Protein AF-0000000085113399 (afdb_homodimer)

Radius of gyration: 42.22 Å; Cα contacts (8 Å, |Δi|>4): 1046; chains: 2; bounding box: 59×139×78 Å

Sequence (676 aa):
MMSEYENPTITFYPHESEFDVNPEEQKPALSTNERLMNYNGRLKESLNNGIRFTEVFDTLINTTDLNELFQSIKTLASYQLDDDYLVYPIQYSRADFYLIFINRLLSLNDKETVILMSSEKDRALYHEFPGINACGRFKFKVDSADEQRAFYIDERTGLSLFYIDFSDKVLYFNSRDIVELLIANDAENDKEDLIRFEKYLVSIGECVEQAYGYEVDFNLLNARRNAVYPIVSETEPEVALDRLFIMGSEAGCMLKSGMNGEAIMNLSDSVVLTLFDENLAGGNSPKWVITVKDDEDKISFFDLLVRYDFFKDWYLENLQSVEIRRARCFWKEDDGEAMMSEYENPTITFYPHESEFDVNPEEQKPALSTNERLMNYNGRLKESLNNGIRFTEVFDTLINTTDLNELFQSIKTLASYQLDDDYLVYPIQYSRADFYLIFINRLLSLNDKETVILMSSEKDRALYHEFPGINACGRFKFKVDSADEQRAFYIDERTGLSLFYIDFSDKVLYFNSRDIVELLIANDAENDKEDLIRFEKYLVSIGECVEQAYGYEVDFNLLNARRNAVYPIVSETEPEVALDRLFIMGSEAGCMLKSGMNGEAIMNLSDSVVLTLFDENLAGGNSPKWVITVKDDEDKISFFDLLVRYDFFKDWYLENLQSVEIRRARCFWKEDDGEA

Nearest PDB structures (foldseek):
  2qlv-assembly2_D  TM=4.512E-01  e=3.089E-01  Saccharomyces cerevisiae
  2bsi-assembly1_B  TM=2.660E-01  e=8.656E-01  Yersinia enterocolitica
  5txq-assembly1_A  TM=3.649E-01  e=1.849E+00  Burkholderia pseudomallei 1710b
  2bho-assembly1_A-2  TM=3.402E-01  e=4.171E+00  Yersinia enterocolitica
  7v28-assembly1_F  TM=2.227E-01  e=3.358E+00  Comamonas testosteroni KF-1

Structure (mmCIF, N/CA/C/O backbone):
data_AF-0000000085113399-model_v1
#
loop_
_entity.id
_entity.type
_entity.pdbx_description
1 polymer 'Uncharacterized protein'
#
loop_
_atom_site.group_PDB
_atom_site.id
_atom_site.type_symbol
_atom_site.label_atom_id
_atom_site.label_alt_id
_atom_site.label_comp_id
_atom_site.label_asym_id
_atom_site.label_entity_id
_atom_site.label_seq_id
_atom_site.pdbx_PDB_ins_code
_atom_site.Cartn_x
_atom_site.Cartn_y
_atom_site.Cartn_z
_atom_site.occupancy
_atom_site.B_iso_or_equiv
_atom_site.auth_seq_id
_atom_site.auth_comp_id
_atom_site.auth_asym_id
_atom_site.auth_atom_id
_atom_site.pdbx_PDB_model_num
ATOM 1 N N . MET A 1 1 ? -36.625 -11.453 -7.473 1 19.17 1 MET A N 1
ATOM 2 C CA . MET A 1 1 ? -36.438 -10.766 -6.199 1 19.17 1 MET A CA 1
ATOM 3 C C . MET A 1 1 ? -34.969 -10.781 -5.797 1 19.17 1 MET A C 1
ATOM 5 O O . MET A 1 1 ? -34.438 -11.828 -5.418 1 19.17 1 MET A O 1
ATOM 9 N N . MET A 1 2 ? -34.094 -10.055 -6.52 1 23.05 2 MET A N 1
ATOM 10 C CA . MET A 1 2 ? -32.656 -10.273 -6.684 1 23.05 2 MET A CA 1
ATOM 11 C C . MET A 1 2 ? -31.891 -9.836 -5.441 1 23.05 2 MET A C 1
ATOM 13 O O . MET A 1 2 ? -31.984 -8.68 -5.035 1 23.05 2 MET A O 1
ATOM 17 N N . SER A 1 3 ? -31.719 -10.758 -4.488 1 21.53 3 SER A N 1
ATOM 18 C CA . SER A 1 3 ? -31.219 -10.539 -3.141 1 21.53 3 SER A CA 1
ATOM 19 C C . SER A 1 3 ? -29.812 -9.945 -3.174 1 21.53 3 SER A C 1
ATOM 21 O O . SER A 1 3 ? -28.906 -10.484 -3.828 1 21.53 3 SER A O 1
ATOM 23 N N . GLU A 1 4 ? -29.688 -8.633 -3.133 1 23.34 4 GLU A N 1
ATOM 24 C CA . GLU A 1 4 ? -28.578 -7.688 -3.209 1 23.34 4 GLU A CA 1
ATOM 25 C C . GLU A 1 4 ? -27.562 -7.949 -2.107 1 23.34 4 GLU A C 1
ATOM 27 O O . GLU A 1 4 ? -27.875 -7.879 -0.921 1 23.34 4 GLU A O 1
ATOM 32 N N . TYR A 1 5 ? -26.703 -8.984 -2.314 1 22.52 5 TYR A N 1
ATOM 33 C CA . TYR A 1 5 ? -25.75 -9.406 -1.303 1 22.52 5 TYR A CA 1
ATOM 34 C C . TYR A 1 5 ? -24.797 -8.273 -0.953 1 22.52 5 TYR A C 1
ATOM 36 O O . TYR A 1 5 ? -24.062 -7.781 -1.812 1 22.52 5 TYR A O 1
ATOM 44 N N . GLU A 1 6 ? -25.281 -7.289 -0.183 1 21.89 6 GLU A N 1
ATOM 45 C CA . GLU A 1 6 ? -24.547 -6.141 0.355 1 21.89 6 GLU A CA 1
ATOM 46 C C . GLU A 1 6 ? -23.344 -6.586 1.171 1 21.89 6 GLU A C 1
ATOM 48 O O . GLU A 1 6 ? -23.484 -7.324 2.148 1 21.89 6 GLU A O 1
ATOM 53 N N . ASN A 1 7 ? -22.281 -6.969 0.431 1 22.08 7 ASN A N 1
ATOM 54 C CA . ASN A 1 7 ? -21.109 -7.426 1.184 1 22.08 7 ASN A CA 1
ATOM 55 C C . ASN A 1 7 ? -20.656 -6.387 2.205 1 22.08 7 ASN A C 1
ATOM 57 O O . ASN A 1 7 ? -20.359 -5.25 1.846 1 22.08 7 ASN A O 1
ATOM 61 N N . PRO A 1 8 ? -21.016 -6.535 3.432 1 22.58 8 PRO A N 1
ATOM 62 C CA . PRO A 1 8 ? -20.719 -5.609 4.531 1 22.58 8 PRO A CA 1
ATOM 63 C C . PRO A 1 8 ? -19.234 -5.379 4.734 1 22.58 8 PRO A C 1
ATOM 65 O O . PRO A 1 8 ? -18.422 -6.297 4.539 1 22.58 8 PRO A O 1
ATOM 68 N N . THR A 1 9 ? -18.734 -4.277 4.188 1 23.41 9 THR A N 1
ATOM 69 C CA . THR A 1 9 ? -17.359 -3.832 4.391 1 23.41 9 THR A CA 1
ATOM 70 C C . THR A 1 9 ? -16.969 -3.934 5.863 1 23.41 9 THR A C 1
ATOM 72 O O . THR A 1 9 ? -17.578 -3.285 6.719 1 23.41 9 THR A O 1
ATOM 75 N N . ILE A 1 10 ? -16.609 -5.066 6.25 1 22.19 10 ILE A N 1
ATOM 76 C CA . ILE A 1 10 ? -16.297 -5.328 7.652 1 22.19 10 ILE A CA 1
ATOM 77 C C . ILE A 1 10 ? -15.102 -4.48 8.086 1 22.19 10 ILE A C 1
ATOM 79 O O . ILE A 1 10 ? -14.016 -4.598 7.52 1 22.19 10 ILE A O 1
ATOM 83 N N . THR A 1 11 ? -15.305 -3.305 8.445 1 24.16 11 THR A N 1
ATOM 84 C CA . THR A 1 11 ? -14.32 -2.445 9.102 1 24.16 11 THR A CA 1
ATOM 85 C C . THR A 1 11 ? -13.742 -3.129 10.336 1 24.16 11 THR A C 1
ATOM 87 O O . THR A 1 11 ? -14.477 -3.477 11.258 1 24.16 11 THR A O 1
ATOM 90 N N . PHE A 1 12 ? -12.719 -3.857 10.117 1 20.64 12 PHE A N 1
ATOM 91 C CA . PHE A 1 12 ? -12.109 -4.547 11.25 1 20.64 12 PHE A CA 1
ATOM 92 C C . PHE A 1 12 ? -11.602 -3.547 12.281 1 20.64 12 PHE A C 1
ATOM 94 O O . PHE A 1 12 ? -10.859 -2.621 11.945 1 20.64 12 PHE A O 1
ATOM 101 N N . TYR A 1 13 ? -12.375 -3.311 13.281 1 23.91 13 TYR A N 1
ATOM 102 C CA . TYR A 1 13 ? -11.992 -2.578 14.484 1 23.91 13 TYR A CA 1
ATOM 103 C C . TYR A 1 13 ? -10.938 -3.342 15.273 1 23.91 13 TYR A C 1
ATOM 105 O O . TYR A 1 13 ? -11.055 -4.555 15.461 1 23.91 13 TYR A O 1
ATOM 113 N N . PRO A 1 14 ? -9.727 -2.887 15.273 1 23.84 14 PRO A N 1
ATOM 114 C CA . PRO A 1 14 ? -8.805 -3.596 16.156 1 23.84 14 PRO A CA 1
ATOM 115 C C . PRO A 1 14 ? -9.414 -3.887 17.531 1 23.84 14 PRO A C 1
ATOM 117 O O . PRO A 1 14 ? -10.266 -3.137 18 1 23.84 14 PRO A O 1
ATOM 120 N N . HIS A 1 15 ? -9.531 -5.09 17.797 1 24.91 15 HIS A N 1
ATOM 121 C CA . HIS A 1 15 ? -9.984 -5.598 19.094 1 24.91 15 HIS A CA 1
ATOM 122 C C . HIS A 1 15 ? -9.305 -4.859 20.234 1 24.91 15 HIS A C 1
ATOM 124 O O . HIS A 1 15 ? -8.086 -4.652 20.219 1 24.91 15 HIS A O 1
ATOM 130 N N . GLU A 1 16 ? -10.031 -4.137 20.969 1 25.36 16 GLU A N 1
ATOM 131 C CA . GLU A 1 16 ? -9.719 -3.584 22.297 1 25.36 16 GLU A CA 1
ATOM 132 C C . GLU A 1 16 ? -9.273 -4.68 23.25 1 25.36 16 GLU A C 1
ATOM 134 O O . GLU A 1 16 ? -10.086 -5.48 23.719 1 25.36 16 GLU A O 1
ATOM 139 N N . SER A 1 17 ? -8.164 -5.434 22.969 1 26.31 17 SER A N 1
ATOM 140 C CA . SER A 1 17 ? -7.836 -6.258 24.141 1 26.31 17 SER A CA 1
ATOM 141 C C . SER A 1 17 ? -7.82 -5.426 25.422 1 26.31 17 SER A C 1
ATOM 143 O O . SER A 1 17 ? -7.324 -4.297 25.422 1 26.31 17 SER A O 1
ATOM 145 N N . GLU A 1 18 ? -8.68 -5.758 26.312 1 27.27 18 GLU A N 1
ATOM 146 C CA . GLU A 1 18 ? -8.867 -5.355 27.703 1 27.27 18 GLU A CA 1
ATOM 147 C C . GLU A 1 18 ? -7.578 -5.5 28.5 1 27.27 18 GLU A C 1
ATOM 149 O O . GLU A 1 18 ? -7.266 -6.582 29 1 27.27 18 GLU A O 1
ATOM 154 N N . PHE A 1 19 ? -6.344 -4.969 28.047 1 27.34 19 PHE A N 1
ATOM 155 C CA . PHE A 1 19 ? -5.27 -5.031 29.031 1 27.34 19 PHE A CA 1
ATOM 156 C C . PHE A 1 19 ? -5.688 -4.359 30.328 1 27.34 19 PHE A C 1
ATOM 158 O O . PHE A 1 19 ? -6.168 -3.227 30.328 1 27.34 19 PHE A O 1
ATOM 165 N N . ASP A 1 20 ? -6.062 -5.141 31.203 1 28.23 20 ASP A N 1
ATOM 166 C CA . ASP A 1 20 ? -6.148 -4.82 32.625 1 28.23 20 ASP A CA 1
ATOM 167 C C . ASP A 1 20 ? -4.898 -4.074 33.094 1 28.23 20 ASP A C 1
ATOM 169 O O . ASP A 1 20 ? -3.889 -4.695 33.438 1 28.23 20 ASP A O 1
ATOM 173 N N . VAL A 1 21 ? -4.477 -2.977 32.344 1 29.03 21 VAL A N 1
ATOM 174 C CA . VAL A 1 21 ? -3.346 -2.238 32.906 1 29.03 21 VAL A CA 1
ATOM 175 C C . VAL A 1 21 ? -3.65 -1.82 34.344 1 29.03 21 VAL A C 1
ATOM 177 O O . VAL A 1 21 ? -4.672 -1.185 34.594 1 29.03 21 VAL A O 1
ATOM 180 N N . ASN A 1 22 ? -3.141 -2.619 35.219 1 29.02 22 ASN A N 1
ATOM 181 C CA . ASN A 1 22 ? -3.008 -2.143 36.562 1 29.02 22 ASN A CA 1
ATOM 182 C C . ASN A 1 22 ? -2.637 -0.663 36.625 1 29.02 22 ASN A C 1
ATOM 184 O O . ASN A 1 22 ? -1.854 -0.188 35.812 1 29.02 22 ASN A O 1
ATOM 188 N N . PRO A 1 23 ? -3.334 0.285 37.344 1 34.22 23 PRO A N 1
ATOM 189 C CA . PRO A 1 23 ? -3.203 1.74 37.469 1 34.22 23 PRO A CA 1
ATOM 190 C C . PRO A 1 23 ? -1.751 2.191 37.594 1 34.22 23 PRO A C 1
ATOM 192 O O . PRO A 1 23 ? -1.483 3.391 37.719 1 34.22 23 PRO A O 1
ATOM 195 N N . GLU A 1 24 ? -0.864 1.364 38.25 1 34.41 24 GLU A N 1
ATOM 196 C CA . GLU A 1 24 ? 0.453 1.751 38.719 1 34.41 24 GLU A CA 1
ATOM 197 C C . GLU A 1 24 ? 1.377 2.158 37.594 1 34.41 24 GLU A C 1
ATOM 199 O O . GLU A 1 24 ? 2.055 3.186 37.656 1 34.41 24 GLU A O 1
ATOM 204 N N . GLU A 1 25 ? 2.197 1.099 37.031 1 33.72 25 GLU A N 1
ATOM 205 C CA . GLU A 1 25 ? 3.311 1.51 36.188 1 33.72 25 GLU A CA 1
ATOM 206 C C . GLU A 1 25 ? 2.814 2.043 34.844 1 33.72 25 GLU A C 1
ATOM 208 O O . GLU A 1 25 ? 2.371 1.272 33.969 1 33.72 25 GLU A O 1
ATOM 213 N N . GLN A 1 26 ? 2.027 3.047 34.75 1 35.38 26 GLN A N 1
ATOM 214 C CA . GLN A 1 26 ? 1.523 3.74 33.562 1 35.38 26 GLN A CA 1
ATOM 215 C C . GLN A 1 26 ? 2.559 3.734 32.469 1 35.38 26 GLN A C 1
ATOM 217 O O . GLN A 1 26 ? 3.617 4.352 32.562 1 35.38 26 GLN A O 1
ATOM 222 N N . LYS A 1 27 ? 2.697 2.725 31.797 1 41.56 27 LYS A N 1
ATOM 223 C CA . LYS A 1 27 ? 3.609 2.721 30.656 1 41.56 27 LYS A CA 1
ATOM 224 C C . LYS A 1 27 ? 3.664 4.094 29.984 1 41.56 27 LYS A C 1
ATOM 226 O O . LYS A 1 27 ? 2.637 4.621 29.562 1 41.56 27 LYS A O 1
ATOM 231 N N . PRO A 1 28 ? 4.699 4.902 30.281 1 42.5 28 PRO A N 1
ATOM 232 C CA . PRO A 1 28 ? 4.68 6.277 29.781 1 42.5 28 PRO A CA 1
ATOM 233 C C . PRO A 1 28 ? 4.184 6.371 28.344 1 42.5 28 PRO A C 1
ATOM 235 O O . PRO A 1 28 ? 4.594 5.574 27.484 1 42.5 28 PRO A O 1
ATOM 238 N N . ALA A 1 29 ? 2.926 6.812 28.156 1 51 29 ALA A N 1
ATOM 239 C CA . ALA A 1 29 ? 2.322 7.117 26.875 1 51 29 ALA A CA 1
ATOM 240 C C . ALA A 1 29 ? 3.352 7.707 25.906 1 51 29 ALA A C 1
ATOM 242 O O . ALA A 1 29 ? 4.059 8.656 26.25 1 51 29 ALA A O 1
ATOM 243 N N . LEU A 1 30 ? 3.818 6.836 24.938 1 67.69 30 LEU A N 1
ATOM 244 C CA . LEU A 1 30 ? 4.754 7.305 23.922 1 67.69 30 LEU A CA 1
ATOM 245 C C . LEU A 1 30 ? 4.488 8.766 23.578 1 67.69 30 LEU A C 1
ATOM 247 O O . LEU A 1 30 ? 3.338 9.164 23.391 1 67.69 30 LEU A O 1
ATOM 251 N N . SER A 1 31 ? 5.562 9.453 23.75 1 83.44 31 SER A N 1
ATOM 252 C CA . SER A 1 31 ? 5.457 10.828 23.281 1 83.44 31 SER A CA 1
ATOM 253 C C . SER A 1 31 ? 5.035 10.891 21.828 1 83.44 31 SER A C 1
ATOM 255 O O . SER A 1 31 ? 5.129 9.891 21.094 1 83.44 31 SER A O 1
ATOM 257 N N . THR A 1 32 ? 4.367 11.805 21.406 1 86.69 32 THR A N 1
ATOM 258 C CA . THR A 1 32 ? 3.932 11.961 20.016 1 86.69 32 THR A CA 1
ATOM 259 C C . THR A 1 32 ? 5.109 11.797 19.062 1 86.69 32 THR A C 1
ATOM 261 O O . THR A 1 32 ? 4.973 11.188 18 1 86.69 32 THR A O 1
ATOM 264 N N . ASN A 1 33 ? 6.25 12.266 19.469 1 87.94 33 ASN A N 1
ATOM 265 C CA . ASN A 1 33 ? 7.445 12.086 18.656 1 87.94 33 ASN A CA 1
ATOM 266 C C . ASN A 1 33 ? 7.793 10.609 18.5 1 87.94 33 ASN A C 1
ATOM 268 O O . ASN A 1 33 ? 8.164 10.164 17.406 1 87.94 33 ASN A O 1
ATOM 272 N N . GLU A 1 34 ? 7.711 9.914 19.562 1 90.69 34 GLU A N 1
ATOM 273 C CA . GLU A 1 34 ? 7.973 8.477 19.5 1 90.69 34 GLU A CA 1
ATOM 274 C C . GLU A 1 34 ? 6.957 7.762 18.625 1 90.69 34 GLU A C 1
ATOM 276 O O . GLU A 1 34 ? 7.305 6.816 17.906 1 90.69 34 GLU A O 1
ATOM 281 N N . ARG A 1 35 ? 5.75 8.25 18.703 1 91.19 35 ARG A N 1
ATOM 282 C CA . ARG A 1 35 ? 4.703 7.68 17.859 1 91.19 35 ARG A CA 1
ATOM 283 C C . ARG A 1 35 ? 5 7.91 16.375 1 91.19 35 ARG A C 1
ATOM 285 O O . ARG A 1 35 ? 4.812 7.016 15.555 1 91.19 35 ARG A O 1
ATOM 292 N N . LEU A 1 36 ? 5.438 9.078 16.062 1 94.44 36 LEU A N 1
ATOM 293 C CA . LEU A 1 36 ? 5.777 9.414 14.688 1 94.44 36 LEU A CA 1
ATOM 294 C C . LEU A 1 36 ? 6.953 8.57 14.195 1 94.44 36 LEU A C 1
ATOM 296 O O . LEU A 1 36 ? 6.938 8.07 13.07 1 94.44 36 LEU A O 1
ATOM 300 N N . MET A 1 37 ? 7.914 8.375 15.055 1 94.81 37 MET A N 1
ATOM 301 C CA . MET A 1 37 ? 9.086 7.57 14.711 1 94.81 37 MET A CA 1
ATOM 302 C C . MET A 1 37 ? 8.703 6.102 14.539 1 94.81 37 MET A C 1
ATOM 304 O O . MET A 1 37 ? 9.203 5.434 13.633 1 94.81 37 MET A O 1
ATOM 308 N N . ASN A 1 38 ? 7.863 5.695 15.445 1 93.5 38 ASN A N 1
ATOM 309 C CA . ASN A 1 38 ? 7.391 4.316 15.344 1 93.5 38 ASN A CA 1
ATOM 310 C C . ASN A 1 38 ? 6.609 4.09 14.055 1 93.5 38 ASN A C 1
ATOM 312 O O . ASN A 1 38 ? 6.766 3.055 13.406 1 93.5 38 ASN A O 1
ATOM 316 N N . TYR A 1 39 ? 5.781 5.004 13.789 1 93.88 39 TYR A N 1
ATOM 317 C CA . TYR A 1 39 ? 5.039 4.93 12.531 1 93.88 39 TYR A CA 1
ATOM 318 C C . TYR A 1 39 ? 5.988 4.816 11.344 1 93.88 39 TYR A C 1
ATOM 320 O O . TYR A 1 39 ? 5.836 3.924 10.508 1 93.88 39 TYR A O 1
ATOM 328 N N . ASN A 1 40 ? 6.91 5.695 11.312 1 95.94 40 ASN A N 1
ATOM 329 C CA . ASN A 1 40 ? 7.84 5.715 10.188 1 95.94 40 ASN A CA 1
ATOM 330 C C . ASN A 1 40 ? 8.664 4.43 10.117 1 95.94 40 ASN A C 1
ATOM 332 O O . ASN A 1 40 ? 8.953 3.93 9.031 1 95.94 40 ASN A O 1
ATOM 336 N N . GLY A 1 41 ? 9.078 3.941 11.258 1 96.81 41 GLY A N 1
ATOM 337 C CA . GLY A 1 41 ? 9.82 2.691 11.32 1 96.81 41 GLY A CA 1
ATOM 338 C C . GLY A 1 41 ? 9.039 1.507 10.781 1 96.81 41 GLY A C 1
ATOM 339 O O . GLY A 1 41 ? 9.57 0.703 10.016 1 96.81 41 GLY A O 1
ATOM 340 N N . ARG A 1 42 ? 7.816 1.473 11.18 1 96.25 42 ARG A N 1
ATOM 341 C CA . ARG A 1 42 ? 6.953 0.388 10.719 1 96.25 42 ARG A CA 1
ATOM 342 C C . ARG A 1 42 ? 6.715 0.48 9.211 1 96.25 42 ARG A C 1
ATOM 344 O O . ARG A 1 42 ? 6.684 -0.539 8.523 1 96.25 42 ARG A O 1
ATOM 351 N N . LEU A 1 43 ? 6.48 1.678 8.766 1 97.19 43 LEU A N 1
ATOM 352 C CA . LEU A 1 43 ? 6.312 1.887 7.336 1 97.19 43 LEU A CA 1
ATOM 353 C C . LEU A 1 43 ? 7.551 1.432 6.57 1 97.19 43 LEU A C 1
ATOM 355 O O . LEU A 1 43 ? 7.438 0.765 5.539 1 97.19 43 LEU A O 1
ATOM 359 N N . LYS A 1 44 ? 8.75 1.763 7.066 1 97.5 44 LYS A N 1
ATOM 360 C CA . LYS A 1 44 ? 10 1.345 6.445 1 97.5 44 LYS A CA 1
ATOM 361 C C . LYS A 1 44 ? 10.102 -0.177 6.387 1 97.5 44 LYS A C 1
ATOM 363 O O . LYS A 1 44 ? 10.562 -0.736 5.387 1 97.5 44 LYS A O 1
ATOM 368 N N . GLU A 1 45 ? 9.711 -0.777 7.406 1 97.38 45 GLU A N 1
ATOM 369 C CA . GLU A 1 45 ? 9.742 -2.236 7.453 1 97.38 45 GLU A CA 1
ATOM 370 C C . GLU A 1 45 ? 8.836 -2.838 6.383 1 97.38 45 GLU A C 1
ATOM 372 O O . GLU A 1 45 ? 9.219 -3.783 5.691 1 97.38 45 GLU A O 1
ATOM 377 N N . SER A 1 46 ? 7.672 -2.307 6.32 1 97.56 46 SER A N 1
ATOM 378 C CA . SER A 1 46 ? 6.715 -2.783 5.328 1 97.56 46 SER A CA 1
ATOM 379 C C . SER A 1 46 ? 7.23 -2.553 3.912 1 97.56 46 SER A C 1
ATOM 381 O O . SER A 1 46 ? 7.086 -3.42 3.047 1 97.56 46 SER A O 1
ATOM 383 N N . LEU A 1 47 ? 7.77 -1.389 3.697 1 98.25 47 LEU A N 1
ATOM 384 C CA . LEU A 1 47 ? 8.32 -1.068 2.385 1 98.25 47 LEU A CA 1
ATOM 385 C C . LEU A 1 47 ? 9.484 -1.995 2.045 1 98.25 47 LEU A C 1
ATOM 387 O O . LEU A 1 47 ? 9.609 -2.453 0.906 1 98.25 47 LEU A O 1
ATOM 391 N N . ASN A 1 48 ? 10.336 -2.285 2.996 1 98.12 48 ASN A N 1
ATOM 392 C CA . ASN A 1 48 ? 11.453 -3.191 2.775 1 98.12 48 ASN A CA 1
ATOM 393 C C . ASN A 1 48 ? 10.977 -4.609 2.477 1 98.12 48 ASN A C 1
ATOM 395 O O . ASN A 1 48 ? 11.617 -5.332 1.707 1 98.12 48 ASN A O 1
ATOM 399 N N . ASN A 1 49 ? 9.906 -5.008 3.125 1 98.12 49 ASN A N 1
ATOM 400 C CA . ASN A 1 49 ? 9.289 -6.289 2.789 1 98.12 49 ASN A CA 1
ATOM 401 C C . ASN A 1 49 ? 8.883 -6.344 1.319 1 98.12 49 ASN A C 1
ATOM 403 O O . ASN A 1 49 ? 9.078 -7.363 0.655 1 98.12 49 ASN A O 1
ATOM 407 N N . GLY A 1 50 ? 8.305 -5.238 0.863 1 98.25 50 GLY A N 1
ATOM 408 C CA . GLY A 1 50 ? 7.953 -5.152 -0.545 1 98.25 50 GLY A CA 1
ATOM 409 C C . GLY A 1 50 ? 9.156 -5.215 -1.466 1 98.25 50 GLY A C 1
ATOM 410 O O . GLY A 1 50 ? 9.117 -5.867 -2.51 1 98.25 50 GLY A O 1
ATOM 411 N N . ILE A 1 51 ? 10.219 -4.551 -1.068 1 98.19 51 ILE A N 1
ATOM 412 C CA . ILE A 1 51 ? 11.438 -4.547 -1.87 1 98.19 51 ILE A CA 1
ATOM 413 C C . ILE A 1 51 ? 12 -5.965 -1.959 1 98.19 51 ILE A C 1
ATOM 415 O O . ILE A 1 51 ? 12.406 -6.41 -3.033 1 98.19 51 ILE A O 1
ATOM 419 N N . ARG A 1 52 ? 12 -6.664 -0.881 1 98.12 52 ARG A N 1
ATOM 420 C CA . ARG A 1 52 ? 12.469 -8.047 -0.876 1 98.12 52 ARG A CA 1
ATOM 421 C C . ARG A 1 52 ? 11.633 -8.914 -1.809 1 98.12 52 ARG A C 1
ATOM 423 O O . ARG A 1 52 ? 12.164 -9.758 -2.531 1 98.12 52 ARG A O 1
ATOM 430 N N . PHE A 1 53 ? 10.352 -8.727 -1.744 1 98.19 53 PHE A N 1
ATOM 431 C CA . PHE A 1 53 ? 9.469 -9.445 -2.654 1 98.19 53 PHE A CA 1
ATOM 432 C C . PHE A 1 53 ? 9.898 -9.242 -4.102 1 98.19 53 PHE A C 1
ATOM 434 O O . PHE A 1 53 ? 9.992 -10.203 -4.871 1 98.19 53 PHE A O 1
ATOM 441 N N . THR A 1 54 ? 10.109 -7.977 -4.484 1 98.31 54 THR A N 1
ATOM 442 C CA . THR A 1 54 ? 10.453 -7.676 -5.871 1 98.31 54 THR A CA 1
ATOM 443 C C . THR A 1 54 ? 11.766 -8.344 -6.262 1 98.31 54 THR A C 1
ATOM 445 O O . THR A 1 54 ? 11.945 -8.758 -7.414 1 98.31 54 THR A O 1
ATOM 448 N N . GLU A 1 55 ? 12.68 -8.422 -5.336 1 98.31 55 GLU A N 1
ATOM 449 C CA . GLU A 1 55 ? 13.953 -9.078 -5.605 1 98.31 55 GLU A CA 1
ATOM 450 C C . GLU A 1 55 ? 13.766 -10.57 -5.859 1 98.31 55 GLU A C 1
ATOM 452 O O . GLU A 1 55 ? 14.359 -11.125 -6.789 1 98.31 55 GLU A O 1
ATOM 457 N N . VAL A 1 56 ? 12.961 -11.219 -5.027 1 98.56 56 VAL A N 1
ATOM 458 C CA . VAL A 1 56 ? 12.695 -12.641 -5.184 1 98.56 56 VAL A CA 1
ATOM 459 C C . VAL A 1 56 ? 11.922 -12.891 -6.477 1 98.56 56 VAL A C 1
ATOM 461 O O . VAL A 1 56 ? 12.195 -13.852 -7.199 1 98.56 56 VAL A O 1
ATOM 464 N N . PHE A 1 57 ? 11 -12.031 -6.742 1 98.44 57 PHE A N 1
ATOM 465 C CA . PHE A 1 57 ? 10.203 -12.141 -7.961 1 98.44 57 PHE A CA 1
ATOM 466 C C . PHE A 1 57 ? 11.078 -11.984 -9.195 1 98.44 57 PHE A C 1
ATOM 468 O O . PHE A 1 57 ? 10.914 -12.711 -10.18 1 98.44 57 PHE A O 1
ATOM 475 N N . ASP A 1 58 ? 12.039 -11.062 -9.164 1 98.12 58 ASP A N 1
ATOM 476 C CA . ASP A 1 58 ? 13.016 -10.906 -10.242 1 98.12 58 ASP A CA 1
ATOM 477 C C . ASP A 1 58 ? 13.797 -12.203 -10.461 1 98.12 58 ASP A C 1
ATOM 479 O O . ASP A 1 58 ? 14.055 -12.586 -11.609 1 98.12 58 ASP A O 1
ATOM 483 N N . THR A 1 59 ? 14.164 -12.758 -9.398 1 98.38 59 THR A N 1
ATOM 484 C CA . THR A 1 59 ? 14.922 -14.008 -9.484 1 98.38 59 THR A CA 1
ATOM 485 C C . THR A 1 59 ? 14.086 -15.102 -10.141 1 98.38 59 THR A C 1
ATOM 487 O O . THR A 1 59 ? 14.586 -15.828 -11.008 1 98.38 59 THR A O 1
ATOM 490 N N . LEU A 1 60 ? 12.812 -15.195 -9.797 1 98.19 60 LEU A N 1
ATOM 491 C CA . LEU A 1 60 ? 11.93 -16.203 -10.375 1 98.19 60 LEU A CA 1
ATOM 492 C C . LEU A 1 60 ? 11.812 -16.016 -11.883 1 98.19 60 LEU A C 1
ATOM 494 O O . LEU A 1 60 ? 11.812 -17 -12.633 1 98.19 60 LEU A O 1
ATOM 498 N N . ILE A 1 61 ? 11.742 -14.797 -12.328 1 96.62 61 ILE A N 1
ATOM 499 C CA . ILE A 1 61 ? 11.453 -14.484 -13.719 1 96.62 61 ILE A CA 1
ATOM 500 C C . ILE A 1 61 ? 12.727 -14.586 -14.547 1 96.62 61 ILE A C 1
ATOM 502 O O . ILE A 1 61 ? 12.688 -14.984 -15.711 1 96.62 61 ILE A O 1
ATOM 506 N N . ASN A 1 62 ? 13.953 -14.406 -13.906 1 96.31 62 ASN A N 1
ATOM 507 C CA . ASN A 1 62 ? 15.094 -14.133 -14.773 1 96.31 62 ASN A CA 1
ATOM 508 C C . ASN A 1 62 ? 16.25 -15.094 -14.508 1 96.31 62 ASN A C 1
ATOM 510 O O . ASN A 1 62 ? 17.141 -15.227 -15.336 1 96.31 62 ASN A O 1
ATOM 514 N N . THR A 1 63 ? 16.297 -15.703 -13.359 1 98 63 THR A N 1
ATOM 515 C CA . THR A 1 63 ? 17.5 -16.453 -12.984 1 98 63 THR A CA 1
ATOM 516 C C . THR A 1 63 ? 17.766 -17.578 -13.992 1 98 63 THR A C 1
ATOM 518 O O . THR A 1 63 ? 16.828 -18.094 -14.609 1 98 63 THR A O 1
ATOM 521 N N . THR A 1 64 ? 18.984 -17.938 -14.164 1 97.69 64 THR A N 1
ATOM 522 C CA . THR A 1 64 ? 19.375 -19.078 -14.992 1 97.69 64 THR A CA 1
ATOM 523 C C . THR A 1 64 ? 19.875 -20.234 -14.125 1 97.69 64 THR A C 1
ATOM 525 O O . THR A 1 64 ? 20.281 -21.281 -14.641 1 97.69 64 THR A O 1
ATOM 528 N N . ASP A 1 65 ? 19.844 -20 -12.844 1 98.06 65 ASP A N 1
ATOM 529 C CA . ASP A 1 65 ? 20.281 -21.016 -11.883 1 98.06 65 ASP A CA 1
ATOM 530 C C . ASP A 1 65 ? 19.078 -21.781 -11.32 1 98.06 65 ASP A C 1
ATOM 532 O O . ASP A 1 65 ? 18.172 -21.203 -10.734 1 98.06 65 ASP A O 1
ATOM 536 N N . LEU A 1 66 ? 19.125 -23.172 -11.445 1 97.62 66 LEU A N 1
ATOM 537 C CA . LEU A 1 66 ? 18.016 -24.031 -11.055 1 97.62 66 LEU A CA 1
ATOM 538 C C . LEU A 1 66 ? 17.781 -23.969 -9.547 1 97.62 66 LEU A C 1
ATOM 540 O O . LEU A 1 66 ? 16.641 -24.031 -9.086 1 97.62 66 LEU A O 1
ATOM 544 N N . ASN A 1 67 ? 18.812 -23.844 -8.805 1 97.75 67 ASN A N 1
ATOM 545 C CA . ASN A 1 67 ? 18.656 -23.781 -7.355 1 97.75 67 ASN A CA 1
ATOM 546 C C . ASN A 1 67 ? 18.016 -22.469 -6.914 1 97.75 67 ASN A C 1
ATOM 548 O O . ASN A 1 67 ? 17.156 -22.453 -6.035 1 97.75 67 ASN A O 1
ATOM 552 N N . GLU A 1 68 ? 18.484 -21.391 -7.508 1 98.31 68 GLU A N 1
ATOM 553 C CA . GLU A 1 68 ? 17.875 -20.094 -7.207 1 98.31 68 GLU A CA 1
ATOM 554 C C . GLU A 1 68 ? 16.406 -20.047 -7.602 1 98.31 68 GLU A C 1
ATOM 556 O O . GLU A 1 68 ? 15.586 -19.438 -6.914 1 98.31 68 GLU A O 1
ATOM 561 N N . LEU A 1 69 ? 16.141 -20.688 -8.742 1 98.31 69 LEU A N 1
ATOM 562 C CA . LEU A 1 69 ? 14.758 -20.766 -9.203 1 98.31 69 LEU A CA 1
ATOM 563 C C . LEU A 1 69 ? 13.883 -21.469 -8.164 1 98.31 69 LEU A C 1
ATOM 565 O O . LEU A 1 69 ? 12.812 -20.953 -7.812 1 98.31 69 LEU A O 1
ATOM 569 N N . PHE A 1 70 ? 14.375 -22.547 -7.641 1 97.69 70 PHE A N 1
ATOM 570 C CA . PHE A 1 70 ? 13.609 -23.312 -6.668 1 97.69 70 PHE A CA 1
ATOM 571 C C . PHE A 1 70 ? 13.453 -22.547 -5.363 1 97.69 70 PHE A C 1
ATOM 573 O O . PHE A 1 70 ? 12.367 -22.516 -4.773 1 97.69 70 PHE A O 1
ATOM 580 N N . GLN A 1 71 ? 14.516 -21.906 -4.941 1 97.12 71 GLN A N 1
ATOM 581 C CA . GLN A 1 71 ? 14.461 -21.125 -3.709 1 97.12 71 GLN A CA 1
ATOM 582 C C . GLN A 1 71 ? 13.477 -19.953 -3.84 1 97.12 71 GLN A C 1
ATOM 584 O O . GLN A 1 71 ? 12.781 -19.625 -2.883 1 97.12 71 GLN A O 1
ATOM 589 N N . SER A 1 72 ? 13.438 -19.344 -4.984 1 97.88 72 SER A N 1
ATOM 590 C CA . SER A 1 72 ? 12.547 -18.219 -5.211 1 97.88 72 SER A CA 1
ATOM 591 C C . SER A 1 72 ? 11.086 -18.625 -5.105 1 97.88 72 SER A C 1
ATOM 593 O O . SER A 1 72 ? 10.281 -17.938 -4.477 1 97.88 72 SER A O 1
ATOM 595 N N . ILE A 1 73 ? 10.727 -19.781 -5.703 1 96.88 73 ILE A N 1
ATOM 596 C CA . ILE A 1 73 ? 9.336 -20.219 -5.672 1 96.88 73 ILE A CA 1
ATOM 597 C C . ILE A 1 73 ? 8.961 -20.641 -4.254 1 96.88 73 ILE A C 1
ATOM 599 O O . ILE A 1 73 ? 7.828 -20.406 -3.812 1 96.88 73 ILE A O 1
ATOM 603 N N . LYS A 1 74 ? 9.859 -21.219 -3.547 1 94.25 74 LYS A N 1
ATOM 604 C CA . LYS A 1 74 ? 9.602 -21.578 -2.158 1 94.25 74 LYS A CA 1
ATOM 605 C C . LYS A 1 74 ? 9.32 -20.344 -1.308 1 94.25 74 LYS A C 1
ATOM 607 O O . LYS A 1 74 ? 8.398 -20.344 -0.483 1 94.25 74 LYS A O 1
ATOM 612 N N . THR A 1 75 ? 10.055 -19.375 -1.544 1 95.81 75 THR A N 1
ATOM 613 C CA . THR A 1 75 ? 9.898 -18.125 -0.795 1 95.81 75 THR A CA 1
ATOM 614 C C . THR A 1 75 ? 8.586 -17.438 -1.155 1 95.81 75 THR A C 1
ATOM 616 O O . THR A 1 75 ? 7.836 -17.031 -0.271 1 95.81 75 THR A O 1
ATOM 619 N N . LEU A 1 76 ? 8.273 -17.359 -2.457 1 96.38 76 LEU A N 1
ATOM 620 C CA . LEU A 1 76 ? 7.086 -16.641 -2.928 1 96.38 76 LEU A CA 1
ATOM 621 C C . LEU A 1 76 ? 5.812 -17.375 -2.529 1 96.38 76 LEU A C 1
ATOM 623 O O . LEU A 1 76 ? 4.773 -16.75 -2.301 1 96.38 76 LEU A O 1
ATOM 627 N N . ALA A 1 77 ? 5.934 -18.672 -2.422 1 91.38 77 ALA A N 1
ATOM 628 C CA . ALA A 1 77 ? 4.77 -19.484 -2.082 1 91.38 77 ALA A CA 1
ATOM 629 C C . ALA A 1 77 ? 4.234 -19.125 -0.697 1 91.38 77 ALA A C 1
ATOM 631 O O . ALA A 1 77 ? 3.039 -19.266 -0.432 1 91.38 77 ALA A O 1
ATOM 632 N N . SER A 1 78 ? 5.039 -18.594 0.181 1 91.19 78 SER A N 1
ATOM 633 C CA . SER A 1 78 ? 4.621 -18.266 1.541 1 91.19 78 SER A CA 1
ATOM 634 C C . SER A 1 78 ? 4.746 -16.781 1.816 1 91.19 78 SER A C 1
ATOM 636 O O . SER A 1 78 ? 4.656 -16.344 2.967 1 91.19 78 SER A O 1
ATOM 638 N N . TYR A 1 79 ? 4.91 -16.016 0.833 1 94.38 79 TYR A N 1
ATOM 639 C CA . TYR A 1 79 ? 5.199 -14.602 1.023 1 94.38 79 TYR A CA 1
ATOM 640 C C . TYR A 1 79 ? 3.934 -13.828 1.368 1 94.38 79 TYR A C 1
ATOM 642 O O . TYR A 1 79 ? 2.879 -14.062 0.774 1 94.38 79 TYR A O 1
ATOM 650 N N . GLN A 1 80 ? 4.023 -12.969 2.316 1 94.56 80 GLN A N 1
ATOM 651 C CA . GLN A 1 80 ? 2.922 -12.078 2.668 1 94.56 80 GLN A CA 1
ATOM 652 C C . GLN A 1 80 ? 3.291 -10.625 2.406 1 94.56 80 GLN A C 1
ATOM 654 O O . GLN A 1 80 ? 4.152 -10.062 3.088 1 94.56 80 GLN A O 1
ATOM 659 N N . LEU A 1 81 ? 2.543 -10.016 1.484 1 94.75 81 LEU A N 1
ATOM 660 C CA . LEU A 1 81 ? 2.861 -8.648 1.088 1 94.75 81 LEU A CA 1
ATOM 661 C C . LEU A 1 81 ? 2.059 -7.645 1.909 1 94.75 81 LEU A C 1
ATOM 663 O O . LEU A 1 81 ? 2.633 -6.754 2.541 1 94.75 81 LEU A O 1
ATOM 667 N N . ASP A 1 82 ? 0.787 -7.82 1.96 1 95.88 82 ASP A N 1
ATOM 668 C CA . ASP A 1 82 ? -0.101 -6.852 2.596 1 95.88 82 ASP A CA 1
ATOM 669 C C . ASP A 1 82 ? 0.074 -6.859 4.113 1 95.88 82 ASP A C 1
ATOM 671 O O . ASP A 1 82 ? 0.254 -7.918 4.719 1 95.88 82 ASP A O 1
ATOM 675 N N . ASP A 1 83 ? 0.082 -5.719 4.656 1 95 83 ASP A N 1
ATOM 676 C CA . ASP A 1 83 ? 0.004 -5.562 6.105 1 95 83 ASP A CA 1
ATOM 677 C C . ASP A 1 83 ? -0.784 -4.309 6.484 1 95 83 ASP A C 1
ATOM 679 O O . ASP A 1 83 ? -1.521 -3.764 5.66 1 95 83 ASP A O 1
ATOM 683 N N . ASP A 1 84 ? -0.703 -3.895 7.758 1 93.75 84 ASP A N 1
ATOM 684 C CA . ASP A 1 84 ? -1.516 -2.789 8.258 1 93.75 84 ASP A CA 1
ATOM 685 C C . ASP A 1 84 ? -1.067 -1.461 7.648 1 93.75 84 ASP A C 1
ATOM 687 O O . ASP A 1 84 ? -1.84 -0.501 7.605 1 93.75 84 ASP A O 1
ATOM 691 N N . TYR A 1 85 ? 0.158 -1.401 7.109 1 94.62 85 TYR A N 1
ATOM 692 C CA . TYR A 1 85 ? 0.731 -0.129 6.684 1 94.62 85 TYR A CA 1
ATOM 693 C C . TYR A 1 85 ? 0.786 -0.035 5.164 1 94.62 85 TYR A C 1
ATOM 695 O O . TYR A 1 85 ? 0.872 1.062 4.605 1 94.62 85 TYR A O 1
ATOM 703 N N . LEU A 1 86 ? 0.803 -1.214 4.523 1 96.25 86 LEU A N 1
ATOM 704 C CA . LEU A 1 86 ? 0.943 -1.251 3.07 1 96.25 86 LEU A CA 1
ATOM 705 C C . LEU A 1 86 ? 0.034 -2.314 2.463 1 96.25 86 LEU A C 1
ATOM 707 O O . LEU A 1 86 ? 0.009 -3.455 2.93 1 96.25 86 LEU A O 1
ATOM 711 N N . VAL A 1 87 ? -0.674 -1.911 1.425 1 96.94 87 VAL A N 1
ATOM 712 C CA . VAL A 1 87 ? -1.547 -2.826 0.696 1 96.94 87 VAL A CA 1
ATOM 713 C C . VAL A 1 87 ? -1.197 -2.799 -0.791 1 96.94 87 VAL A C 1
ATOM 715 O O . VAL A 1 87 ? -0.931 -1.733 -1.353 1 96.94 87 VAL A O 1
ATOM 718 N N . TYR A 1 88 ? -1.239 -3.918 -1.365 1 96.31 88 TYR A N 1
ATOM 719 C CA . TYR A 1 88 ? -0.916 -4.082 -2.777 1 96.31 88 TYR A CA 1
ATOM 720 C C . TYR A 1 88 ? -2.156 -4.453 -3.582 1 96.31 88 TYR A C 1
ATOM 722 O O . TYR A 1 88 ? -2.533 -5.625 -3.645 1 96.31 88 TYR A O 1
ATOM 730 N N . PRO A 1 89 ? -2.686 -3.498 -4.301 1 93.94 89 PRO A N 1
ATOM 731 C CA . PRO A 1 89 ? -3.936 -3.758 -5.02 1 93.94 89 PRO A CA 1
ATOM 732 C C . PRO A 1 89 ? -3.758 -4.738 -6.18 1 93.94 89 PRO A C 1
ATOM 734 O O . PRO A 1 89 ? -4.684 -5.48 -6.512 1 93.94 89 PRO A O 1
ATOM 737 N N . ILE A 1 90 ? -2.664 -4.684 -6.82 1 92.38 90 ILE A N 1
ATOM 738 C CA . ILE A 1 90 ? -2.355 -5.578 -7.93 1 92.38 90 ILE A CA 1
ATOM 739 C C . ILE A 1 90 ? -1.293 -6.59 -7.5 1 92.38 90 ILE A C 1
ATOM 741 O O . ILE A 1 90 ? -0.157 -6.211 -7.203 1 92.38 90 ILE A O 1
ATOM 745 N N . GLN A 1 91 ? -1.673 -7.828 -7.41 1 92.31 91 GLN A N 1
ATOM 746 C CA . GLN A 1 91 ? -0.749 -8.883 -6.996 1 92.31 91 GLN A CA 1
ATOM 747 C C . GLN A 1 91 ? -0.983 -10.164 -7.789 1 92.31 91 GLN A C 1
ATOM 749 O O . GLN A 1 91 ? -2.121 -10.484 -8.133 1 92.31 91 GLN A O 1
ATOM 754 N N . TYR A 1 92 ? 0.035 -10.805 -8.062 1 94 92 TYR A N 1
ATOM 755 C CA . TYR A 1 92 ? -0.072 -12.164 -8.578 1 94 92 TYR A CA 1
ATOM 756 C C . TYR A 1 92 ? -0.293 -13.156 -7.449 1 94 92 TYR A C 1
ATOM 758 O O . TYR A 1 92 ? 0.197 -12.961 -6.336 1 94 92 TYR A O 1
ATOM 766 N N . SER A 1 93 ? -1.063 -14.227 -7.801 1 93.94 93 SER A N 1
ATOM 767 C CA . SER A 1 93 ? -1.372 -15.242 -6.805 1 93.94 93 SER A CA 1
ATOM 768 C C . SER A 1 93 ? -0.258 -16.281 -6.711 1 93.94 93 SER A C 1
ATOM 770 O O . SER A 1 93 ? 0.646 -16.312 -7.547 1 93.94 93 SER A O 1
ATOM 772 N N . ARG A 1 94 ? -0.364 -17.109 -5.711 1 94.81 94 ARG A N 1
ATOM 773 C CA . ARG A 1 94 ? 0.56 -18.234 -5.566 1 94.81 94 ARG A CA 1
ATOM 774 C C . ARG A 1 94 ? 0.482 -19.172 -6.773 1 94.81 94 ARG A C 1
ATOM 776 O O . ARG A 1 94 ? 1.505 -19.672 -7.242 1 94.81 94 ARG A O 1
ATOM 783 N N . ALA A 1 95 ? -0.748 -19.359 -7.223 1 95.94 95 ALA A N 1
ATOM 784 C CA . ALA A 1 95 ? -0.956 -20.172 -8.422 1 95.94 95 ALA A CA 1
ATOM 785 C C . ALA A 1 95 ? -0.165 -19.625 -9.602 1 95.94 95 ALA A C 1
ATOM 787 O O . ALA A 1 95 ? 0.397 -20.391 -10.391 1 95.94 95 ALA A O 1
ATOM 788 N N . ASP A 1 96 ? -0.141 -18.328 -9.703 1 96.94 96 ASP A N 1
ATOM 789 C CA . ASP A 1 96 ? 0.606 -17.672 -10.773 1 96.94 96 ASP A CA 1
ATOM 790 C C . ASP A 1 96 ? 2.105 -17.938 -10.633 1 96.94 96 ASP A C 1
ATOM 792 O O . ASP A 1 96 ? 2.797 -18.172 -11.625 1 96.94 96 ASP A O 1
ATOM 796 N N . PHE A 1 97 ? 2.568 -17.922 -9.43 1 97.12 97 PHE A N 1
ATOM 797 C CA . PHE A 1 97 ? 3.986 -18.172 -9.203 1 97.12 97 PHE A CA 1
ATOM 798 C C . PHE A 1 97 ? 4.359 -19.578 -9.656 1 97.12 97 PHE A C 1
ATOM 800 O O . PHE A 1 97 ? 5.422 -19.781 -10.242 1 97.12 97 PHE A O 1
ATOM 807 N N . TYR A 1 98 ? 3.51 -20.453 -9.352 1 97.25 98 TYR A N 1
ATOM 808 C CA . TYR A 1 98 ? 3.773 -21.844 -9.742 1 97.25 98 TYR A CA 1
ATOM 809 C C . TYR A 1 98 ? 3.799 -21.984 -11.258 1 97.25 98 TYR A C 1
ATOM 811 O O . TYR A 1 98 ? 4.602 -22.75 -11.797 1 97.25 98 TYR A O 1
ATOM 819 N N . LEU A 1 99 ? 2.941 -21.297 -11.938 1 97.31 99 LEU A N 1
ATOM 820 C CA . LEU A 1 99 ? 2.936 -21.328 -13.398 1 97.31 99 LEU A CA 1
ATOM 821 C C . LEU A 1 99 ? 4.25 -20.797 -13.953 1 97.31 99 LEU A C 1
ATOM 823 O O . LEU A 1 99 ? 4.828 -21.375 -14.875 1 97.31 99 LEU A O 1
ATOM 827 N N . ILE A 1 100 ? 4.684 -19.656 -13.398 1 97.19 100 ILE A N 1
ATOM 828 C CA . ILE A 1 100 ? 5.941 -19.062 -13.836 1 97.19 100 ILE A CA 1
ATOM 829 C C . ILE A 1 100 ? 7.09 -20.031 -13.586 1 97.19 100 ILE A C 1
ATOM 831 O O . ILE A 1 100 ? 7.949 -20.219 -14.445 1 97.19 100 ILE A O 1
ATOM 835 N N . PHE A 1 101 ? 7.094 -20.703 -12.484 1 97.69 101 PHE A N 1
ATOM 836 C CA . PHE A 1 101 ? 8.141 -21.641 -12.102 1 97.69 101 PHE A CA 1
ATOM 837 C C . PHE A 1 101 ? 8.25 -22.766 -13.109 1 97.69 101 PHE A C 1
ATOM 839 O O . PHE A 1 101 ? 9.344 -23.078 -13.594 1 97.69 101 PHE A O 1
ATOM 846 N N . ILE A 1 102 ? 7.113 -23.359 -13.414 1 97.19 102 ILE A N 1
ATOM 847 C CA . ILE A 1 102 ? 7.113 -24.484 -14.352 1 97.19 102 ILE A CA 1
ATOM 848 C C . ILE A 1 102 ? 7.609 -24.016 -15.719 1 97.19 102 ILE A C 1
ATOM 850 O O . ILE A 1 102 ? 8.406 -24.703 -16.359 1 97.19 102 ILE A O 1
ATOM 854 N N . ASN A 1 103 ? 7.141 -22.906 -16.109 1 96.31 103 ASN A N 1
ATOM 855 C CA . ASN A 1 103 ? 7.57 -22.359 -17.391 1 96.31 103 ASN A CA 1
ATOM 856 C C . ASN A 1 103 ? 9.078 -22.125 -17.422 1 96.31 103 ASN A C 1
ATOM 858 O O . ASN A 1 103 ? 9.75 -22.469 -18.406 1 96.31 103 ASN A O 1
ATOM 862 N N . ARG A 1 104 ? 9.602 -21.516 -16.359 1 96.81 104 ARG A N 1
ATOM 863 C CA . ARG A 1 104 ? 11.031 -21.234 -16.234 1 96.81 104 ARG A CA 1
ATOM 864 C C . ARG A 1 104 ? 11.844 -22.531 -16.156 1 96.81 104 ARG A C 1
ATOM 866 O O . ARG A 1 104 ? 12.906 -22.641 -16.766 1 96.81 104 ARG A O 1
ATOM 873 N N . LEU A 1 105 ? 11.375 -23.453 -15.398 1 97.44 105 LEU A N 1
ATOM 874 C CA . LEU A 1 105 ? 12.047 -24.75 -15.258 1 97.44 105 LEU A CA 1
ATOM 875 C C . LEU A 1 105 ? 12.203 -25.438 -16.609 1 97.44 105 LEU A C 1
ATOM 877 O O . LEU A 1 105 ? 13.289 -25.906 -16.953 1 97.44 105 LEU A O 1
ATOM 881 N N . LEU A 1 106 ? 11.109 -25.453 -17.359 1 97.06 106 LEU A N 1
ATOM 882 C CA . LEU A 1 106 ? 11.141 -26.094 -18.672 1 97.06 106 LEU A CA 1
ATOM 883 C C . LEU A 1 106 ? 12.031 -25.312 -19.641 1 97.06 106 LEU A C 1
ATOM 885 O O . LEU A 1 106 ? 12.773 -25.906 -20.422 1 97.06 106 LEU A O 1
ATOM 889 N N . SER A 1 107 ? 11.945 -23.984 -19.547 1 95 107 SER A N 1
ATOM 890 C CA . SER A 1 107 ? 12.773 -23.141 -20.406 1 95 107 SER A CA 1
ATOM 891 C C . SER A 1 107 ? 14.258 -23.375 -20.141 1 95 107 SER A C 1
ATOM 893 O O . SER A 1 107 ? 15.047 -23.469 -21.078 1 95 107 SER A O 1
ATOM 895 N N . LEU A 1 108 ? 14.602 -23.5 -18.922 1 96.31 108 LEU A N 1
ATOM 896 C CA . LEU A 1 108 ? 16 -23.688 -18.531 1 96.31 108 LEU A CA 1
ATOM 897 C C . LEU A 1 108 ? 16.516 -25.062 -18.969 1 96.31 108 LEU A C 1
ATOM 899 O O . LEU A 1 108 ? 17.719 -25.297 -19 1 96.31 108 LEU A O 1
ATOM 903 N N . ASN A 1 109 ? 15.648 -25.953 -19.312 1 95.5 109 ASN A N 1
ATOM 904 C CA . ASN A 1 109 ? 16.016 -27.281 -19.766 1 95.5 109 ASN A CA 1
ATOM 905 C C . ASN A 1 109 ? 15.727 -27.469 -21.25 1 95.5 109 ASN A C 1
ATOM 907 O O . ASN A 1 109 ? 15.719 -28.594 -21.766 1 95.5 109 ASN A O 1
ATOM 911 N N . ASP A 1 110 ? 15.406 -26.391 -21.969 1 93.75 110 ASP A N 1
ATOM 912 C CA . ASP A 1 110 ? 15.148 -26.375 -23.406 1 93.75 110 ASP A CA 1
ATOM 913 C C . ASP A 1 110 ? 13.945 -27.25 -23.75 1 93.75 110 ASP A C 1
ATOM 915 O O . ASP A 1 110 ? 13.984 -28 -24.719 1 93.75 110 ASP A O 1
ATOM 919 N N . LYS A 1 111 ? 12.953 -27.219 -22.922 1 92.69 111 LYS A N 1
ATOM 920 C CA . LYS A 1 111 ? 11.75 -28.016 -23.125 1 92.69 111 LYS A CA 1
ATOM 921 C C . LYS A 1 111 ? 10.5 -27.141 -23.094 1 92.69 111 LYS A C 1
ATOM 923 O O . LYS A 1 111 ? 9.445 -27.578 -22.641 1 92.69 111 LYS A O 1
ATOM 928 N N . GLU A 1 112 ? 10.703 -25.906 -23.406 1 85.62 112 GLU A N 1
ATOM 929 C CA . GLU A 1 112 ? 9.57 -25 -23.359 1 85.62 112 GLU A CA 1
ATOM 930 C C . GLU A 1 112 ? 8.539 -25.344 -24.422 1 85.62 112 GLU A C 1
ATOM 932 O O . GLU A 1 112 ? 8.852 -25.375 -25.609 1 85.62 112 GLU A O 1
ATOM 937 N N . THR A 1 113 ? 7.316 -25.641 -23.984 1 82.19 113 THR A N 1
ATOM 938 C CA . THR A 1 113 ? 6.27 -26.094 -24.891 1 82.19 113 THR A CA 1
ATOM 939 C C . THR A 1 113 ? 5.027 -25.203 -24.766 1 82.19 113 THR A C 1
ATOM 941 O O . THR A 1 113 ? 4.305 -25 -25.734 1 82.19 113 THR A O 1
ATOM 944 N N . VAL A 1 114 ? 4.832 -24.75 -23.594 1 86.25 114 VAL A N 1
ATOM 945 C CA . VAL A 1 114 ? 3.625 -23.953 -23.344 1 86.25 114 VAL A CA 1
ATOM 946 C C . VAL A 1 114 ? 3.967 -22.469 -23.328 1 86.25 114 VAL A C 1
ATOM 948 O O . VAL A 1 114 ? 5.117 -22.094 -23.094 1 86.25 114 VAL A O 1
ATOM 951 N N . ILE A 1 115 ? 2.893 -21.781 -23.609 1 87.38 115 ILE A N 1
ATOM 952 C CA . ILE A 1 115 ? 3.029 -20.328 -23.578 1 87.38 115 ILE A CA 1
ATOM 953 C C . ILE A 1 115 ? 2.381 -19.781 -22.312 1 87.38 115 ILE A C 1
ATOM 955 O O . ILE A 1 115 ? 1.238 -20.109 -22 1 87.38 115 ILE A O 1
ATOM 959 N N . LEU A 1 116 ? 3.205 -19.078 -21.625 1 93.38 116 LEU A N 1
ATOM 960 C CA . LEU A 1 116 ? 2.641 -18.375 -20.469 1 93.38 116 LEU A CA 1
ATOM 961 C C . LEU A 1 116 ? 1.856 -17.156 -20.906 1 93.38 116 LEU A C 1
ATOM 963 O O . LEU A 1 116 ? 2.404 -16.266 -21.562 1 93.38 116 LEU A O 1
ATOM 967 N N . MET A 1 117 ? 0.542 -17.125 -20.5 1 91.56 117 MET A N 1
ATOM 968 C CA . MET A 1 117 ? -0.344 -16.031 -20.922 1 91.56 117 MET A CA 1
ATOM 969 C C . MET A 1 117 ? -0.915 -15.305 -19.719 1 91.56 117 MET A C 1
ATOM 971 O O . MET A 1 117 ? -0.948 -15.852 -18.609 1 91.56 117 MET A O 1
ATOM 975 N N . SER A 1 118 ? -1.238 -14.078 -20.016 1 90.38 118 SER A N 1
ATOM 976 C CA . SER A 1 118 ? -1.89 -13.266 -18.984 1 90.38 118 SER A CA 1
ATOM 977 C C . SER A 1 118 ? -3.309 -12.898 -19.391 1 90.38 118 SER A C 1
ATOM 979 O O . SER A 1 118 ? -3.545 -12.492 -20.531 1 90.38 118 SER A O 1
ATOM 981 N N . SER A 1 119 ? -4.203 -13.07 -18.484 1 86.44 119 SER A N 1
ATOM 982 C CA . SER A 1 119 ? -5.586 -12.648 -18.703 1 86.44 119 SER A CA 1
ATOM 983 C C . SER A 1 119 ? -5.855 -11.297 -18.047 1 86.44 119 SER A C 1
ATOM 985 O O . SER A 1 119 ? -5.77 -11.172 -16.812 1 86.44 119 SER A O 1
ATOM 987 N N . GLU A 1 120 ? -6.25 -10.422 -18.781 1 79.19 120 GLU A N 1
ATOM 988 C CA . GLU A 1 120 ? -6.559 -9.102 -18.234 1 79.19 120 GLU A CA 1
ATOM 989 C C . GLU A 1 120 ? -7.879 -9.125 -17.469 1 79.19 120 GLU A C 1
ATOM 991 O O . GLU A 1 120 ? -8.016 -8.453 -16.438 1 79.19 120 GLU A O 1
ATOM 996 N N . LYS A 1 121 ? -8.727 -9.82 -18 1 79.38 121 LYS A N 1
ATOM 997 C CA . LYS A 1 121 ? -10.055 -9.898 -17.391 1 79.38 121 LYS A CA 1
ATOM 998 C C . LYS A 1 121 ? -9.992 -10.523 -16 1 79.38 121 LYS A C 1
ATOM 1000 O O . LYS A 1 121 ? -10.578 -10 -15.055 1 79.38 121 LYS A O 1
ATOM 1005 N N . ASP A 1 122 ? -9.227 -11.562 -15.914 1 79.25 122 ASP A N 1
ATOM 1006 C CA . ASP A 1 122 ? -9.18 -12.312 -14.664 1 79.25 122 ASP A CA 1
ATOM 1007 C C . ASP A 1 122 ? -7.977 -11.898 -13.82 1 79.25 122 ASP A C 1
ATOM 1009 O O . ASP A 1 122 ? -7.859 -12.297 -12.656 1 79.25 122 ASP A O 1
ATOM 1013 N N . ARG A 1 123 ? -7.148 -11.117 -14.344 1 82.44 123 ARG A N 1
ATOM 1014 C CA . ARG A 1 123 ? -5.918 -10.688 -13.688 1 82.44 123 ARG A CA 1
ATOM 1015 C C . ARG A 1 123 ? -5.133 -11.891 -13.164 1 82.44 123 ARG A C 1
ATOM 1017 O O . ARG A 1 123 ? -4.73 -11.914 -12 1 82.44 123 ARG A O 1
ATOM 1024 N N . ALA A 1 124 ? -5.066 -12.867 -14.039 1 91.38 124 ALA A N 1
ATOM 1025 C CA . ALA A 1 124 ? -4.406 -14.117 -13.672 1 91.38 124 ALA A CA 1
ATOM 1026 C C . ALA A 1 124 ? -3.605 -14.688 -14.836 1 91.38 124 ALA A C 1
ATOM 1028 O O . ALA A 1 124 ? -3.812 -14.297 -15.984 1 91.38 124 ALA A O 1
ATOM 1029 N N . LEU A 1 125 ? -2.68 -15.523 -14.477 1 95.5 125 LEU A N 1
ATOM 1030 C CA . LEU A 1 125 ? -1.876 -16.188 -15.492 1 95.5 125 LEU A CA 1
ATOM 1031 C C . LEU A 1 125 ? -2.438 -17.562 -15.812 1 95.5 125 LEU A C 1
ATOM 1033 O O . LEU A 1 125 ? -3.172 -18.141 -15.008 1 95.5 125 LEU A O 1
ATOM 1037 N N . TYR A 1 126 ? -2.162 -18.016 -17.016 1 94.88 126 TYR A N 1
ATOM 1038 C CA . TYR A 1 126 ? -2.479 -19.391 -17.406 1 94.88 126 TYR A CA 1
ATOM 1039 C C . TYR A 1 126 ? -1.5 -19.891 -18.469 1 94.88 126 TYR A C 1
ATOM 1041 O O . TYR A 1 126 ? -0.829 -19.094 -19.125 1 94.88 126 TYR A O 1
ATOM 1049 N N . HIS A 1 127 ? -1.359 -21.203 -18.516 1 95 127 HIS A N 1
ATOM 1050 C CA . HIS A 1 127 ? -0.633 -21.844 -19.609 1 95 127 HIS A CA 1
ATOM 1051 C C . HIS A 1 127 ? -1.561 -22.156 -20.781 1 95 127 HIS A C 1
ATOM 1053 O O . HIS A 1 127 ? -2.693 -22.594 -20.578 1 95 127 HIS A O 1
ATOM 1059 N N . GLU A 1 128 ? -1.044 -21.844 -21.906 1 92.75 128 GLU A N 1
ATOM 1060 C CA . GLU A 1 128 ? -1.807 -22.188 -23.094 1 92.75 128 GLU A CA 1
ATOM 1061 C C . GLU A 1 128 ? -1.086 -23.25 -23.922 1 92.75 128 GLU A C 1
ATOM 1063 O O . GLU A 1 128 ? 0.104 -23.109 -24.219 1 92.75 128 GLU A O 1
ATOM 1068 N N . PHE A 1 129 ? -1.782 -24.281 -24.172 1 91.56 129 PHE A N 1
ATOM 1069 C CA . PHE A 1 129 ? -1.324 -25.312 -25.094 1 91.56 129 PHE A CA 1
ATOM 1070 C C . PHE A 1 129 ? -2.258 -25.406 -26.297 1 91.56 129 PHE A C 1
ATOM 1072 O O . PHE A 1 129 ? -3.279 -26.094 -26.25 1 91.56 129 PHE A O 1
ATOM 1079 N N . PRO A 1 130 ? -1.764 -24.797 -27.359 1 82.75 130 PRO A N 1
ATOM 1080 C CA . PRO A 1 130 ? -2.648 -24.812 -28.531 1 82.75 130 PRO A CA 1
ATOM 1081 C C . PRO A 1 130 ? -2.953 -26.219 -29.031 1 82.75 130 PRO A C 1
ATOM 1083 O O . PRO A 1 130 ? -2.049 -27.047 -29.125 1 82.75 130 PRO A O 1
ATOM 1086 N N . GLY A 1 131 ? -4.285 -26.469 -29.297 1 80.75 131 GLY A N 1
ATOM 1087 C CA . GLY A 1 131 ? -4.68 -27.734 -29.906 1 80.75 131 GLY A CA 1
ATOM 1088 C C . GLY A 1 131 ? -5.402 -28.656 -28.938 1 80.75 131 GLY A C 1
ATOM 1089 O O . GLY A 1 131 ? -6.066 -29.609 -29.344 1 80.75 131 GLY A O 1
ATOM 1090 N N . ILE A 1 132 ? -5.184 -28.359 -27.641 1 83.69 132 ILE A N 1
ATOM 1091 C CA . ILE A 1 132 ? -5.867 -29.219 -26.672 1 83.69 132 ILE A CA 1
ATOM 1092 C C . ILE A 1 132 ? -7.188 -28.562 -26.266 1 83.69 132 ILE A C 1
ATOM 1094 O O . ILE A 1 132 ? -7.215 -27.406 -25.859 1 83.69 132 ILE A O 1
ATOM 1098 N N . ASN A 1 133 ? -8.32 -29.297 -26.234 1 67.5 133 ASN A N 1
ATOM 1099 C CA . ASN A 1 133 ? -9.68 -29 -25.797 1 67.5 133 ASN A CA 1
ATOM 1100 C C . ASN A 1 133 ? -10.125 -27.625 -26.281 1 67.5 133 ASN A C 1
ATOM 1102 O O . ASN A 1 133 ? -10.797 -26.891 -25.547 1 67.5 133 ASN A O 1
ATOM 1106 N N . ALA A 1 134 ? -9.953 -27.172 -27.344 1 63.41 134 ALA A N 1
ATOM 1107 C CA . ALA A 1 134 ? -10.383 -25.938 -27.984 1 63.41 134 ALA A CA 1
ATOM 1108 C C . ALA A 1 134 ? -9.672 -24.719 -27.391 1 63.41 134 ALA A C 1
ATOM 1110 O O . ALA A 1 134 ? -9.234 -23.828 -28.109 1 63.41 134 ALA A O 1
ATOM 1111 N N . CYS A 1 135 ? -9.57 -24.812 -25.938 1 66.94 135 CYS A N 1
ATOM 1112 C CA . CYS A 1 135 ? -9 -23.609 -25.359 1 66.94 135 CYS A CA 1
ATOM 1113 C C . CYS A 1 135 ? -7.602 -23.875 -24.812 1 66.94 135 CYS A C 1
ATOM 1115 O O . CYS A 1 135 ? -6.719 -23.016 -24.891 1 66.94 135 CYS A O 1
ATOM 1117 N N . GLY A 1 136 ? -7.316 -25.094 -24.453 1 86 136 GLY A N 1
ATOM 1118 C CA . GLY A 1 136 ? -6.02 -25.531 -23.953 1 86 136 GLY A CA 1
ATOM 1119 C C . GLY A 1 136 ? -5.438 -24.609 -22.906 1 86 136 GLY A C 1
ATOM 1120 O O . GLY A 1 136 ? -4.273 -24.219 -23 1 86 136 GLY A O 1
ATOM 1121 N N . ARG A 1 137 ? -6.289 -24.141 -21.922 1 92.44 137 ARG A N 1
ATOM 1122 C CA . ARG A 1 137 ? -5.828 -23.266 -20.859 1 92.44 137 ARG A CA 1
ATOM 1123 C C . ARG A 1 137 ? -5.676 -24.047 -19.547 1 92.44 137 ARG A C 1
ATOM 1125 O O . ARG A 1 137 ? -6.598 -24.734 -19.125 1 92.44 137 ARG A O 1
ATOM 1132 N N . PHE A 1 138 ? -4.52 -23.906 -19 1 95.94 138 PHE A N 1
ATOM 1133 C CA . PHE A 1 138 ? -4.215 -24.625 -17.766 1 95.94 138 PHE A CA 1
ATOM 1134 C C . PHE A 1 138 ? -3.709 -23.688 -16.688 1 95.94 138 PHE A C 1
ATOM 1136 O O . PHE A 1 138 ? -3.008 -22.719 -16.984 1 95.94 138 PHE A O 1
ATOM 1143 N N . LYS A 1 139 ? -4.047 -23.984 -15.477 1 96.25 139 LYS A N 1
ATOM 1144 C CA . LYS A 1 139 ? -3.588 -23.188 -14.336 1 96.25 139 LYS A CA 1
ATOM 1145 C C . LYS A 1 139 ? -3.443 -24.047 -13.086 1 96.25 139 LYS A C 1
ATOM 1147 O O . LYS A 1 139 ? -3.812 -25.219 -13.094 1 96.25 139 LYS A O 1
ATOM 1152 N N . PHE A 1 140 ? -2.896 -23.453 -12.086 1 97.19 140 PHE A N 1
ATOM 1153 C CA . PHE A 1 140 ? -2.807 -24.141 -10.805 1 97.19 140 PHE A CA 1
ATOM 1154 C C . PHE A 1 140 ? -3.955 -23.734 -9.891 1 97.19 140 PHE A C 1
ATOM 1156 O O . PHE A 1 140 ? -4.387 -22.578 -9.906 1 97.19 140 PHE A O 1
ATOM 1163 N N . LYS A 1 141 ? -4.449 -24.656 -9.211 1 95.94 141 LYS A N 1
ATOM 1164 C CA . LYS A 1 141 ? -5.309 -24.438 -8.047 1 95.94 141 LYS A CA 1
ATOM 1165 C C . LYS A 1 141 ? -4.594 -24.812 -6.754 1 95.94 141 LYS A C 1
ATOM 1167 O O . LYS A 1 141 ? -4.238 -25.969 -6.555 1 95.94 141 LYS A O 1
ATOM 1172 N N . VAL A 1 142 ? -4.434 -23.844 -5.941 1 93.94 142 VAL A N 1
ATOM 1173 C CA . VAL A 1 142 ? -3.705 -24.078 -4.699 1 93.94 142 VAL A CA 1
ATOM 1174 C C . VAL A 1 142 ? -4.621 -24.75 -3.678 1 93.94 142 VAL A C 1
ATOM 1176 O O . VAL A 1 142 ? -5.805 -24.406 -3.582 1 93.94 142 VAL A O 1
ATOM 1179 N N . ASP A 1 143 ? -4.035 -25.594 -2.984 1 89.12 143 ASP A N 1
ATOM 1180 C CA . ASP A 1 143 ? -4.797 -26.297 -1.958 1 89.12 143 ASP A CA 1
ATOM 1181 C C . ASP A 1 143 ? -5.145 -25.359 -0.797 1 89.12 143 ASP A C 1
ATOM 1183 O O . ASP A 1 143 ? -4.297 -24.594 -0.332 1 89.12 143 ASP A O 1
ATOM 1187 N N . SER A 1 144 ? -6.363 -25.422 -0.327 1 84.31 144 SER A N 1
ATOM 1188 C CA . SER A 1 144 ? -6.832 -24.547 0.746 1 84.31 144 SER A CA 1
ATOM 1189 C C . SER A 1 144 ? -6.203 -24.922 2.08 1 84.31 144 SER A C 1
ATOM 1191 O O . SER A 1 144 ? -6.051 -24.078 2.965 1 84.31 144 SER A O 1
ATOM 1193 N N . ALA A 1 145 ? -5.859 -26.172 2.197 1 80.88 145 ALA A N 1
ATOM 1194 C CA . ALA A 1 145 ? -5.316 -26.656 3.463 1 80.88 145 ALA A CA 1
ATOM 1195 C C . ALA A 1 145 ? -3.82 -26.375 3.564 1 80.88 145 ALA A C 1
ATOM 1197 O O . ALA A 1 145 ? -3.283 -26.234 4.664 1 80.88 145 ALA A O 1
ATOM 1198 N N . ASP A 1 146 ? -3.18 -26.406 2.52 1 85.31 146 ASP A N 1
ATOM 1199 C CA . ASP A 1 146 ? -1.738 -26.188 2.473 1 85.31 146 ASP A CA 1
ATOM 1200 C C . ASP A 1 146 ? -1.338 -25.438 1.202 1 85.31 146 ASP A C 1
ATOM 1202 O O . ASP A 1 146 ? -1.423 -25.984 0.101 1 85.31 146 ASP A O 1
ATOM 1206 N N . GLU A 1 147 ? -0.728 -24.328 1.388 1 86.19 147 GLU A N 1
ATOM 1207 C CA . GLU A 1 147 ? -0.427 -23.438 0.274 1 86.19 147 GLU A CA 1
ATOM 1208 C C . GLU A 1 147 ? 0.769 -23.938 -0.531 1 86.19 147 GLU A C 1
ATOM 1210 O O . GLU A 1 147 ? 1.025 -23.469 -1.637 1 86.19 147 GLU A O 1
ATOM 1215 N N . GLN A 1 148 ? 1.464 -24.938 -0.055 1 89.19 148 GLN A N 1
ATOM 1216 C CA . GLN A 1 148 ? 2.605 -25.484 -0.78 1 89.19 148 GLN A CA 1
ATOM 1217 C C . GLN A 1 148 ? 2.182 -26.641 -1.687 1 89.19 148 GLN A C 1
ATOM 1219 O O . GLN A 1 148 ? 3.006 -27.203 -2.402 1 89.19 148 GLN A O 1
ATOM 1224 N N . ARG A 1 149 ? 0.889 -26.922 -1.715 1 91.19 149 ARG A N 1
ATOM 1225 C CA . ARG A 1 149 ? 0.299 -27.953 -2.555 1 91.19 149 ARG A CA 1
ATOM 1226 C C . ARG A 1 149 ? -0.611 -27.359 -3.617 1 91.19 149 ARG A C 1
ATOM 1228 O O . ARG A 1 149 ? -1.349 -26.406 -3.342 1 91.19 149 ARG A O 1
ATOM 1235 N N . ALA A 1 150 ? -0.44 -27.953 -4.785 1 95.19 150 ALA A N 1
ATOM 1236 C CA . ALA A 1 150 ? -1.239 -27.375 -5.859 1 95.19 150 ALA A CA 1
ATOM 1237 C C . ALA A 1 150 ? -1.629 -28.438 -6.883 1 95.19 150 ALA A C 1
ATOM 1239 O O . ALA A 1 150 ? -1.003 -29.484 -6.957 1 95.19 150 ALA A O 1
ATOM 1240 N N . PHE A 1 151 ? -2.721 -28.141 -7.566 1 96.19 151 PHE A N 1
ATOM 1241 C CA . PHE A 1 151 ? -3.221 -28.984 -8.648 1 96.19 151 PHE A CA 1
ATOM 1242 C C . PHE A 1 151 ? -3.148 -28.25 -9.984 1 96.19 151 PHE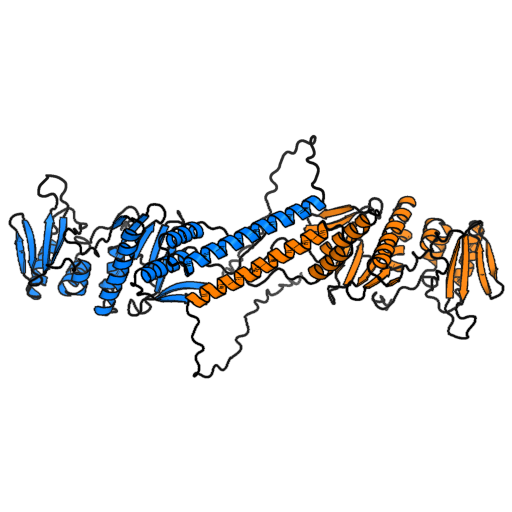 A C 1
ATOM 1244 O O . PHE A 1 151 ? -3.58 -27.094 -10.086 1 96.19 151 PHE A O 1
ATOM 1251 N N . TYR A 1 152 ? -2.523 -28.922 -10.883 1 97.12 152 TYR A N 1
ATOM 1252 C CA . TYR A 1 152 ? -2.545 -28.391 -12.242 1 97.12 152 TYR A CA 1
ATOM 1253 C C . TYR A 1 152 ? -3.828 -28.781 -12.961 1 97.12 152 TYR A C 1
ATOM 1255 O O . TYR A 1 152 ? -4.078 -29.969 -13.203 1 97.12 152 TYR A O 1
ATOM 1263 N N . ILE A 1 153 ? -4.641 -27.766 -13.344 1 96.31 153 ILE A N 1
ATOM 1264 C CA . ILE A 1 153 ? -5.996 -28.078 -13.781 1 96.31 153 ILE A CA 1
ATOM 1265 C C . ILE A 1 153 ? -6.258 -27.469 -15.148 1 96.31 153 ILE A C 1
ATOM 1267 O O . ILE A 1 153 ? -5.645 -26.453 -15.516 1 96.31 153 ILE A O 1
ATOM 1271 N N . ASP A 1 154 ? -7.129 -28.094 -15.852 1 94.56 154 ASP A N 1
ATOM 1272 C CA . ASP A 1 154 ? -7.746 -27.484 -17.016 1 94.56 154 ASP A CA 1
ATOM 1273 C C . ASP A 1 154 ? -8.797 -26.453 -16.609 1 94.56 154 ASP A C 1
ATOM 1275 O O . ASP A 1 154 ? -9.727 -26.766 -15.867 1 94.56 154 ASP A O 1
ATOM 1279 N N . GLU A 1 155 ? -8.648 -25.328 -17.109 1 91.12 155 GLU A N 1
ATOM 1280 C CA . GLU A 1 155 ? -9.477 -24.219 -16.641 1 91.12 155 GLU A CA 1
ATOM 1281 C C . GLU A 1 155 ? -10.945 -24.453 -17 1 91.12 155 GLU A C 1
ATOM 1283 O O . GLU A 1 155 ? -11.836 -24.109 -16.219 1 91.12 155 GLU A O 1
ATOM 1288 N N . ARG A 1 156 ? -11.219 -24.922 -18.062 1 88.75 156 ARG A N 1
ATOM 1289 C CA . ARG A 1 156 ? -12.578 -25.062 -18.562 1 88.75 156 ARG A CA 1
ATOM 1290 C C . ARG A 1 156 ? -13.328 -26.156 -17.797 1 88.75 156 ARG A C 1
ATOM 1292 O O . ARG A 1 156 ? -14.469 -25.969 -17.391 1 88.75 156 ARG A O 1
ATOM 1299 N N . THR A 1 157 ? -12.695 -27.25 -17.594 1 89.81 157 THR A N 1
ATOM 1300 C CA . THR A 1 157 ? -13.391 -28.422 -17.062 1 89.81 157 THR A CA 1
ATOM 1301 C C . THR A 1 157 ? -13.156 -28.547 -15.562 1 89.81 157 THR A C 1
ATOM 1303 O O . THR A 1 157 ? -13.922 -29.219 -14.867 1 89.81 157 THR A O 1
ATOM 1306 N N . GLY A 1 158 ? -12.031 -28.109 -15.133 1 92.31 158 GLY A N 1
ATOM 1307 C CA . GLY A 1 158 ? -11.68 -28.266 -13.727 1 92.31 158 GLY A CA 1
ATOM 1308 C C . GLY A 1 158 ? -10.977 -29.562 -13.43 1 92.31 158 GLY A C 1
ATOM 1309 O O . GLY A 1 158 ? -10.586 -29.828 -12.289 1 92.31 158 GLY A O 1
ATOM 1310 N N . LEU A 1 159 ? -10.664 -30.328 -14.445 1 92.81 159 LEU A N 1
ATOM 1311 C CA . LEU A 1 159 ? -9.961 -31.594 -14.25 1 92.81 159 LEU A CA 1
ATOM 1312 C C . LEU A 1 159 ? -8.5 -31.359 -13.875 1 92.81 159 LEU A C 1
ATOM 1314 O O . LEU A 1 159 ? -7.852 -30.469 -14.43 1 92.81 159 LEU A O 1
ATOM 1318 N N . SER A 1 160 ? -8.039 -32.156 -12.906 1 94.88 160 SER A N 1
ATOM 1319 C CA . SER A 1 160 ? -6.691 -32 -12.375 1 94.88 160 SER A CA 1
ATOM 1320 C C . SER A 1 160 ? -5.727 -33 -13.008 1 94.88 160 SER A C 1
ATOM 1322 O O . SER A 1 160 ? -5.832 -34.219 -12.766 1 94.88 160 SER A O 1
ATOM 1324 N N . LEU A 1 161 ? -4.77 -32.5 -13.625 1 95.75 161 LEU A N 1
ATOM 1325 C CA . LEU A 1 161 ? -3.859 -33.375 -14.359 1 95.75 161 LEU A CA 1
ATOM 1326 C C . LEU A 1 161 ? -2.781 -33.938 -13.43 1 95.75 161 LEU A C 1
ATOM 1328 O O . LEU A 1 161 ? -2.373 -35.094 -13.578 1 95.75 161 LEU A O 1
ATOM 1332 N N . PHE A 1 162 ? -2.348 -33.125 -12.555 1 96.31 162 PHE A N 1
ATOM 1333 C CA . PHE A 1 162 ? -1.396 -33.656 -11.578 1 96.31 162 PHE A CA 1
ATOM 1334 C C . PHE A 1 162 ? -1.413 -32.812 -10.305 1 96.31 162 PHE A C 1
ATOM 1336 O O . PHE A 1 162 ? -1.93 -31.688 -10.312 1 96.31 162 PHE A O 1
ATOM 1343 N N . TYR A 1 163 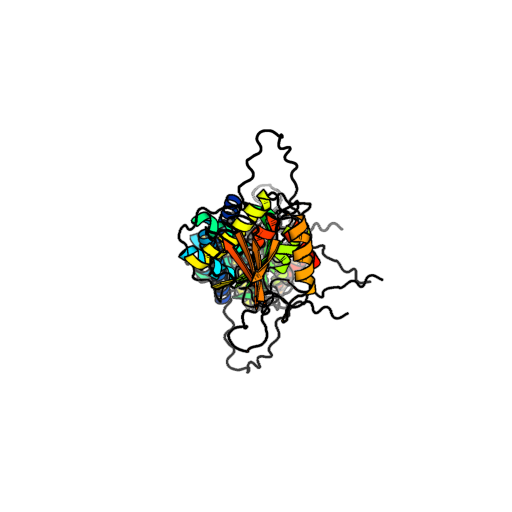? -0.934 -33.438 -9.305 1 94.62 163 TYR A N 1
ATOM 1344 C CA . TYR A 1 163 ? -0.706 -32.812 -7.996 1 94.62 163 TYR A CA 1
ATOM 1345 C C . TYR A 1 163 ? 0.783 -32.625 -7.742 1 94.62 163 TYR A C 1
ATOM 1347 O O . TYR A 1 163 ? 1.603 -33.469 -8.094 1 94.62 163 TYR A O 1
ATOM 1355 N N . ILE A 1 164 ? 1.115 -31.484 -7.145 1 94.88 164 ILE A N 1
ATOM 1356 C CA . ILE A 1 164 ? 2.512 -31.234 -6.805 1 94.88 164 ILE A CA 1
ATOM 1357 C C . ILE A 1 164 ? 2.605 -30.672 -5.391 1 94.88 164 ILE A C 1
ATOM 1359 O O . ILE A 1 164 ? 1.789 -29.828 -4.996 1 94.88 164 ILE A O 1
ATOM 1363 N N . ASP A 1 165 ? 3.469 -31.188 -4.645 1 92.81 165 ASP A N 1
ATOM 1364 C CA . ASP A 1 165 ? 3.803 -30.688 -3.312 1 92.81 165 ASP A CA 1
ATOM 1365 C C . ASP A 1 165 ? 5.211 -30.094 -3.283 1 92.81 165 ASP A C 1
ATOM 1367 O O . ASP A 1 165 ? 6.199 -30.828 -3.385 1 92.81 165 ASP A O 1
ATOM 1371 N N . PHE A 1 166 ? 5.309 -28.906 -3.025 1 90.81 166 PHE A N 1
ATOM 1372 C CA . PHE A 1 166 ? 6.59 -28.203 -3.088 1 90.81 166 PHE A CA 1
ATOM 1373 C C . PHE A 1 166 ? 7.371 -28.406 -1.793 1 90.81 166 PHE A C 1
ATOM 1375 O O . PHE A 1 166 ? 8.578 -28.141 -1.745 1 90.81 166 PHE A O 1
ATOM 1382 N N . SER A 1 167 ? 6.773 -28.875 -0.758 1 89.44 167 SER A N 1
ATOM 1383 C CA . SER A 1 167 ? 7.43 -29.125 0.519 1 89.44 167 SER A CA 1
ATOM 1384 C C . SER A 1 167 ? 8.039 -30.531 0.559 1 89.44 167 SER A C 1
ATOM 1386 O O . SER A 1 167 ? 9.242 -30.688 0.755 1 89.44 167 SER A O 1
ATOM 1388 N N . ASP A 1 168 ? 7.219 -31.469 0.243 1 91 168 ASP A N 1
ATOM 1389 C CA . ASP A 1 168 ? 7.648 -32.875 0.327 1 91 168 ASP A CA 1
ATOM 1390 C C . ASP A 1 168 ? 8.273 -33.312 -0.985 1 91 168 ASP A C 1
ATOM 1392 O O . ASP A 1 168 ? 8.836 -34.406 -1.06 1 91 168 ASP A O 1
ATOM 1396 N N . LYS A 1 169 ? 8.219 -32.562 -1.989 1 93.94 169 LYS A N 1
ATOM 1397 C CA . LYS A 1 169 ? 8.828 -32.844 -3.293 1 93.94 169 LYS A CA 1
ATOM 1398 C C . LYS A 1 169 ? 8.234 -34.094 -3.932 1 93.94 169 LYS A C 1
ATOM 1400 O O . LYS A 1 169 ? 8.969 -35 -4.328 1 93.94 169 LYS A O 1
ATOM 1405 N N . VAL A 1 170 ? 6.941 -34.062 -4.043 1 94.69 170 VAL A N 1
ATOM 1406 C CA . VAL A 1 170 ? 6.242 -35.156 -4.699 1 94.69 170 VAL A CA 1
ATOM 1407 C C . VAL A 1 170 ? 5.367 -34.594 -5.828 1 94.69 170 VAL A C 1
ATOM 1409 O O . VAL A 1 170 ? 4.836 -33.5 -5.73 1 94.69 170 VAL A O 1
ATOM 1412 N N . LEU A 1 171 ? 5.281 -35.375 -6.887 1 96 171 LEU A N 1
ATOM 1413 C CA . LEU A 1 171 ? 4.41 -35.062 -8.016 1 96 171 LEU A CA 1
ATOM 1414 C C . LEU A 1 171 ? 3.672 -36.312 -8.477 1 96 171 LEU A C 1
ATOM 1416 O O . LEU A 1 171 ? 4.297 -37.344 -8.797 1 96 171 LEU A O 1
ATOM 1420 N N . TYR A 1 172 ? 2.336 -36.25 -8.453 1 95.06 172 TYR A N 1
ATOM 1421 C CA . TYR A 1 172 ? 1.512 -37.375 -8.836 1 95.06 172 TYR A CA 1
ATOM 1422 C C . TYR A 1 172 ? 0.611 -37.031 -10.016 1 95.06 172 TYR A C 1
ATOM 1424 O O . TYR A 1 172 ? -0.215 -36.125 -9.922 1 95.06 172 TYR A O 1
ATOM 1432 N N . PHE A 1 173 ? 0.735 -37.781 -11.062 1 95.88 173 PHE A N 1
ATOM 1433 C CA . PHE A 1 173 ? -0.164 -37.594 -12.195 1 95.88 173 PHE A CA 1
ATOM 1434 C C . PHE A 1 173 ? -1.493 -38.312 -11.953 1 95.88 173 PHE A C 1
ATOM 1436 O O . PHE A 1 173 ? -1.532 -39.375 -11.352 1 95.88 173 PHE A O 1
ATOM 1443 N N . ASN A 1 174 ? -2.551 -37.688 -12.422 1 93.69 174 ASN A N 1
ATOM 1444 C CA . ASN A 1 174 ? -3.912 -38.188 -12.25 1 93.69 174 ASN A CA 1
ATOM 1445 C C . ASN A 1 174 ? -4.402 -38.906 -13.508 1 93.69 174 ASN A C 1
ATOM 1447 O O . ASN A 1 174 ? -4.988 -38.281 -14.398 1 93.69 174 ASN A O 1
ATOM 1451 N N . SER A 1 175 ? -4.305 -40.188 -13.477 1 93.31 175 SER A N 1
ATOM 1452 C CA . SER A 1 175 ? -4.629 -40.969 -14.656 1 93.31 175 SER A CA 1
ATOM 1453 C C . SER A 1 175 ? -6.082 -40.75 -15.07 1 93.31 175 SER A C 1
ATOM 1455 O O . SER A 1 175 ? -6.375 -40.594 -16.266 1 93.31 175 SER A O 1
ATOM 1457 N N . ARG A 1 176 ? -6.91 -40.719 -14.133 1 92 176 ARG A N 1
ATOM 1458 C CA . ARG A 1 176 ? -8.336 -40.625 -14.438 1 92 176 ARG A CA 1
ATOM 1459 C C . ARG A 1 176 ? -8.656 -39.312 -15.172 1 92 176 ARG A C 1
ATOM 1461 O O . ARG A 1 176 ? -9.273 -39.344 -16.234 1 92 176 ARG A O 1
ATOM 1468 N N . ASP A 1 177 ? -8.25 -38.219 -14.625 1 92.69 177 ASP A N 1
ATOM 1469 C CA . ASP A 1 177 ? -8.57 -36.938 -15.211 1 92.69 177 ASP A CA 1
ATOM 1470 C C . ASP A 1 177 ? -7.828 -36.719 -16.531 1 92.69 177 ASP A C 1
ATOM 1472 O O . ASP A 1 177 ? -8.344 -36.062 -17.438 1 92.69 177 ASP A O 1
ATOM 1476 N N . ILE A 1 178 ? -6.645 -37.281 -16.594 1 94 178 ILE A N 1
ATOM 1477 C CA . ILE A 1 178 ? -5.895 -37.188 -17.844 1 94 178 ILE A CA 1
ATOM 1478 C C . ILE A 1 178 ? -6.648 -37.906 -18.953 1 94 178 ILE A C 1
ATOM 1480 O O . ILE A 1 178 ? -6.816 -37.375 -20.062 1 94 178 ILE A O 1
ATOM 1484 N N . VAL A 1 179 ? -7.133 -39.031 -18.672 1 93.81 179 VAL A N 1
ATOM 1485 C CA . VAL A 1 179 ? -7.871 -39.812 -19.672 1 93.81 179 VAL A CA 1
ATOM 1486 C C . VAL A 1 179 ? -9.18 -39.094 -20.016 1 93.81 179 VAL A C 1
ATOM 1488 O O . VAL A 1 179 ? -9.555 -39 -21.188 1 93.81 179 VAL A O 1
ATOM 1491 N N . GLU A 1 180 ? -9.828 -38.625 -19 1 91.81 180 GLU A N 1
ATOM 1492 C CA . GLU A 1 180 ? -11.094 -37.938 -19.234 1 91.81 180 GLU A CA 1
ATOM 1493 C C . GLU A 1 180 ? -10.898 -36.688 -20.109 1 91.81 180 GLU A C 1
ATOM 1495 O O . GLU A 1 180 ? -11.695 -36.469 -21.031 1 91.81 180 GLU A O 1
ATOM 1500 N N . LEU A 1 181 ? -9.867 -36.031 -19.891 1 91.69 181 LEU A N 1
ATOM 1501 C CA . LEU A 1 181 ? -9.648 -34.781 -20.609 1 91.69 181 LEU A CA 1
ATOM 1502 C C . LEU A 1 181 ? -9.141 -35.031 -22.031 1 91.69 181 LEU A C 1
ATOM 1504 O O . LEU A 1 181 ? -9.594 -34.406 -22.984 1 91.69 181 LEU A O 1
ATOM 1508 N N . LEU A 1 182 ? -8.211 -35.969 -22.141 1 91.75 182 LEU A N 1
ATOM 1509 C CA . LEU A 1 182 ? -7.43 -36.031 -23.375 1 91.75 182 LEU A CA 1
ATOM 1510 C C . LEU A 1 182 ? -7.945 -37.188 -24.266 1 91.75 182 LEU A C 1
ATOM 1512 O O . LEU A 1 182 ? -7.816 -37.125 -25.484 1 91.75 182 LEU A O 1
ATOM 1516 N N . ILE A 1 183 ? -8.516 -38.188 -23.672 1 91.69 183 ILE A N 1
ATOM 1517 C CA . ILE A 1 183 ? -8.836 -39.406 -24.422 1 91.69 183 ILE A CA 1
ATOM 1518 C C . ILE A 1 183 ? -10.344 -39.5 -24.609 1 91.69 183 ILE A C 1
ATOM 1520 O O . ILE A 1 183 ? -10.82 -39.75 -25.719 1 91.69 183 ILE A O 1
ATOM 1524 N N . ALA A 1 184 ? -11.07 -39.312 -23.547 1 86.38 184 ALA A N 1
ATOM 1525 C CA . ALA A 1 184 ? -12.516 -39.531 -23.609 1 86.38 184 ALA A CA 1
ATOM 1526 C C . ALA A 1 184 ? -13.18 -38.469 -24.5 1 86.38 184 ALA A C 1
ATOM 1528 O O . ALA A 1 184 ? -14.18 -38.781 -25.172 1 86.38 184 ALA A O 1
ATOM 1529 N N . ASN A 1 185 ? -12.711 -37.312 -24.469 1 70.69 185 ASN A N 1
ATOM 1530 C CA . ASN A 1 185 ? -13.289 -36.25 -25.281 1 70.69 185 ASN A CA 1
ATOM 1531 C C . ASN A 1 185 ? -12.555 -36.094 -26.609 1 70.69 185 ASN A C 1
ATOM 1533 O O . ASN A 1 185 ? -12.383 -35 -27.109 1 70.69 185 ASN A O 1
ATOM 1537 N N . ASP A 1 186 ? -12.023 -37.156 -27.156 1 60.44 186 ASP A N 1
ATOM 1538 C CA . ASP A 1 186 ? -11.039 -37.312 -28.234 1 60.44 186 ASP A CA 1
ATOM 1539 C C . ASP A 1 186 ? -11.508 -36.625 -29.516 1 60.44 186 ASP A C 1
ATOM 1541 O O . ASP A 1 186 ? -10.695 -36.125 -30.281 1 60.44 186 ASP A O 1
ATOM 1545 N N . ALA A 1 187 ? -12.75 -36.656 -29.672 1 56.72 187 ALA A N 1
ATOM 1546 C CA . ALA A 1 187 ? -13.211 -36.094 -30.938 1 56.72 187 ALA A CA 1
ATOM 1547 C C . ALA A 1 187 ? -12.68 -34.688 -31.141 1 56.72 187 ALA A C 1
ATOM 1549 O O . ALA A 1 187 ? -12.609 -34.188 -32.281 1 56.72 187 ALA A O 1
ATOM 1550 N N . GLU A 1 188 ? -12 -34.25 -30.172 1 64.69 188 GLU A N 1
ATOM 1551 C CA . GLU A 1 188 ? -11.672 -32.844 -30.266 1 64.69 188 GLU A CA 1
ATOM 1552 C C . GLU A 1 188 ? -10.156 -32.625 -30.359 1 64.69 188 GLU A C 1
ATOM 1554 O O . GLU A 1 188 ? -9.703 -31.547 -30.703 1 64.69 188 GLU A O 1
ATOM 1559 N N . ASN A 1 189 ? -9.375 -33.781 -30.266 1 80 189 ASN A N 1
ATOM 1560 C CA . ASN A 1 189 ? -7.934 -33.562 -30.219 1 80 189 ASN A CA 1
ATOM 1561 C C . ASN A 1 189 ? -7.195 -34.344 -31.297 1 80 189 ASN A C 1
ATOM 1563 O O . ASN A 1 189 ? -7.48 -35.5 -31.516 1 80 189 ASN A O 1
ATOM 1567 N N . ASP A 1 190 ? -6.355 -33.625 -31.922 1 85.5 190 ASP A N 1
ATOM 1568 C CA . ASP A 1 190 ? -5.477 -34.281 -32.875 1 85.5 190 ASP A CA 1
ATOM 1569 C C . ASP A 1 190 ? -4.43 -35.125 -32.188 1 85.5 190 ASP A C 1
ATOM 1571 O O . ASP A 1 190 ? -3.9 -34.75 -31.141 1 85.5 190 ASP A O 1
ATOM 1575 N N . LYS A 1 191 ? -4.148 -36.312 -32.781 1 88.19 191 LYS A N 1
ATOM 1576 C CA . LYS A 1 191 ? -3.201 -37.25 -32.188 1 88.19 191 LYS A CA 1
ATOM 1577 C C . LYS A 1 191 ? -1.843 -36.594 -31.953 1 88.19 191 LYS A C 1
ATOM 1579 O O . LYS A 1 191 ? -1.195 -36.844 -30.922 1 88.19 191 LYS A O 1
ATOM 1584 N N . GLU A 1 192 ? -1.479 -35.812 -32.906 1 88.75 192 GLU A N 1
ATOM 1585 C CA . GLU A 1 192 ? -0.185 -35.156 -32.781 1 88.75 192 GLU A CA 1
ATOM 1586 C C . GLU A 1 192 ? -0.155 -34.219 -31.562 1 88.75 192 GLU A C 1
ATOM 1588 O O . GLU A 1 192 ? 0.845 -34.156 -30.844 1 88.75 192 GLU A O 1
ATOM 1593 N N . ASP A 1 193 ? -1.229 -33.5 -31.391 1 90.12 193 ASP A N 1
ATOM 1594 C CA . ASP A 1 193 ? -1.327 -32.594 -30.266 1 90.12 193 ASP A CA 1
ATOM 1595 C C . ASP A 1 193 ? -1.337 -33.344 -28.938 1 90.12 193 ASP A C 1
ATOM 1597 O O . ASP A 1 193 ? -0.758 -32.906 -27.953 1 90.12 193 ASP A O 1
ATOM 1601 N N . LEU A 1 194 ? -1.955 -34.469 -28.984 1 92.19 194 LEU A N 1
ATOM 1602 C CA . LEU A 1 194 ? -2.01 -35.312 -27.781 1 92.19 194 LEU A CA 1
ATOM 1603 C C . LEU A 1 194 ? -0.619 -35.781 -27.391 1 92.19 194 LEU A C 1
ATOM 1605 O O . LEU A 1 194 ? -0.252 -35.75 -26.203 1 92.19 194 LEU A O 1
ATOM 1609 N N . ILE A 1 195 ? 0.106 -36.156 -28.359 1 91.5 195 ILE A N 1
ATOM 1610 C CA . ILE A 1 195 ? 1.454 -36.656 -28.109 1 91.5 195 ILE A CA 1
ATOM 1611 C C . ILE A 1 195 ? 2.34 -35.531 -27.594 1 91.5 195 ILE A C 1
ATOM 1613 O O . ILE A 1 195 ? 3.107 -35.719 -26.641 1 91.5 195 ILE A O 1
ATOM 1617 N N . ARG A 1 196 ? 2.219 -34.406 -28.188 1 92.06 196 ARG A N 1
ATOM 1618 C CA . ARG A 1 196 ? 2.996 -33.25 -27.75 1 92.06 196 ARG A CA 1
ATOM 1619 C C . ARG A 1 196 ? 2.65 -32.844 -26.312 1 92.06 196 ARG A C 1
ATOM 1621 O O . ARG A 1 196 ? 3.529 -32.469 -25.547 1 92.06 196 ARG A O 1
ATOM 1628 N N . PHE A 1 197 ? 1.396 -32.906 -26.062 1 93.81 197 PHE A N 1
ATOM 1629 C CA . PHE A 1 197 ? 0.957 -32.562 -24.719 1 93.81 197 PHE A CA 1
ATOM 1630 C C . PHE A 1 197 ? 1.448 -33.562 -23.688 1 93.81 197 PHE A C 1
ATOM 1632 O O . PHE A 1 197 ? 1.848 -33.188 -22.594 1 93.81 197 PHE A O 1
ATOM 1639 N N . GLU A 1 198 ? 1.351 -34.812 -24.016 1 94.19 198 GLU A N 1
ATOM 1640 C CA . GLU A 1 198 ? 1.904 -35.844 -23.141 1 94.19 198 GLU A CA 1
ATOM 1641 C C . GLU A 1 198 ? 3.379 -35.562 -22.859 1 94.19 198 GLU A C 1
ATOM 1643 O O . GLU A 1 198 ? 3.816 -35.688 -21.703 1 94.19 198 GLU A O 1
ATOM 1648 N N . LYS A 1 199 ? 4.105 -35.281 -23.891 1 94.19 199 LYS A N 1
ATOM 1649 C CA . LYS A 1 199 ? 5.527 -34.969 -23.734 1 94.19 199 LYS A CA 1
ATOM 1650 C C . LYS A 1 199 ? 5.746 -33.812 -22.797 1 94.19 199 LYS A C 1
ATOM 1652 O O . LYS A 1 199 ? 6.703 -33.781 -22.016 1 94.19 199 LYS A O 1
ATOM 1657 N N . TYR A 1 200 ? 4.918 -32.875 -22.922 1 95.5 200 TYR A N 1
ATOM 1658 C CA . TY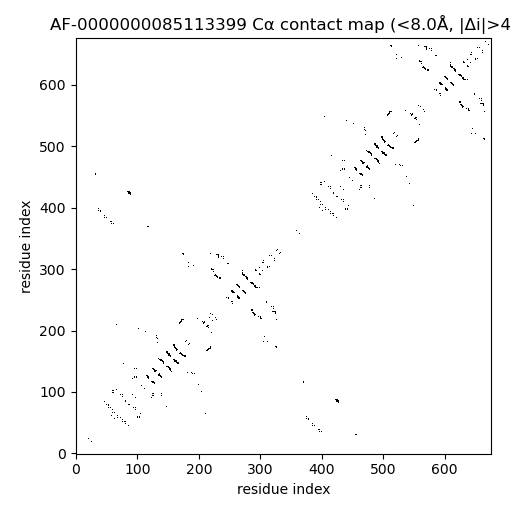R A 1 200 ? 4.965 -31.719 -22.047 1 95.5 200 TYR A CA 1
ATOM 1659 C C . TYR A 1 200 ? 4.793 -32.125 -20.594 1 95.5 200 TYR A C 1
ATOM 1661 O O . TYR A 1 200 ? 5.598 -31.766 -19.734 1 95.5 200 TYR A O 1
ATOM 1669 N N . LEU A 1 201 ? 3.793 -32.938 -20.297 1 96.94 201 LEU A N 1
ATOM 1670 C CA . LEU A 1 201 ? 3.525 -33.375 -18.938 1 96.94 201 LEU A CA 1
ATOM 1671 C C . LEU A 1 201 ? 4.691 -34.188 -18.391 1 96.94 201 LEU A C 1
ATOM 1673 O O . LEU A 1 201 ? 5.148 -33.969 -17.266 1 96.94 201 LEU A O 1
ATOM 1677 N N . VAL A 1 202 ? 5.172 -35.062 -19.203 1 96.75 202 VAL A N 1
ATOM 1678 C CA . VAL A 1 202 ? 6.277 -35.938 -18.797 1 96.75 202 VAL A CA 1
ATOM 1679 C C . VAL A 1 202 ? 7.52 -35.094 -18.531 1 96.75 202 VAL A C 1
ATOM 1681 O O . VAL A 1 202 ? 8.25 -35.344 -17.562 1 96.75 202 VAL A O 1
ATOM 1684 N N . SER A 1 203 ? 7.738 -34.094 -19.344 1 97.12 203 SER A N 1
ATOM 1685 C CA . SER A 1 203 ? 8.898 -33.219 -19.172 1 97.12 203 SER A CA 1
ATOM 1686 C C . SER A 1 203 ? 8.844 -32.5 -17.844 1 97.12 203 SER A C 1
ATOM 1688 O O . SER A 1 203 ? 9.883 -32.281 -17.203 1 97.12 203 SER A O 1
ATOM 1690 N N . ILE A 1 204 ? 7.68 -32.094 -17.469 1 97.69 204 ILE A N 1
ATOM 1691 C CA . ILE A 1 204 ? 7.535 -31.422 -16.172 1 97.69 204 ILE A CA 1
ATOM 1692 C C . ILE A 1 204 ? 8.016 -32.344 -15.062 1 97.69 204 ILE A C 1
ATOM 1694 O O . ILE A 1 204 ? 8.836 -31.969 -14.227 1 97.69 204 ILE A O 1
ATOM 1698 N N . GLY A 1 205 ? 7.496 -33.594 -15.102 1 97.62 205 GLY A N 1
ATOM 1699 C CA . GLY A 1 205 ? 7.887 -34.562 -14.094 1 97.62 205 GLY A CA 1
ATOM 1700 C C . GLY A 1 205 ? 9.375 -34.844 -14.102 1 97.62 205 GLY A C 1
ATOM 1701 O O . GLY A 1 205 ? 10.008 -34.906 -13.047 1 97.62 205 GLY A O 1
ATOM 1702 N N . GLU A 1 206 ? 9.945 -35.031 -15.273 1 97.12 206 GLU A N 1
ATOM 1703 C CA . GLU A 1 206 ? 11.367 -35.344 -15.398 1 97.12 206 GLU A CA 1
ATOM 1704 C C . GLU A 1 206 ? 12.234 -34.219 -14.883 1 97.12 206 GLU A C 1
ATOM 1706 O O . GLU A 1 206 ? 13.25 -34.438 -14.219 1 97.12 206 GLU A O 1
ATOM 1711 N N . CYS A 1 207 ? 11.844 -33 -15.18 1 97.69 207 CYS A N 1
ATOM 1712 C CA . CYS A 1 207 ? 12.633 -31.828 -14.805 1 97.69 207 CYS A CA 1
ATOM 1713 C C . CYS A 1 207 ? 12.672 -31.656 -13.289 1 97.69 207 CYS A C 1
ATOM 1715 O O . CYS A 1 207 ? 13.727 -31.406 -12.711 1 97.69 207 CYS A O 1
ATOM 1717 N N . VAL A 1 208 ? 11.516 -31.844 -12.641 1 97.88 208 VAL A N 1
ATOM 1718 C CA . VAL A 1 208 ? 11.508 -31.656 -11.195 1 97.88 208 VAL A CA 1
ATOM 1719 C C . VAL A 1 208 ? 12.234 -32.812 -10.516 1 97.88 208 VAL A C 1
ATOM 1721 O O . VAL A 1 208 ? 12.875 -32.625 -9.477 1 97.88 208 VAL A O 1
ATOM 1724 N N . GLU A 1 209 ? 12.133 -34 -11.086 1 97.5 209 GLU A N 1
ATOM 1725 C CA . GLU A 1 209 ? 12.844 -35.156 -10.562 1 97.5 209 GLU A CA 1
ATOM 1726 C C . GLU A 1 209 ? 14.359 -34.969 -10.656 1 97.5 209 GLU A C 1
ATOM 1728 O O . GLU A 1 209 ? 15.078 -35.156 -9.672 1 97.5 209 GLU A O 1
ATOM 1733 N N . GLN A 1 210 ? 14.828 -34.531 -11.742 1 97.25 210 GLN A N 1
ATOM 1734 C CA . GLN A 1 210 ? 16.266 -34.438 -12 1 97.25 210 GLN A CA 1
ATOM 1735 C C . GLN A 1 210 ? 16.859 -33.219 -11.281 1 97.25 210 GLN A C 1
ATOM 1737 O O . GLN A 1 210 ? 17.938 -33.312 -10.688 1 97.25 210 GLN A O 1
ATOM 1742 N N . ALA A 1 211 ? 16.141 -32.156 -11.32 1 96.94 211 ALA A N 1
ATOM 1743 C CA . ALA A 1 211 ? 16.688 -30.891 -10.812 1 96.94 211 ALA A CA 1
ATOM 1744 C C . ALA A 1 211 ? 16.578 -30.812 -9.297 1 96.94 211 ALA A C 1
ATOM 1746 O O . ALA A 1 211 ? 17.453 -30.25 -8.633 1 96.94 211 ALA A O 1
ATOM 1747 N N . TYR A 1 212 ? 15.555 -31.375 -8.781 1 97.38 212 TYR A N 1
ATOM 1748 C CA . TYR A 1 212 ? 15.281 -31.062 -7.383 1 97.38 212 TYR A CA 1
ATOM 1749 C C . TYR A 1 212 ? 15.047 -32.344 -6.586 1 97.38 212 TYR A C 1
ATOM 1751 O O . TYR A 1 212 ? 14.781 -32.281 -5.383 1 97.38 212 TYR A O 1
ATOM 1759 N N . GLY A 1 213 ? 15.047 -33.5 -7.223 1 96.94 213 GLY A N 1
ATOM 1760 C CA . GLY A 1 213 ? 14.93 -34.75 -6.523 1 96.94 213 GLY A CA 1
ATOM 1761 C C . GLY A 1 213 ? 13.5 -35.094 -6.137 1 96.94 213 GLY A C 1
ATOM 1762 O O . GLY A 1 213 ? 13.273 -35.75 -5.117 1 96.94 213 GLY A O 1
ATOM 1763 N N . TYR A 1 214 ? 12.508 -34.688 -6.879 1 97.19 214 TYR A N 1
ATOM 1764 C CA . TYR A 1 214 ? 11.117 -35.031 -6.629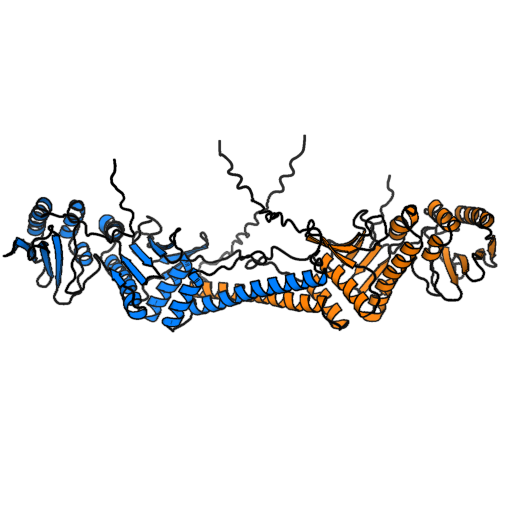 1 97.19 214 TYR A CA 1
ATOM 1765 C C . TYR A 1 214 ? 10.875 -36.5 -6.824 1 97.19 214 TYR A C 1
ATOM 1767 O O . TYR A 1 214 ? 11.461 -37.125 -7.723 1 97.19 214 TYR A O 1
ATOM 1775 N N . GLU A 1 215 ? 10.086 -37.031 -5.941 1 96.12 215 GLU A N 1
ATOM 1776 C CA . GLU A 1 215 ? 9.477 -38.312 -6.242 1 96.12 215 GLU A CA 1
ATOM 1777 C C . GLU A 1 215 ? 8.289 -38.156 -7.188 1 96.12 215 GLU A C 1
ATOM 1779 O O . GLU A 1 215 ? 7.273 -37.562 -6.828 1 96.12 215 GLU A O 1
ATOM 1784 N N . VAL A 1 216 ? 8.422 -38.75 -8.375 1 95.75 216 VAL A N 1
ATOM 1785 C CA . VAL A 1 216 ? 7.383 -38.531 -9.383 1 95.75 216 VAL A CA 1
ATOM 1786 C C . VAL A 1 216 ? 6.707 -39.875 -9.711 1 95.75 216 VAL A C 1
ATOM 1788 O O . VAL A 1 216 ? 7.383 -40.844 -10.023 1 95.75 216 VAL A O 1
ATOM 1791 N N . ASP A 1 217 ? 5.41 -39.875 -9.578 1 94.69 217 ASP A N 1
ATOM 1792 C CA . ASP A 1 217 ? 4.605 -40.969 -10.109 1 94.69 217 ASP A CA 1
ATOM 1793 C C . ASP A 1 217 ? 3.998 -40.594 -11.453 1 94.69 217 ASP A C 1
ATOM 1795 O O . ASP A 1 217 ? 2.934 -39.969 -11.516 1 94.69 217 ASP A O 1
ATOM 1799 N N . PHE A 1 218 ? 4.578 -41.125 -12.492 1 95.5 218 PHE A N 1
ATOM 1800 C CA . PHE A 1 218 ? 4.145 -40.812 -13.844 1 95.5 218 PHE A CA 1
ATOM 1801 C C . PHE A 1 218 ? 2.857 -41.531 -14.195 1 95.5 218 PHE A C 1
ATOM 1803 O O . PHE A 1 218 ? 2.186 -41.188 -15.172 1 95.5 218 PHE A O 1
ATOM 1810 N N . ASN A 1 219 ? 2.555 -42.5 -13.422 1 93.75 219 ASN A N 1
ATOM 1811 C CA . ASN A 1 219 ? 1.324 -43.25 -13.625 1 93.75 219 ASN A CA 1
ATOM 1812 C C . ASN A 1 219 ? 1.194 -43.75 -15.07 1 93.75 219 ASN A C 1
ATOM 1814 O O . ASN A 1 219 ? 2.121 -44.344 -15.609 1 93.75 219 ASN A O 1
ATOM 1818 N N . LEU A 1 220 ? 0.133 -43.438 -15.781 1 95.5 220 LEU A N 1
ATOM 1819 C CA . LEU A 1 220 ? -0.116 -44 -17.109 1 95.5 220 LEU A CA 1
ATOM 1820 C C . LEU A 1 220 ? 0.834 -43.375 -18.141 1 95.5 220 LEU A C 1
ATOM 1822 O O . LEU A 1 220 ? 0.94 -43.875 -19.266 1 95.5 220 LEU A O 1
ATOM 1826 N N . LEU A 1 221 ? 1.593 -42.375 -17.766 1 96.5 221 LEU A N 1
ATOM 1827 C CA . LEU A 1 221 ? 2.512 -41.688 -18.672 1 96.5 221 LEU A CA 1
ATOM 1828 C C . LEU A 1 221 ? 3.898 -42.312 -18.609 1 96.5 221 LEU A C 1
ATOM 1830 O O . LEU A 1 221 ? 4.777 -42 -19.406 1 96.5 221 LEU A O 1
ATOM 1834 N N . ASN A 1 222 ? 4.102 -43.25 -17.734 1 95 222 ASN A N 1
ATOM 1835 C CA . ASN A 1 222 ? 5.406 -43.875 -17.516 1 95 222 ASN A CA 1
ATOM 1836 C C . ASN A 1 222 ? 5.785 -44.812 -18.656 1 95 222 ASN A C 1
ATOM 1838 O O . ASN A 1 222 ? 5.125 -45.812 -18.875 1 95 222 ASN A O 1
ATOM 1842 N N . ALA A 1 223 ? 6.824 -44.5 -19.344 1 94.31 223 ALA A N 1
ATOM 1843 C CA . ALA A 1 223 ? 7.25 -45.312 -20.469 1 94.31 223 ALA A CA 1
ATOM 1844 C C . ALA A 1 223 ? 8.523 -46.094 -20.141 1 94.31 223 ALA A C 1
ATOM 1846 O O . ALA A 1 223 ? 9.109 -46.75 -21 1 94.31 223 ALA A O 1
ATOM 1847 N N . ARG A 1 224 ? 8.859 -46.062 -18.953 1 91.5 224 ARG A N 1
ATOM 1848 C CA . ARG A 1 224 ? 10.094 -46.75 -18.547 1 91.5 224 ARG A CA 1
ATOM 1849 C C . ARG A 1 224 ? 9.945 -48.25 -18.688 1 91.5 224 ARG A C 1
ATOM 1851 O O . ARG A 1 224 ? 8.836 -48.781 -18.625 1 91.5 224 ARG A O 1
ATOM 1858 N N . ARG A 1 225 ? 11.055 -48.969 -18.812 1 87.44 225 ARG A N 1
ATOM 1859 C CA . ARG A 1 225 ? 11.109 -50.406 -19.109 1 87.44 225 ARG A CA 1
ATOM 1860 C C . ARG A 1 225 ? 10.367 -51.219 -18.047 1 87.44 225 ARG A C 1
ATOM 1862 O O . ARG A 1 225 ? 9.703 -52.188 -18.359 1 87.44 225 ARG A O 1
ATOM 1869 N N . ASN A 1 226 ? 10.406 -50.844 -16.891 1 85.25 226 ASN A N 1
ATOM 1870 C CA . ASN A 1 226 ? 9.812 -51.625 -15.805 1 85.25 226 ASN A CA 1
ATOM 1871 C C . ASN A 1 226 ? 8.516 -51 -15.305 1 85.25 226 ASN A C 1
ATOM 1873 O O . ASN A 1 226 ? 8.07 -51.281 -14.195 1 85.25 226 ASN A O 1
ATOM 1877 N N . ALA A 1 227 ? 7.922 -50.25 -16.25 1 91.38 227 ALA A N 1
ATOM 1878 C CA . ALA A 1 227 ? 6.684 -49.625 -15.828 1 91.38 227 ALA A CA 1
ATOM 1879 C C . ALA A 1 227 ? 5.562 -50.656 -15.664 1 91.38 227 ALA A C 1
ATOM 1881 O O . ALA A 1 227 ? 5.398 -51.531 -16.5 1 91.38 227 ALA A O 1
ATOM 1882 N N . VAL A 1 228 ? 4.914 -50.5 -14.547 1 91.44 228 VAL A N 1
ATOM 1883 C CA . VAL A 1 228 ? 3.752 -51.312 -14.234 1 91.44 228 VAL A CA 1
ATOM 1884 C C . VAL A 1 228 ? 2.539 -50.438 -13.977 1 91.44 228 VAL A C 1
ATOM 1886 O O . VAL A 1 228 ? 2.645 -49.406 -13.281 1 91.44 228 VAL A O 1
ATOM 1889 N N . TYR A 1 229 ? 1.411 -50.844 -14.594 1 94.75 229 TYR A N 1
ATOM 1890 C CA . TYR A 1 229 ? 0.18 -50.062 -14.422 1 94.75 229 TYR A CA 1
ATOM 1891 C C . TYR A 1 229 ? -0.862 -50.875 -13.656 1 94.75 229 TYR A C 1
ATOM 1893 O O . TYR A 1 229 ? -1.595 -51.688 -14.25 1 94.75 229 TYR A O 1
ATOM 1901 N N . PRO A 1 230 ? -0.943 -50.656 -12.336 1 91.81 230 PRO A N 1
ATOM 1902 C CA . PRO A 1 230 ? -1.942 -51.406 -11.562 1 91.81 230 PRO A CA 1
ATOM 1903 C C . PRO A 1 230 ? -3.375 -51.031 -11.93 1 91.81 230 PRO A C 1
ATOM 1905 O O . PRO A 1 230 ? -3.674 -49.844 -12.117 1 91.81 230 PRO A O 1
ATOM 1908 N N . ILE A 1 231 ? -4.207 -52 -12.031 1 92.94 231 ILE A N 1
ATOM 1909 C CA . ILE A 1 231 ? -5.598 -51.719 -12.383 1 92.94 231 ILE A CA 1
ATOM 1910 C C . ILE A 1 231 ? -6.477 -51.844 -11.133 1 92.94 231 ILE A C 1
ATOM 1912 O O . ILE A 1 231 ? -6.027 -52.312 -10.094 1 92.94 231 ILE A O 1
ATOM 1916 N N . VAL A 1 232 ? -7.691 -51.406 -11.219 1 89.25 232 VAL A N 1
ATOM 1917 C CA . VAL A 1 232 ? -8.594 -51.312 -10.07 1 89.25 232 VAL A CA 1
ATOM 1918 C C . VAL A 1 232 ? -9.078 -52.719 -9.672 1 89.25 232 VAL A C 1
ATOM 1920 O O . VAL A 1 232 ? -9.312 -52.969 -8.492 1 89.25 232 VAL A O 1
ATOM 1923 N N . SER A 1 233 ? -9.133 -53.562 -10.625 1 87.75 233 SER A N 1
ATOM 1924 C CA . SER A 1 233 ? -9.648 -54.906 -10.328 1 87.75 233 SER A CA 1
ATOM 1925 C C . SER A 1 233 ? -8.672 -55.688 -9.469 1 87.75 233 SER A C 1
ATOM 1927 O O . SER A 1 233 ? -7.484 -55.781 -9.789 1 87.75 233 SER A O 1
ATOM 1929 N N . GLU A 1 234 ? -9.211 -56.281 -8.461 1 83 234 GLU A N 1
ATOM 1930 C CA . GLU A 1 234 ? -8.383 -57.094 -7.586 1 83 234 GLU A CA 1
ATOM 1931 C C . GLU A 1 234 ? -8.297 -58.531 -8.094 1 83 234 GLU A C 1
ATOM 1933 O O . GLU A 1 234 ? -7.402 -59.281 -7.695 1 83 234 GLU A O 1
ATOM 1938 N N . THR A 1 235 ? -9.25 -58.844 -8.914 1 85 235 THR A N 1
ATOM 1939 C CA . THR A 1 235 ? -9.281 -60.156 -9.508 1 85 235 THR A CA 1
ATOM 1940 C C . THR A 1 235 ? -9.141 -60.094 -11.023 1 85 235 THR A C 1
ATOM 1942 O O . THR A 1 235 ? -9.117 -59 -11.594 1 85 235 THR A O 1
ATOM 1945 N N . GLU A 1 236 ? -9.039 -61.219 -11.578 1 88.12 236 GLU A N 1
ATOM 1946 C CA . GLU A 1 236 ? -8.93 -61.281 -13.031 1 88.12 236 GLU A CA 1
ATOM 1947 C C . GLU A 1 236 ? -10.125 -60.594 -13.688 1 88.12 236 GLU A C 1
ATOM 1949 O O . GLU A 1 236 ? -11.273 -60.969 -13.438 1 88.12 236 GLU A O 1
ATOM 1954 N N . PRO A 1 237 ? -9.812 -59.625 -14.492 1 92.81 237 PRO A N 1
ATOM 1955 C CA . PRO A 1 237 ? -10.922 -58.969 -15.195 1 92.81 237 PRO A CA 1
ATOM 1956 C C . PRO A 1 237 ? -11.398 -59.75 -16.422 1 92.81 237 PRO A C 1
ATOM 1958 O O . PRO A 1 237 ? -11.227 -59.281 -17.547 1 92.81 237 PRO A O 1
ATOM 1961 N N . GLU A 1 238 ? -12.141 -60.719 -16.203 1 92.44 238 GLU A N 1
ATOM 1962 C CA . GLU A 1 238 ? -12.5 -61.688 -17.234 1 92.44 238 GLU A CA 1
ATOM 1963 C C . GLU A 1 238 ? -13.297 -61.031 -18.359 1 92.44 238 GLU A C 1
ATOM 1965 O O . GLU A 1 238 ? -13 -61.25 -19.531 1 92.44 238 GLU A O 1
ATOM 1970 N N . VAL A 1 239 ? -14.234 -60.344 -17.938 1 94.69 239 VAL A N 1
ATOM 1971 C CA . VAL A 1 239 ? -15.109 -59.688 -18.922 1 94.69 239 VAL A CA 1
ATOM 1972 C C . VAL A 1 239 ? -14.305 -58.75 -19.781 1 94.69 239 VAL A C 1
ATOM 1974 O O . VAL A 1 239 ? -14.469 -58.719 -21.016 1 94.69 239 VAL A O 1
ATOM 1977 N N . ALA A 1 240 ? -13.438 -58 -19.203 1 96.25 240 ALA A N 1
ATOM 1978 C CA . ALA A 1 240 ? -12.609 -57.062 -19.938 1 96.25 240 ALA A CA 1
ATOM 1979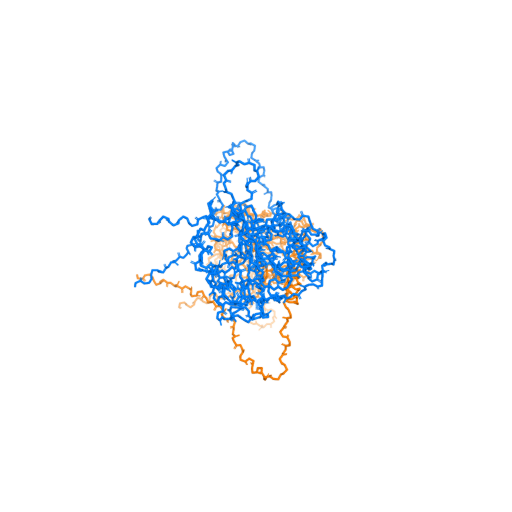 C C . ALA A 1 240 ? -11.633 -57.781 -20.859 1 96.25 240 ALA A C 1
ATOM 1981 O O . ALA A 1 240 ? -11.375 -57.312 -21.984 1 96.25 240 ALA A O 1
ATOM 1982 N N . LEU A 1 241 ? -11.102 -58.844 -20.422 1 95.31 241 LEU A N 1
ATOM 1983 C CA . LEU A 1 241 ? -10.164 -59.594 -21.234 1 95.31 241 LEU A CA 1
ATOM 1984 C C . LEU A 1 241 ? -10.859 -60.219 -22.453 1 95.31 241 LEU A C 1
ATOM 1986 O O . LEU A 1 241 ? -10.297 -60.219 -23.547 1 95.31 241 LEU A O 1
ATOM 1990 N N . ASP A 1 242 ? -12.016 -60.656 -22.188 1 95.31 242 ASP A N 1
ATOM 1991 C CA . ASP A 1 242 ? -12.805 -61.219 -23.297 1 95.31 242 ASP A CA 1
ATOM 1992 C C . ASP A 1 242 ? -13.055 -60.125 -24.359 1 95.31 242 ASP A C 1
ATOM 1994 O O . ASP A 1 242 ? -12.914 -60.406 -25.562 1 95.31 242 ASP A O 1
ATOM 1998 N N . ARG A 1 243 ? -13.422 -59.062 -23.906 1 96.5 243 ARG A N 1
ATOM 1999 C CA . ARG A 1 243 ? -13.68 -57.969 -24.828 1 96.5 243 ARG A CA 1
ATOM 2000 C C . ARG A 1 243 ? -12.406 -57.562 -25.547 1 96.5 243 ARG A C 1
ATOM 2002 O O . ARG A 1 243 ? -12.445 -57.188 -26.734 1 96.5 243 ARG A O 1
ATOM 2009 N N . LEU A 1 244 ? -11.297 -57.562 -24.812 1 96.75 244 LEU A N 1
ATOM 2010 C CA . LEU A 1 244 ? -10.023 -57.219 -25.438 1 96.75 244 LEU A CA 1
ATOM 2011 C C . LEU A 1 244 ? -9.68 -58.219 -26.547 1 96.75 244 LEU A C 1
ATOM 2013 O O . LEU A 1 244 ? -9.164 -57.844 -27.594 1 96.75 244 LEU A O 1
ATOM 2017 N N . PHE A 1 245 ? -9.984 -59.438 -26.234 1 94.69 245 PHE A N 1
ATOM 2018 C CA . PHE A 1 245 ? -9.75 -60.5 -27.203 1 94.69 245 PHE A CA 1
ATOM 2019 C C . PHE A 1 245 ? -10.547 -60.25 -28.484 1 94.69 245 PHE A C 1
ATOM 2021 O O . PHE A 1 245 ? -10 -60.312 -29.578 1 94.69 245 PHE A O 1
ATOM 2028 N N . ILE A 1 246 ? -11.766 -59.969 -28.266 1 95.81 246 ILE A N 1
ATOM 2029 C CA . ILE A 1 246 ? -12.664 -59.75 -29.406 1 95.81 246 ILE A CA 1
ATOM 2030 C C . ILE A 1 246 ? -12.234 -58.531 -30.172 1 95.81 246 ILE A C 1
ATOM 2032 O O . ILE A 1 246 ? -12.008 -58.594 -31.391 1 95.81 246 ILE A O 1
ATOM 2036 N N . MET A 1 247 ? -12.047 -57.375 -29.594 1 95.69 247 MET A N 1
ATOM 2037 C CA . MET A 1 247 ? -11.719 -56.125 -30.219 1 95.69 247 MET A CA 1
ATOM 2038 C C . MET A 1 247 ? -10.336 -56.156 -30.859 1 95.69 247 MET A C 1
ATOM 2040 O O . MET A 1 247 ? -10.117 -55.625 -31.938 1 95.69 247 MET A O 1
ATOM 2044 N N . GLY A 1 248 ? -9.43 -56.812 -30.094 1 95.06 248 GLY A N 1
ATOM 2045 C CA . GLY A 1 248 ? -8.094 -57 -30.641 1 95.06 248 GLY A CA 1
ATOM 2046 C C . GLY A 1 248 ? -8.094 -57.812 -31.922 1 95.06 248 GLY A C 1
ATOM 2047 O O . GLY A 1 248 ? -7.43 -57.438 -32.906 1 95.06 248 GLY A O 1
ATOM 2048 N N . SER A 1 249 ? -8.867 -58.844 -31.938 1 93.69 249 SER A N 1
ATOM 2049 C CA . SER A 1 249 ? -8.953 -59.688 -33.125 1 93.69 249 SER A CA 1
ATOM 2050 C C . SER A 1 249 ? -9.492 -58.938 -34.312 1 93.69 249 SER A C 1
ATOM 2052 O O . SER A 1 249 ? -8.992 -59.094 -35.438 1 93.69 249 SER A O 1
ATOM 2054 N N . GLU A 1 250 ? -10.398 -58.156 -34.094 1 94.81 250 GLU A N 1
ATOM 2055 C CA . GLU A 1 250 ? -10.977 -57.344 -35.156 1 94.81 250 GLU A CA 1
ATOM 2056 C C . GLU A 1 250 ? -9.969 -56.344 -35.688 1 94.81 250 GLU A C 1
ATOM 2058 O O . GLU A 1 250 ? -10.008 -56 -36.875 1 94.81 250 GLU A O 1
ATOM 2063 N N . ALA A 1 251 ? -9.086 -55.938 -34.844 1 93.38 251 ALA A N 1
ATOM 2064 C CA . ALA A 1 251 ? -8.086 -54.938 -35.25 1 93.38 251 ALA A CA 1
ATOM 2065 C C . ALA A 1 251 ? -6.812 -55.625 -35.75 1 93.38 251 ALA A C 1
ATOM 2067 O O . ALA A 1 251 ? -5.832 -54.969 -36.062 1 93.38 251 ALA A O 1
ATOM 2068 N N . GLY A 1 252 ? -6.816 -56.938 -35.719 1 92.38 252 GLY A N 1
ATOM 2069 C CA . GLY A 1 252 ? -5.672 -57.688 -36.25 1 92.38 252 GLY A CA 1
ATOM 2070 C C . GLY A 1 252 ? -4.637 -58 -35.156 1 92.38 252 GLY A C 1
ATOM 2071 O O . GLY A 1 252 ? -3.498 -58.344 -35.469 1 92.38 252 GLY A O 1
ATOM 2072 N N . CYS A 1 253 ? -5.023 -57.812 -33.938 1 93.5 253 CYS A N 1
ATOM 2073 C CA . CYS A 1 253 ? -4.152 -58.094 -32.812 1 93.5 253 CYS A CA 1
ATOM 2074 C C . CYS A 1 253 ? -4.68 -59.281 -32 1 93.5 253 CYS A C 1
ATOM 2076 O O . CYS A 1 253 ? -5.816 -59.25 -31.516 1 93.5 253 CYS A O 1
ATOM 2078 N N . MET A 1 254 ? -3.852 -60.219 -31.797 1 90.81 254 MET A N 1
ATOM 2079 C CA . MET A 1 254 ? -4.312 -61.406 -31.109 1 90.81 254 MET A CA 1
ATOM 2080 C C . MET A 1 254 ? -3.875 -61.406 -29.656 1 90.81 254 MET A C 1
ATOM 2082 O O . MET A 1 254 ? -2.732 -61.031 -29.344 1 90.81 254 MET A O 1
ATOM 2086 N N . LEU A 1 255 ? -4.82 -61.719 -28.859 1 93.31 255 LEU A N 1
ATOM 2087 C CA . LEU A 1 255 ? -4.555 -61.906 -27.438 1 93.31 255 LEU A CA 1
ATOM 2088 C C . LEU A 1 255 ? -4.328 -63.375 -27.125 1 93.31 255 LEU A C 1
ATOM 2090 O O . LEU A 1 255 ? -5.145 -64.25 -27.484 1 93.31 255 LEU A O 1
ATOM 2094 N N . LYS A 1 256 ? -3.207 -63.625 -26.469 1 93.62 256 LYS A N 1
ATOM 2095 C CA . LYS A 1 256 ? -2.863 -65 -26.141 1 93.62 256 LYS A CA 1
ATOM 2096 C C . LYS A 1 256 ? -2.637 -65.188 -24.641 1 93.62 256 LYS A C 1
ATOM 2098 O O . LYS A 1 256 ? -2.285 -64.188 -23.953 1 93.62 256 LYS A O 1
ATOM 2103 N N . SER A 1 257 ? -2.879 -66.375 -24.156 1 91 257 SER A N 1
ATOM 2104 C CA . SER A 1 257 ? -2.6 -66.688 -22.766 1 91 257 SER A CA 1
ATOM 2105 C C . SER A 1 257 ? -1.155 -67.125 -22.578 1 91 257 SER A C 1
ATOM 2107 O O . SER A 1 257 ? -0.659 -68 -23.344 1 91 257 SER A O 1
ATOM 2109 N N . GLY A 1 258 ? -0.546 -66.562 -21.656 1 88.75 258 GLY A N 1
ATOM 2110 C CA . GLY A 1 258 ? 0.808 -66.938 -21.328 1 88.75 258 GLY A CA 1
ATOM 2111 C C . GLY A 1 258 ? 0.856 -68.188 -20.453 1 88.75 258 GLY A C 1
ATOM 2112 O O . GLY A 1 258 ? -0.185 -68.688 -20.031 1 88.75 258 GLY A O 1
ATOM 2113 N N . MET A 1 259 ? 2.059 -68.562 -20.156 1 84.94 259 MET A N 1
ATOM 2114 C CA . MET A 1 259 ? 2.309 -69.75 -19.422 1 84.94 259 MET A CA 1
ATOM 2115 C C . MET A 1 259 ? 1.825 -69.625 -17.969 1 84.94 259 MET A C 1
ATOM 2117 O O . MET A 1 259 ? 1.411 -70.625 -17.359 1 84.94 259 MET A O 1
ATOM 2121 N N . ASN A 1 260 ? 1.889 -68.562 -17.484 1 83.5 260 ASN A N 1
ATOM 2122 C CA . ASN A 1 260 ? 1.53 -68.312 -16.094 1 83.5 260 ASN A CA 1
ATOM 2123 C C . ASN A 1 260 ? 0.163 -67.688 -15.961 1 83.5 260 ASN A C 1
ATOM 2125 O O . ASN A 1 260 ? -0.13 -67.062 -14.945 1 83.5 260 ASN A O 1
ATOM 2129 N N . GLY A 1 261 ? -0.6 -67.688 -16.984 1 83.44 261 GLY A N 1
ATOM 2130 C CA . GLY A 1 261 ? -1.941 -67.125 -16.938 1 83.44 261 GLY A CA 1
ATOM 2131 C C . GLY A 1 261 ? -1.997 -65.688 -17.344 1 83.44 261 GLY A C 1
ATOM 2132 O O . GLY A 1 261 ? -3.031 -65.062 -17.203 1 83.44 261 GLY A O 1
ATOM 2133 N N . GLU A 1 262 ? -0.909 -65.25 -17.859 1 90.75 262 GLU A N 1
ATOM 2134 C CA . GLU A 1 262 ? -0.877 -63.844 -18.344 1 90.75 262 GLU A CA 1
ATOM 2135 C C . GLU A 1 262 ? -1.6 -63.719 -19.688 1 90.75 262 GLU A C 1
ATOM 2137 O O . GLU A 1 262 ? -1.711 -64.688 -20.438 1 90.75 262 GLU A O 1
ATOM 2142 N N . ALA A 1 263 ? -2.203 -62.625 -19.875 1 93.88 263 ALA A N 1
ATOM 2143 C CA . ALA A 1 263 ? -2.742 -62.281 -21.188 1 93.88 263 ALA A CA 1
ATOM 2144 C C . ALA A 1 263 ? -1.752 -61.406 -21.969 1 93.88 263 ALA A C 1
ATOM 2146 O O . ALA A 1 263 ? -1.35 -60.344 -21.516 1 93.88 263 ALA A O 1
ATOM 2147 N N . ILE A 1 264 ? -1.319 -61.906 -23.125 1 95.75 264 ILE A N 1
ATOM 2148 C CA . ILE A 1 264 ? -0.274 -61.25 -23.891 1 95.75 264 ILE A CA 1
ATOM 2149 C C . ILE A 1 264 ? -0.822 -60.844 -25.266 1 95.75 264 ILE A C 1
ATOM 2151 O O . ILE A 1 264 ? -1.412 -61.688 -25.969 1 95.75 264 ILE A O 1
ATOM 2155 N N . MET A 1 265 ? -0.649 -59.562 -25.594 1 96 265 MET A N 1
ATOM 2156 C CA . MET A 1 265 ? -1.077 -59.062 -26.891 1 96 265 MET A CA 1
ATOM 2157 C C . MET A 1 265 ? 0.073 -58.375 -27.609 1 96 265 MET A C 1
ATOM 2159 O O . MET A 1 265 ? 0.669 -57.438 -27.062 1 96 265 MET A O 1
ATOM 2163 N N . ASN A 1 266 ? 0.367 -58.844 -28.812 1 93.94 266 ASN A N 1
ATOM 2164 C CA . ASN A 1 266 ? 1.312 -58.125 -29.656 1 93.94 266 ASN A CA 1
ATOM 2165 C C . ASN A 1 266 ? 0.616 -57.062 -30.5 1 93.94 266 ASN A C 1
ATOM 2167 O O . ASN A 1 266 ? -0.076 -57.375 -31.469 1 93.94 266 ASN A O 1
ATOM 2171 N N . LEU A 1 267 ? 0.833 -55.844 -30.109 1 94.06 267 LEU A N 1
ATOM 2172 C CA . LEU A 1 267 ? 0.203 -54.719 -30.828 1 94.06 267 LEU A CA 1
ATOM 2173 C C . LEU A 1 267 ? 0.966 -54.406 -32.094 1 94.06 267 LEU A C 1
ATOM 2175 O O . LEU A 1 267 ? 0.38 -53.906 -33.062 1 94.06 267 LEU A O 1
ATOM 2179 N N . SER A 1 268 ? 2.182 -54.5 -32.094 1 89.81 268 SER A N 1
ATOM 2180 C CA . SER A 1 268 ? 3.09 -54.406 -33.25 1 89.81 268 SER A CA 1
ATOM 2181 C C . SER A 1 268 ? 4.301 -55.312 -33.062 1 89.81 268 SER A C 1
ATOM 2183 O O . SER A 1 268 ? 4.359 -56.094 -32.125 1 89.81 268 SER A O 1
ATOM 2185 N N . ASP A 1 269 ? 5.242 -55.156 -34.031 1 85.94 269 ASP A N 1
ATOM 2186 C CA . ASP A 1 269 ? 6.445 -55.969 -33.938 1 85.94 269 ASP A CA 1
ATOM 2187 C C . ASP A 1 269 ? 7.297 -55.594 -32.75 1 85.94 269 ASP A C 1
ATOM 2189 O O . ASP A 1 269 ? 8.062 -56.406 -32.219 1 85.94 269 ASP A O 1
ATOM 2193 N N . SER A 1 270 ? 7.051 -54.469 -32.281 1 89.94 270 SER A N 1
ATOM 2194 C CA . SER A 1 270 ? 7.969 -53.969 -31.234 1 89.94 270 SER A CA 1
ATOM 2195 C C . SER A 1 270 ? 7.223 -53.625 -29.953 1 89.94 270 SER A C 1
ATOM 2197 O O . SER A 1 270 ? 7.84 -53.25 -28.953 1 89.94 270 SER A O 1
ATOM 2199 N N . VAL A 1 271 ? 5.887 -53.812 -29.922 1 93.75 271 VAL A N 1
ATOM 2200 C CA . VAL A 1 271 ? 5.121 -53.406 -28.75 1 93.75 271 VAL A CA 1
ATOM 2201 C C . VAL A 1 271 ? 4.277 -54.562 -28.25 1 93.75 271 VAL A C 1
ATOM 2203 O O . VAL A 1 271 ? 3.469 -55.125 -29 1 93.75 271 VAL A O 1
ATOM 2206 N N . VAL A 1 272 ? 4.488 -54.938 -27 1 94.81 272 VAL A N 1
ATOM 2207 C CA . VAL A 1 272 ? 3.762 -56.062 -26.406 1 94.81 272 VAL A CA 1
ATOM 2208 C C . VAL A 1 272 ? 3.014 -55.594 -25.172 1 94.81 272 VAL A C 1
ATOM 2210 O O . VAL A 1 272 ? 3.605 -54.969 -24.266 1 94.81 272 VAL A O 1
ATOM 2213 N N . LEU A 1 273 ? 1.739 -55.844 -25.156 1 96.12 273 LEU A N 1
ATOM 2214 C CA . LEU A 1 273 ? 0.883 -55.594 -24 1 96.12 273 LEU A CA 1
ATOM 2215 C C . LEU A 1 273 ? 0.654 -56.875 -23.188 1 96.12 273 LEU A C 1
ATOM 2217 O O . LEU A 1 273 ? 0.314 -57.906 -23.75 1 96.12 273 LEU A O 1
ATOM 2221 N N . THR A 1 274 ? 0.939 -56.781 -21.875 1 94.94 274 THR A N 1
ATOM 2222 C CA . THR A 1 274 ? 0.735 -57.969 -21.016 1 94.94 274 THR A CA 1
ATOM 2223 C C . THR A 1 274 ? -0.11 -57.594 -19.797 1 94.94 274 THR A C 1
ATOM 2225 O O . THR A 1 274 ? 0.13 -56.562 -19.156 1 94.94 274 THR A O 1
ATOM 2228 N N . LEU A 1 275 ? -1.145 -58.344 -19.531 1 94.38 275 LEU A N 1
ATOM 2229 C CA . LEU A 1 275 ? -1.933 -58.281 -18.297 1 94.38 275 LEU A CA 1
ATOM 2230 C C . LEU A 1 275 ? -1.734 -59.531 -17.438 1 94.38 275 LEU A C 1
ATOM 2232 O O . LEU A 1 275 ? -1.812 -60.656 -17.953 1 94.38 275 LEU A O 1
ATOM 2236 N N . PHE A 1 276 ? -1.36 -59.281 -16.234 1 91.44 276 PHE A N 1
ATOM 2237 C CA . PHE A 1 276 ? -1.108 -60.438 -15.391 1 91.44 276 PHE A CA 1
ATOM 2238 C C . PHE A 1 276 ? -1.303 -60.094 -13.914 1 91.44 276 PHE A C 1
ATOM 2240 O O . PHE A 1 276 ? -1.452 -58.938 -13.555 1 91.44 276 PHE A O 1
ATOM 2247 N N . ASP A 1 277 ? -1.418 -61.094 -13.109 1 89 277 ASP A N 1
ATOM 2248 C CA . ASP A 1 277 ? -1.445 -60.969 -11.656 1 89 277 ASP A CA 1
ATOM 2249 C C . ASP A 1 277 ? -0.033 -60.812 -11.094 1 89 277 ASP A C 1
ATOM 2251 O O . ASP A 1 277 ? 0.781 -61.75 -11.203 1 89 277 ASP A O 1
ATOM 2255 N N . GLU A 1 278 ? 0.219 -59.688 -10.539 1 82.56 278 GLU A N 1
ATOM 2256 C CA . GLU A 1 278 ? 1.562 -59.406 -10.055 1 82.56 278 GLU A CA 1
ATOM 2257 C C . GLU A 1 278 ? 1.943 -60.312 -8.898 1 82.56 278 GLU A C 1
ATOM 2259 O O . GLU A 1 278 ? 3.129 -60.562 -8.648 1 82.56 278 GLU A O 1
ATOM 2264 N N . ASN A 1 279 ? 0.959 -60.625 -8.062 1 70.12 279 ASN A N 1
ATOM 2265 C CA . ASN A 1 279 ? 1.215 -61.438 -6.887 1 70.12 279 ASN A CA 1
ATOM 2266 C C . ASN A 1 279 ? 1.335 -62.938 -7.254 1 70.12 279 ASN A C 1
ATOM 2268 O O . ASN A 1 279 ? 1.471 -63.781 -6.375 1 70.12 279 ASN A O 1
ATOM 2272 N N . LEU A 1 280 ? 0.97 -63.281 -8.422 1 58.78 280 LEU A N 1
ATOM 2273 C CA . LEU A 1 280 ? 1.046 -64.688 -8.695 1 58.78 280 LEU A CA 1
ATOM 2274 C C . LEU A 1 280 ? 2.279 -65.312 -8.039 1 58.78 280 LEU A C 1
ATOM 2276 O O . LEU A 1 280 ? 2.25 -66.5 -7.609 1 58.78 280 LEU A O 1
ATOM 2280 N N . ALA A 1 281 ? 3.396 -64.75 -7.977 1 47.44 281 ALA A N 1
ATOM 2281 C CA . ALA A 1 281 ? 4.461 -65.562 -7.375 1 47.44 281 ALA A CA 1
ATOM 2282 C C . ALA A 1 281 ? 4.305 -65.625 -5.859 1 47.44 281 ALA A C 1
ATOM 2284 O O . ALA A 1 281 ? 4.875 -66.5 -5.207 1 47.44 281 ALA A O 1
ATOM 2285 N N . GLY A 1 282 ? 3.65 -64.75 -5.055 1 47.19 282 GLY A N 1
ATOM 2286 C CA . GLY A 1 282 ? 3.912 -64.75 -3.623 1 47.19 282 GLY A CA 1
ATOM 2287 C C . GLY A 1 282 ? 2.65 -64.875 -2.787 1 47.19 282 GLY A C 1
ATOM 2288 O O . GLY A 1 282 ? 2.697 -64.688 -1.564 1 47.19 282 GLY A O 1
ATOM 2289 N N . GLY A 1 283 ? 1.461 -65.375 -3.174 1 48.88 283 GLY A N 1
ATOM 2290 C CA . GLY A 1 283 ? 0.359 -65.75 -2.299 1 48.88 283 GLY A CA 1
ATOM 2291 C C . GLY A 1 283 ? -0.498 -64.562 -1.887 1 48.88 283 GLY A C 1
ATOM 2292 O O . GLY A 1 283 ? -1.428 -64.688 -1.091 1 48.88 283 GLY A O 1
ATOM 2293 N N . ASN A 1 284 ? -0.119 -63.344 -2.053 1 54.34 284 ASN A N 1
ATOM 2294 C CA . ASN A 1 284 ? -0.888 -62.219 -1.536 1 54.34 284 ASN A CA 1
ATOM 2295 C C . ASN A 1 284 ? -2.049 -61.844 -2.461 1 54.34 284 ASN A C 1
ATOM 2297 O O . ASN A 1 284 ? -2.166 -62.406 -3.557 1 54.34 284 ASN A O 1
ATOM 2301 N N . SER A 1 285 ? -3.021 -61.031 -1.973 1 59.22 285 SER A N 1
ATOM 2302 C CA . SER A 1 285 ? -4.223 -60.625 -2.691 1 59.22 285 SER A CA 1
ATOM 2303 C C . SER A 1 285 ? -3.898 -60.25 -4.129 1 59.22 285 SER A C 1
ATOM 2305 O O . SER A 1 285 ? -2.893 -59.594 -4.387 1 59.22 285 SER A O 1
ATOM 2307 N N . PRO A 1 286 ? -4.598 -60.875 -5.07 1 61.28 286 PRO A N 1
ATOM 2308 C CA . PRO A 1 286 ? -4.352 -60.594 -6.484 1 61.28 286 PRO A CA 1
ATOM 2309 C C . PRO A 1 286 ? -4.324 -59.094 -6.785 1 61.28 286 PRO A C 1
ATOM 2311 O O . PRO A 1 286 ? -5.133 -58.344 -6.242 1 61.28 286 PRO A O 1
ATOM 2314 N N . LYS A 1 287 ? -3.244 -58.75 -7.363 1 82.38 287 LYS A N 1
ATOM 2315 C CA . LYS A 1 287 ? -3.086 -57.406 -7.852 1 82.38 287 LYS A CA 1
ATOM 2316 C C . LYS A 1 287 ? -2.74 -57.375 -9.336 1 82.38 287 LYS A C 1
ATOM 2318 O O . LYS A 1 287 ? -1.569 -57.469 -9.711 1 82.38 287 LYS A O 1
ATOM 2323 N N . TRP A 1 288 ? -3.879 -57.25 -10.211 1 89.44 288 TRP A N 1
ATOM 2324 C CA . TRP A 1 288 ? -3.676 -57.281 -11.656 1 89.44 288 TRP A CA 1
ATOM 2325 C C . TRP A 1 288 ? -3.043 -56 -12.156 1 89.44 288 TRP A C 1
ATOM 2327 O O . TRP A 1 288 ? -3.377 -54.906 -11.672 1 89.44 288 TRP A O 1
ATOM 2337 N N . VAL A 1 289 ? -2.098 -56.25 -13.023 1 92.75 289 VAL A N 1
ATOM 2338 C CA . VAL A 1 289 ? -1.369 -55.125 -13.57 1 92.75 289 VAL A CA 1
ATOM 2339 C C . VAL A 1 289 ? -1.265 -55.25 -15.094 1 92.75 289 VAL A C 1
ATOM 2341 O O . VAL A 1 289 ? -1.498 -56.312 -15.641 1 92.75 289 VAL A O 1
ATOM 2344 N N . ILE A 1 290 ? -1.053 -54.125 -15.719 1 94.56 290 ILE A N 1
ATOM 2345 C CA . ILE A 1 290 ? -0.757 -54.062 -17.141 1 94.56 290 ILE A CA 1
ATOM 2346 C C . ILE A 1 290 ? 0.686 -53.594 -17.359 1 94.56 290 ILE A C 1
ATOM 2348 O O . ILE A 1 290 ? 1.18 -52.719 -16.625 1 94.56 290 ILE A O 1
ATOM 2352 N N . THR A 1 291 ? 1.389 -54.219 -18.25 1 94.94 291 THR A N 1
ATOM 2353 C CA . THR A 1 291 ? 2.713 -53.75 -18.641 1 94.94 291 THR A CA 1
ATOM 2354 C C . THR A 1 291 ? 2.801 -53.594 -20.156 1 94.94 291 THR A C 1
ATOM 2356 O O . THR A 1 291 ? 2.084 -54.25 -20.891 1 94.94 291 THR A O 1
ATOM 2359 N N . VAL A 1 292 ? 3.564 -52.625 -20.484 1 95.06 292 VAL A N 1
ATOM 2360 C CA . VAL A 1 292 ? 3.852 -52.344 -21.891 1 95.06 292 VAL A CA 1
ATOM 2361 C C . VAL A 1 292 ? 5.352 -52.469 -22.156 1 95.06 292 VAL A C 1
ATOM 2363 O O . VAL A 1 292 ? 6.156 -51.812 -21.5 1 95.06 292 VAL A O 1
ATOM 2366 N N . LYS A 1 293 ? 5.68 -53.344 -23.047 1 92.62 293 LYS A N 1
ATOM 2367 C CA . LYS A 1 293 ? 7.086 -53.531 -23.391 1 92.62 293 LYS A CA 1
ATOM 2368 C C . LYS A 1 293 ? 7.336 -53.125 -24.844 1 92.62 293 LYS A C 1
ATOM 2370 O O . LYS A 1 293 ? 6.613 -53.562 -25.75 1 92.62 293 LYS A O 1
ATOM 2375 N N . ASP A 1 294 ? 8.266 -52.219 -25 1 92.19 294 ASP A N 1
ATOM 2376 C CA . ASP A 1 294 ? 8.727 -51.812 -26.344 1 92.19 294 ASP A CA 1
ATOM 2377 C C . ASP A 1 294 ? 10.25 -51.781 -26.406 1 92.19 294 ASP A C 1
ATOM 2379 O O . ASP A 1 294 ? 10.922 -51.781 -25.375 1 92.19 294 ASP A O 1
ATOM 2383 N N . ASP A 1 295 ? 10.789 -51.781 -27.578 1 89 295 ASP A N 1
ATOM 2384 C CA . ASP A 1 295 ? 12.227 -51.906 -27.781 1 89 295 ASP A CA 1
ATOM 2385 C C . ASP A 1 295 ? 12.969 -50.688 -27.266 1 89 295 ASP A C 1
ATOM 2387 O O . ASP A 1 295 ? 14.086 -50.781 -26.766 1 89 295 ASP A O 1
ATOM 2391 N N . GLU A 1 296 ? 12.398 -49.531 -27.312 1 90.88 296 GLU A N 1
ATOM 2392 C CA . GLU A 1 296 ? 13.094 -48.281 -27.031 1 90.88 296 GLU A CA 1
ATOM 2393 C C . GLU A 1 296 ? 12.625 -47.688 -25.719 1 90.88 296 GLU A C 1
ATOM 2395 O O . GLU A 1 296 ? 13.102 -46.594 -25.328 1 90.88 296 GLU A O 1
ATOM 2400 N N . ASP A 1 297 ? 11.742 -48.281 -25.031 1 90.31 297 ASP A N 1
ATOM 2401 C CA . ASP A 1 297 ? 11.195 -47.781 -23.781 1 90.31 297 ASP A CA 1
ATOM 2402 C C . ASP A 1 297 ? 10.633 -46.375 -23.969 1 90.31 297 ASP A C 1
ATOM 2404 O O . ASP A 1 297 ? 10.992 -45.438 -23.219 1 90.31 297 ASP A O 1
ATOM 2408 N N . LYS A 1 298 ? 9.828 -46.25 -24.969 1 91.38 298 LYS A N 1
ATOM 2409 C CA . LYS A 1 298 ? 9.297 -44.906 -25.297 1 91.38 298 LYS A CA 1
ATOM 2410 C C . LYS A 1 298 ? 7.773 -44.938 -25.328 1 91.38 298 LYS A C 1
ATOM 2412 O O . LYS A 1 298 ? 7.141 -43.875 -25.359 1 91.38 298 LYS A O 1
ATOM 2417 N N . ILE A 1 299 ? 7.238 -46.062 -25.25 1 93.88 299 ILE A N 1
ATOM 2418 C CA . ILE A 1 299 ? 5.793 -46.188 -25.391 1 93.88 299 ILE A CA 1
ATOM 2419 C C . ILE A 1 299 ? 5.152 -46.406 -24.031 1 93.88 299 ILE A C 1
ATOM 2421 O O . ILE A 1 299 ? 5.43 -47.406 -23.359 1 93.88 299 ILE A O 1
ATOM 2425 N N . SER A 1 300 ? 4.34 -45.5 -23.625 1 95.75 300 SER A N 1
ATOM 2426 C CA . SER A 1 300 ? 3.6 -45.625 -22.375 1 95.75 300 SER A CA 1
ATOM 2427 C C . SER A 1 300 ? 2.191 -46.156 -22.625 1 95.75 300 SER A C 1
ATOM 2429 O O . SER A 1 300 ? 1.779 -46.312 -23.766 1 95.75 300 SER A O 1
ATOM 2431 N N . PHE A 1 301 ? 1.528 -46.438 -21.5 1 96.38 301 PHE A N 1
ATOM 2432 C CA . PHE A 1 301 ? 0.13 -46.844 -21.594 1 96.38 301 PHE A CA 1
ATOM 2433 C C . PHE A 1 301 ? -0.687 -45.781 -22.312 1 96.38 301 PHE A C 1
ATOM 2435 O O . PHE A 1 301 ? -1.543 -46.094 -23.141 1 96.38 301 PHE A O 1
ATOM 2442 N N . PHE A 1 302 ? -0.428 -44.531 -22.016 1 96.56 302 PHE A N 1
ATOM 2443 C CA . PHE A 1 302 ? -1.112 -43.438 -22.672 1 96.56 302 PHE A CA 1
ATOM 2444 C C . PHE A 1 302 ? -0.88 -43.438 -24.172 1 96.56 302 PHE A C 1
ATOM 2446 O O . PHE A 1 302 ? -1.802 -43.219 -24.953 1 96.56 302 PHE A O 1
ATOM 2453 N N . ASP A 1 303 ? 0.294 -43.75 -24.562 1 95.5 303 ASP A N 1
ATOM 2454 C CA . ASP A 1 303 ? 0.614 -43.812 -25.984 1 95.5 303 ASP A CA 1
ATOM 2455 C C . ASP A 1 303 ? -0.253 -44.875 -26.688 1 95.5 303 ASP A C 1
ATOM 2457 O O . ASP A 1 303 ? -0.673 -44.656 -27.828 1 95.5 303 ASP A O 1
ATOM 2461 N N . LEU A 1 304 ? -0.44 -45.906 -26.016 1 95.69 304 LEU A N 1
ATOM 2462 C CA . LEU A 1 304 ? -1.279 -46.969 -26.594 1 95.69 304 LEU A CA 1
ATOM 2463 C C . LEU A 1 304 ? -2.705 -46.469 -26.797 1 95.69 304 LEU A C 1
ATOM 2465 O O . LEU A 1 304 ? -3.326 -46.75 -27.828 1 95.69 304 LEU A O 1
ATOM 2469 N N . LEU A 1 305 ? -3.172 -45.781 -25.797 1 95.56 305 LEU A N 1
ATOM 2470 C CA . LEU A 1 305 ? -4.52 -45.219 -25.891 1 95.56 305 LEU A CA 1
ATOM 2471 C C . LEU A 1 305 ? -4.633 -44.25 -27.062 1 95.56 305 LEU A C 1
ATOM 2473 O O . LEU A 1 305 ? -5.688 -44.156 -27.688 1 95.56 305 LEU A O 1
ATOM 2477 N N . VAL A 1 306 ? -3.607 -43.562 -27.359 1 93.81 306 VAL A N 1
ATOM 2478 C CA . VAL A 1 306 ? -3.619 -42.562 -28.422 1 93.81 306 VAL A CA 1
ATOM 2479 C C . VAL A 1 306 ? -3.43 -43.219 -29.781 1 93.81 306 VAL A C 1
ATOM 2481 O O . VAL A 1 306 ? -4.086 -42.875 -30.766 1 93.81 306 VAL A O 1
ATOM 2484 N N . ARG A 1 307 ? -2.633 -44.25 -29.891 1 91.5 307 ARG A N 1
ATOM 2485 C CA . ARG A 1 307 ? -2.197 -44.812 -31.156 1 91.5 307 ARG A CA 1
ATOM 2486 C C . ARG A 1 307 ? -3.197 -45.844 -31.656 1 91.5 307 ARG A C 1
ATOM 2488 O O . ARG A 1 307 ? -3.344 -46.062 -32.875 1 91.5 307 ARG A O 1
ATOM 2495 N N . TYR A 1 308 ? -3.812 -46.562 -30.703 1 93.25 308 TYR A N 1
ATOM 2496 C CA . TYR A 1 308 ? -4.684 -47.656 -31.078 1 93.25 308 TYR A CA 1
ATOM 2497 C C . TYR A 1 308 ? -6.125 -47.375 -30.672 1 93.25 308 TYR A C 1
ATOM 2499 O O . TYR A 1 308 ? -6.492 -47.562 -29.5 1 93.25 308 TYR A O 1
ATOM 2507 N N . ASP A 1 309 ? -7.008 -47.219 -31.656 1 92.31 309 ASP A N 1
ATOM 2508 C CA . ASP A 1 309 ? -8.391 -46.844 -31.406 1 92.31 309 ASP A CA 1
ATOM 2509 C C . ASP A 1 309 ? -9.148 -47.938 -30.688 1 92.31 309 ASP A C 1
ATOM 2511 O O . ASP A 1 309 ? -9.945 -47.688 -29.781 1 92.31 309 ASP A O 1
ATOM 2515 N N . PHE A 1 310 ? -8.883 -49.125 -31.109 1 94.62 310 PHE A N 1
ATOM 2516 C CA . PHE A 1 310 ? -9.617 -50.219 -30.484 1 94.62 310 PHE A CA 1
ATOM 2517 C C . PHE A 1 310 ? -9.25 -50.344 -29 1 94.62 310 PHE A C 1
ATOM 2519 O O . PHE A 1 310 ? -10.094 -50.688 -28.188 1 94.62 310 PHE A O 1
ATOM 2526 N N . PHE A 1 311 ? -8.008 -50.125 -28.75 1 95.88 311 PHE A N 1
ATOM 2527 C CA . PHE A 1 311 ? -7.543 -50.188 -27.375 1 95.88 311 PHE A CA 1
ATOM 2528 C C . PHE A 1 311 ? -8.156 -49.094 -26.531 1 95.88 311 PHE A C 1
ATOM 2530 O O . PHE A 1 311 ? -8.531 -49.312 -25.375 1 95.88 311 PHE A O 1
ATOM 2537 N N . LYS A 1 312 ? -8.203 -47.938 -27.078 1 95.06 312 LYS A N 1
ATOM 2538 C CA . LYS A 1 312 ? -8.875 -46.812 -26.438 1 95.06 312 LYS A CA 1
ATOM 2539 C C . LYS A 1 312 ? -10.328 -47.156 -26.094 1 95.06 312 LYS A C 1
ATOM 2541 O O . LYS A 1 312 ? -10.773 -46.938 -24.969 1 95.06 312 LYS A O 1
ATOM 2546 N N . ASP A 1 313 ? -11.031 -47.625 -27.078 1 94.75 313 ASP A N 1
ATOM 2547 C CA . ASP A 1 313 ? -12.43 -48 -26.891 1 94.75 313 ASP A CA 1
ATOM 2548 C C . ASP A 1 313 ? -12.57 -49.062 -25.812 1 94.75 313 ASP A C 1
ATOM 2550 O O . ASP A 1 313 ? -13.461 -49 -24.969 1 94.75 313 ASP A O 1
ATOM 2554 N N . TRP A 1 314 ? -11.719 -50 -25.906 1 96.75 314 TRP A N 1
ATOM 2555 C CA . TRP A 1 314 ? -11.734 -51.062 -24.922 1 96.75 314 TRP A CA 1
ATOM 2556 C C . TRP A 1 314 ? -11.555 -50.531 -23.516 1 96.75 314 TRP A C 1
ATOM 2558 O O . TRP A 1 314 ? -12.305 -50.875 -22.609 1 96.75 314 TRP A O 1
ATOM 2568 N N . TYR A 1 315 ? -10.539 -49.688 -23.359 1 96.81 315 TYR A N 1
ATOM 2569 C CA . TYR A 1 315 ? -10.242 -49.156 -22.047 1 96.81 315 TYR A CA 1
ATOM 2570 C C . TYR A 1 315 ? -11.422 -48.344 -21.516 1 96.81 315 TYR A C 1
ATOM 2572 O O . TYR A 1 315 ? -11.836 -48.531 -20.359 1 96.81 315 TYR A O 1
ATOM 2580 N N . LEU A 1 316 ? -12.039 -47.5 -22.312 1 95.44 316 LEU A N 1
ATOM 2581 C CA . LEU A 1 316 ? -13.117 -46.594 -21.906 1 95.44 316 LEU A CA 1
ATOM 2582 C C . LEU A 1 316 ? -14.375 -47.406 -21.562 1 95.44 316 LEU A C 1
ATOM 2584 O O . LEU A 1 316 ? -15.141 -47 -20.672 1 95.44 316 LEU A O 1
ATOM 2588 N N . GLU A 1 317 ? -14.531 -48.469 -22.172 1 95.56 317 GLU A N 1
ATOM 2589 C CA . GLU A 1 317 ? -15.727 -49.312 -21.953 1 95.56 317 GLU A CA 1
ATOM 2590 C C . GLU A 1 317 ? -15.578 -50.156 -20.688 1 95.56 317 GLU A C 1
ATOM 2592 O O . GLU A 1 317 ? -16.562 -50.656 -20.172 1 95.56 317 GLU A O 1
ATOM 2597 N N . ASN A 1 318 ? -14.367 -50.344 -20.281 1 96.56 318 ASN A N 1
ATOM 2598 C CA . ASN A 1 318 ? -14.141 -51.25 -19.172 1 96.56 318 ASN A CA 1
ATOM 2599 C C . ASN A 1 318 ? -13.484 -50.562 -17.984 1 96.56 318 ASN A C 1
ATOM 2601 O O . ASN A 1 318 ? -12.742 -51.188 -17.219 1 96.56 318 ASN A O 1
ATOM 2605 N N . LEU A 1 319 ? -13.719 -49.344 -17.812 1 94.44 319 LEU A N 1
ATOM 2606 C CA . LEU A 1 319 ? -13.062 -48.531 -16.781 1 94.44 319 LEU A CA 1
ATOM 2607 C C . LEU A 1 319 ? -13.336 -49.094 -15.391 1 94.44 319 LEU A C 1
ATOM 2609 O O . LEU A 1 319 ? -12.469 -49.062 -14.516 1 94.44 319 LEU A O 1
ATOM 2613 N N . GLN A 1 320 ? -14.414 -49.625 -15.188 1 92.44 320 GLN A N 1
ATOM 2614 C CA . GLN A 1 320 ? -14.805 -50.125 -13.875 1 92.44 320 GLN A CA 1
ATOM 2615 C C . GLN A 1 320 ? -13.867 -51.25 -13.422 1 92.44 320 GLN A C 1
ATOM 2617 O O . GLN A 1 320 ? -13.68 -51.469 -12.227 1 92.44 320 GLN A O 1
ATOM 2622 N N . SER A 1 321 ? -13.25 -51.875 -14.453 1 93.75 321 SER A N 1
ATOM 2623 C CA . SER A 1 321 ? -12.43 -53.031 -14.109 1 93.75 321 SER A CA 1
ATOM 2624 C C . SER A 1 321 ? -10.953 -52.781 -14.375 1 93.75 321 SER A C 1
ATOM 2626 O O . SER A 1 321 ? -10.078 -53.312 -13.688 1 93.75 321 SER A O 1
ATOM 2628 N N . VAL A 1 322 ? -10.633 -51.938 -15.359 1 95.31 322 VAL A N 1
ATOM 2629 C CA . VAL A 1 322 ? -9.242 -51.906 -15.805 1 95.31 322 VAL A CA 1
ATOM 2630 C C . VAL A 1 322 ? -8.68 -50.5 -15.625 1 95.31 322 VAL A C 1
ATOM 2632 O O . VAL A 1 322 ? -7.543 -50.219 -16.031 1 95.31 322 VAL A O 1
ATOM 2635 N N . GLU A 1 323 ? -9.461 -49.625 -15 1 94.12 323 GLU A N 1
ATOM 2636 C CA . GLU A 1 323 ? -8.93 -48.281 -14.789 1 94.12 323 GLU A CA 1
ATOM 2637 C C . GLU A 1 323 ? -7.602 -48.344 -14.031 1 94.12 323 GLU A C 1
ATOM 2639 O O . GLU A 1 323 ? -7.453 -49.094 -13.078 1 94.12 323 GLU A O 1
ATOM 2644 N N . ILE A 1 324 ? -6.637 -47.562 -14.531 1 93.25 324 ILE A N 1
ATOM 2645 C CA . ILE A 1 324 ? -5.344 -47.5 -13.867 1 93.25 324 ILE A CA 1
ATOM 2646 C C . ILE A 1 324 ? -5.492 -46.781 -12.516 1 93.25 324 ILE A C 1
ATOM 2648 O O . ILE A 1 324 ? -6.066 -45.688 -12.445 1 93.25 324 ILE A O 1
ATOM 2652 N N . ARG A 1 325 ? -4.922 -47.406 -11.469 1 86.75 325 ARG A N 1
ATOM 2653 C CA . ARG A 1 325 ? -5.059 -46.875 -10.117 1 86.75 325 ARG A CA 1
ATOM 2654 C C . ARG A 1 325 ? -4.25 -45.594 -9.945 1 86.75 325 ARG A C 1
ATOM 2656 O O . ARG A 1 325 ? -3.123 -45.5 -10.438 1 86.75 325 ARG A O 1
ATOM 2663 N N . ARG A 1 326 ? -4.926 -44.656 -9.219 1 79.12 326 ARG A N 1
ATOM 2664 C CA . ARG A 1 326 ? -4.246 -43.406 -8.867 1 79.12 326 ARG A CA 1
ATOM 2665 C C . ARG A 1 326 ? -3.818 -43.406 -7.402 1 79.12 326 ARG A C 1
ATOM 2667 O O . ARG A 1 326 ? -4.34 -44.188 -6.602 1 79.12 326 ARG A O 1
ATOM 2674 N N . ALA A 1 327 ? -2.789 -42.625 -7.148 1 66.31 327 ALA A N 1
ATOM 2675 C CA . ALA A 1 327 ? -2.373 -42.5 -5.754 1 66.31 327 ALA A CA 1
ATOM 2676 C C . ALA A 1 327 ? -3.494 -41.906 -4.895 1 66.31 327 ALA A C 1
ATOM 2678 O O . ALA A 1 327 ? -4.105 -40.906 -5.262 1 66.31 327 ALA A O 1
ATOM 2679 N N . ARG A 1 328 ? -4.105 -42.656 -3.908 1 57.56 328 ARG A N 1
ATOM 2680 C CA . ARG A 1 328 ? -5.297 -42.375 -3.111 1 57.56 328 ARG A CA 1
ATOM 2681 C C . ARG A 1 328 ? -5.121 -41.125 -2.275 1 57.56 328 ARG A C 1
ATOM 2683 O O . ARG A 1 328 ? -6.09 -40.406 -2.008 1 57.56 328 ARG A O 1
ATOM 2690 N N . CYS A 1 329 ? -4.047 -40.875 -1.815 1 54 329 CYS A N 1
ATOM 2691 C CA . CYS A 1 329 ? -3.959 -39.938 -0.699 1 54 329 CYS A CA 1
ATOM 2692 C C . CYS A 1 329 ? -4.414 -38.531 -1.118 1 54 329 CYS A C 1
ATOM 2694 O O . CYS A 1 329 ? -4.891 -37.75 -0.29 1 54 329 CYS A O 1
ATOM 2696 N N . PHE A 1 330 ? -4.363 -38.281 -2.377 1 58.12 330 PHE A N 1
ATOM 2697 C CA . PHE A 1 330 ? -4.543 -36.844 -2.658 1 58.12 330 PHE A CA 1
ATOM 2698 C C . PHE A 1 330 ? -5.84 -36.625 -3.422 1 58.12 330 PHE A C 1
ATOM 2700 O O . PHE A 1 330 ? -6.359 -35.5 -3.432 1 58.12 330 PHE A O 1
ATOM 2707 N N . TRP A 1 331 ? -6.375 -37.688 -4.012 1 58.06 331 TRP A N 1
ATOM 2708 C CA . TRP A 1 331 ? -7.531 -37.469 -4.871 1 58.06 331 TRP A CA 1
ATOM 2709 C C . TRP A 1 331 ? -8.812 -37.938 -4.203 1 58.06 331 TRP A C 1
ATOM 2711 O O . TRP A 1 331 ? -8.844 -39.031 -3.621 1 58.06 331 TRP A O 1
ATOM 2721 N N . LYS A 1 332 ? -9.586 -37.094 -3.59 1 51.09 332 LYS A N 1
ATOM 2722 C CA . LYS A 1 332 ? -10.836 -37.5 -2.957 1 51.09 332 LYS A CA 1
ATOM 2723 C C . LYS A 1 332 ? -11.562 -38.562 -3.795 1 51.09 332 LYS A C 1
ATOM 2725 O O . LYS A 1 332 ? -11.633 -38.438 -5.02 1 51.09 332 LYS A O 1
ATOM 2730 N N . GLU A 1 333 ? -11.672 -39.781 -3.248 1 42.25 333 GLU A N 1
ATOM 2731 C CA . GLU A 1 333 ? -12.492 -40.812 -3.879 1 42.25 333 GLU A CA 1
ATOM 2732 C C . GLU A 1 333 ? -13.922 -40.312 -4.078 1 42.25 333 GLU A C 1
ATOM 2734 O O . GLU A 1 333 ? -14.531 -39.75 -3.154 1 42.25 333 GLU A O 1
ATOM 2739 N N . ASP A 1 334 ? -14.359 -39.75 -5.148 1 39.28 334 ASP A N 1
ATOM 2740 C CA . ASP A 1 334 ? -15.805 -39.75 -5.297 1 39.28 334 ASP A CA 1
ATOM 2741 C C . ASP A 1 334 ? -16.391 -41.125 -4.969 1 39.28 334 ASP A C 1
ATOM 2743 O O . ASP A 1 334 ? -16.109 -42.094 -5.656 1 39.28 334 ASP A O 1
ATOM 2747 N N . ASP A 1 335 ? -16.625 -41.469 -3.752 1 35.25 335 ASP A N 1
ATOM 2748 C CA . ASP A 1 335 ? -17.5 -42.594 -3.5 1 35.25 335 ASP A CA 1
ATOM 2749 C C . ASP A 1 335 ? -18.812 -42.469 -4.266 1 35.25 335 ASP A C 1
ATOM 2751 O O . ASP A 1 335 ? -19.438 -41.406 -4.238 1 35.25 335 ASP A O 1
ATOM 2755 N N . GLY A 1 336 ? -19.016 -43.031 -5.375 1 31.69 336 GLY A N 1
ATOM 2756 C CA . GLY A 1 336 ? -20.328 -43.406 -5.867 1 31.69 336 GLY A CA 1
ATOM 2757 C C . GLY A 1 336 ? -21.297 -43.781 -4.762 1 31.69 336 GLY A C 1
ATOM 2758 O O . GLY A 1 336 ? -21.781 -44.906 -4.711 1 31.69 336 GLY A O 1
ATOM 2759 N N . GLU A 1 337 ? -21.438 -43.219 -3.645 1 25.88 337 GLU A N 1
ATOM 2760 C CA . GLU A 1 337 ? -22.641 -43.5 -2.881 1 25.88 337 GLU A CA 1
ATOM 2761 C C . GLU A 1 337 ? -23.875 -42.844 -3.512 1 25.88 337 GLU A C 1
ATOM 2763 O O . GLU A 1 337 ? -23.938 -41.625 -3.602 1 25.88 337 GLU A O 1
ATOM 2768 N N . ALA A 1 338 ? -24.547 -43.281 -4.535 1 19.59 338 ALA A N 1
ATOM 2769 C CA . ALA A 1 338 ? -25.984 -43.375 -4.301 1 19.59 338 ALA A CA 1
ATOM 2770 C C . ALA A 1 338 ? -26.297 -44.531 -3.357 1 19.59 338 ALA A C 1
ATOM 2772 O O . ALA A 1 338 ? -25.672 -45.594 -3.434 1 19.59 338 ALA A O 1
ATOM 2773 N N . MET B 1 1 ? -38.656 12.43 6.102 1 19.17 1 MET B N 1
ATOM 2774 C CA . MET B 1 1 ? -38.5 11.828 4.781 1 19.17 1 MET B CA 1
ATOM 2775 C C . MET B 1 1 ? -37.031 11.836 4.359 1 19.17 1 MET B C 1
ATOM 2777 O O . MET B 1 1 ? -36.5 12.883 3.973 1 19.17 1 MET B O 1
ATOM 2781 N N . MET B 1 2 ? -36.156 11.156 5.035 1 22.98 2 MET B N 1
ATOM 2782 C CA . MET B 1 2 ? -34.75 11.477 5.168 1 22.98 2 MET B CA 1
ATOM 2783 C C . MET B 1 2 ? -33.969 11.062 3.92 1 22.98 2 MET B C 1
ATOM 2785 O O . MET B 1 2 ? -34.031 9.898 3.508 1 22.98 2 MET B O 1
ATOM 2789 N N . SER B 1 3 ? -33.781 11.977 2.979 1 22.09 3 SER B N 1
ATOM 2790 C CA . SER B 1 3 ? -33.25 11.797 1.624 1 22.09 3 SER B CA 1
ATOM 2791 C C . SER B 1 3 ? -31.844 11.211 1.64 1 22.09 3 SER B C 1
ATOM 2793 O O . SER B 1 3 ? -30.953 11.734 2.312 1 22.09 3 SER B O 1
ATOM 2795 N N . GLU B 1 4 ? -31.703 9.898 1.544 1 23.33 4 GLU B N 1
ATOM 2796 C CA . GLU B 1 4 ? -30.609 8.945 1.597 1 23.33 4 GLU B CA 1
ATOM 2797 C C . GLU B 1 4 ? -29.562 9.234 0.52 1 23.33 4 GLU B C 1
ATOM 2799 O O . GLU B 1 4 ? -29.875 9.203 -0.674 1 23.33 4 GLU B O 1
ATOM 2804 N N . TYR B 1 5 ? -28.734 10.258 0.772 1 22.56 5 TYR B N 1
ATOM 2805 C CA . TYR B 1 5 ? -27.766 10.711 -0.221 1 22.56 5 TYR B CA 1
ATOM 2806 C C . TYR B 1 5 ? -26.797 9.594 -0.591 1 22.56 5 TYR B C 1
ATOM 2808 O O . TYR B 1 5 ? -26.031 9.117 0.253 1 22.56 5 TYR B O 1
ATOM 2816 N N . GLU B 1 6 ? -27.25 8.602 -1.352 1 22.14 6 GLU B N 1
ATOM 2817 C CA . GLU B 1 6 ? -26.531 7.445 -1.88 1 22.14 6 GLU B CA 1
ATOM 2818 C C . GLU B 1 6 ? -25.344 7.879 -2.73 1 22.14 6 GLU B C 1
ATOM 2820 O O . GLU B 1 6 ? -25.516 8.562 -3.746 1 22.14 6 GLU B O 1
ATOM 2825 N N . ASN B 1 7 ? -24.312 8.336 -2.031 1 22.05 7 ASN B N 1
ATOM 2826 C CA . ASN B 1 7 ? -23.188 8.797 -2.854 1 22.05 7 ASN B CA 1
ATOM 2827 C C . ASN B 1 7 ? -22.719 7.711 -3.816 1 22.05 7 ASN B C 1
ATOM 2829 O O . ASN B 1 7 ? -22.375 6.605 -3.395 1 22.05 7 ASN B O 1
ATOM 2833 N N . PRO B 1 8 ? -23.031 7.805 -5.051 1 22.55 8 PRO B N 1
ATOM 2834 C CA . PRO B 1 8 ? -22.75 6.832 -6.109 1 22.55 8 PRO B CA 1
ATOM 2835 C C . PRO B 1 8 ? -21.25 6.586 -6.309 1 22.55 8 PRO B C 1
ATOM 2837 O O . PRO B 1 8 ? -20.453 7.52 -6.203 1 22.55 8 PRO B O 1
ATOM 2840 N N . THR B 1 9 ? -20.734 5.531 -5.695 1 22.75 9 THR B N 1
ATOM 2841 C CA . THR B 1 9 ? -19.344 5.105 -5.887 1 22.75 9 THR B CA 1
ATOM 2842 C C . THR B 1 9 ? -18.984 5.113 -7.367 1 22.75 9 THR B C 1
ATOM 2844 O O . THR B 1 9 ? -19.609 4.426 -8.172 1 22.75 9 THR B O 1
ATOM 2847 N N . ILE B 1 10 ? -18.531 6.191 -7.805 1 22.14 10 ILE B N 1
ATOM 2848 C CA . ILE B 1 10 ? -18.234 6.375 -9.219 1 22.14 10 ILE B CA 1
ATOM 2849 C C . ILE B 1 10 ? -17.109 5.418 -9.633 1 22.14 10 ILE B C 1
ATOM 2851 O O . ILE B 1 10 ? -16.016 5.469 -9.086 1 22.14 10 ILE B O 1
ATOM 2855 N N . THR B 1 11 ? -17.391 4.246 -9.922 1 22.52 11 THR B N 1
ATOM 2856 C CA . THR B 1 11 ? -16.484 3.293 -10.547 1 22.52 11 THR B CA 1
ATOM 2857 C C . THR B 1 11 ? -15.883 3.875 -11.828 1 22.52 11 THR B C 1
ATOM 2859 O O . THR B 1 11 ? -16.609 4.219 -12.758 1 22.52 11 THR B O 1
ATOM 2862 N N . PHE B 1 12 ? -14.836 4.57 -11.633 1 20.36 12 PHE B N 1
ATOM 2863 C CA . PHE B 1 12 ? -14.219 5.141 -12.82 1 20.36 12 PHE B CA 1
ATOM 2864 C C . PHE B 1 12 ? -13.812 4.047 -13.797 1 20.36 12 PHE B C 1
ATOM 2866 O O . PHE B 1 12 ? -13.094 3.113 -13.43 1 20.36 12 PHE B O 1
ATOM 2873 N N . TYR B 1 13 ? -14.641 3.709 -14.68 1 24.03 13 TYR B N 1
ATOM 2874 C CA . TYR B 1 13 ? -14.32 2.857 -15.82 1 24.03 13 TYR B CA 1
ATOM 2875 C C . TYR B 1 13 ? -13.266 3.514 -16.719 1 24.03 13 TYR B C 1
ATOM 2877 O O . TYR B 1 13 ? -13.359 4.703 -17.016 1 24.03 13 TYR B O 1
ATOM 2885 N N . PRO B 1 14 ? -12.062 3.049 -16.656 1 23.66 14 PRO B N 1
ATOM 2886 C CA . PRO B 1 14 ? -11.172 3.648 -17.641 1 23.66 14 PRO B CA 1
ATOM 2887 C C . PRO B 1 14 ? -11.828 3.818 -19.016 1 23.66 14 PRO B C 1
ATOM 2889 O O . PRO B 1 14 ? -12.703 3.031 -19.375 1 23.66 14 PRO B O 1
ATOM 2892 N N . HIS B 1 15 ? -11.992 4.992 -19.375 1 24.98 15 HIS B N 1
ATOM 2893 C CA . HIS B 1 15 ? -12.477 5.375 -20.688 1 24.98 15 HIS B CA 1
ATOM 2894 C C . HIS B 1 15 ? -11.836 4.516 -21.781 1 24.98 15 HIS B C 1
ATOM 2896 O O . HIS B 1 15 ? -10.625 4.27 -21.75 1 24.98 15 HIS B O 1
ATOM 2902 N N . GLU B 1 16 ? -12.594 3.742 -22.406 1 25.81 16 GLU B N 1
ATOM 2903 C CA . GLU B 1 16 ? -12.336 3.061 -23.672 1 25.81 16 GLU B CA 1
ATOM 2904 C C . GLU B 1 16 ? -11.844 4.039 -24.734 1 25.81 16 GLU B C 1
ATOM 2906 O O . GLU B 1 16 ? -12.633 4.793 -25.312 1 25.81 16 GLU B O 1
ATOM 2911 N N . SER B 1 17 ? -10.773 4.855 -24.531 1 25.98 17 SER B N 1
ATOM 2912 C CA . SER B 1 17 ? -10.422 5.551 -25.766 1 25.98 17 SER B CA 1
ATOM 2913 C C . SER B 1 17 ? -10.383 4.586 -26.938 1 25.98 17 SER B C 1
ATOM 2915 O O . SER B 1 17 ? -9.852 3.48 -26.828 1 25.98 17 SER B O 1
ATOM 2917 N N . GLU B 1 18 ? -11.258 4.766 -27.828 1 26.73 18 GLU B N 1
ATOM 2918 C CA . GLU B 1 18 ? -11.383 4.227 -29.172 1 26.73 18 GLU B CA 1
ATOM 2919 C C . GLU B 1 18 ? -10.078 4.371 -29.953 1 26.73 18 GLU B C 1
ATOM 2921 O O . GLU B 1 18 ? -9.828 5.406 -30.562 1 26.73 18 GLU B O 1
ATOM 2926 N N . PHE B 1 19 ? -8.859 3.998 -29.359 1 26.7 19 PHE B N 1
ATOM 2927 C CA . PHE B 1 19 ? -7.75 4.043 -30.312 1 26.7 19 PHE B CA 1
ATOM 2928 C C . PHE B 1 19 ? -8.078 3.254 -31.562 1 26.7 19 PHE B C 1
ATOM 2930 O O . PHE B 1 19 ? -8.523 2.105 -31.484 1 26.7 19 PHE B O 1
ATOM 2937 N N . ASP B 1 20 ? -8.523 3.973 -32.5 1 27.09 20 ASP B N 1
ATOM 2938 C CA . ASP B 1 20 ? -8.539 3.553 -33.875 1 27.09 20 ASP B CA 1
ATOM 2939 C C . ASP B 1 20 ? -7.234 2.848 -34.25 1 27.09 20 ASP B C 1
ATOM 2941 O O . ASP B 1 20 ? -6.258 3.498 -34.656 1 27.09 20 ASP B O 1
ATOM 2945 N N . VAL B 1 21 ? -6.77 1.895 -33.375 1 28.84 21 VAL B N 1
ATOM 2946 C CA . VAL B 1 21 ? -5.586 1.187 -33.844 1 28.84 21 VAL B CA 1
ATOM 2947 C C . VAL B 1 21 ? -5.844 0.63 -35.25 1 28.84 21 VAL B C 1
ATOM 2949 O O . VAL B 1 21 ? -6.82 -0.092 -35.469 1 28.84 21 VAL B O 1
ATOM 2952 N N . ASN B 1 22 ? -5.422 1.448 -36.156 1 28.47 22 ASN B N 1
ATOM 2953 C CA . ASN B 1 22 ? -5.219 0.892 -37.469 1 28.47 22 ASN B CA 1
ATOM 2954 C C . ASN B 1 22 ? -4.715 -0.548 -37.406 1 28.47 22 ASN B C 1
ATOM 2956 O O . ASN B 1 22 ? -3.902 -0.889 -36.562 1 28.47 22 ASN B O 1
ATOM 2960 N N . PRO B 1 23 ? -5.32 -1.588 -38.031 1 33.84 23 PRO B N 1
ATOM 2961 C CA . PRO B 1 23 ? -5.039 -3.025 -38.062 1 33.84 23 PRO B CA 1
ATOM 2962 C C . PRO B 1 23 ? -3.549 -3.334 -38.156 1 33.84 23 PRO B C 1
ATOM 2964 O O . PRO B 1 23 ? -3.16 -4.504 -38.25 1 33.84 23 PRO B O 1
ATOM 2967 N N . GLU B 1 24 ? -2.754 -2.396 -38.781 1 34.09 24 GLU B N 1
ATOM 2968 C CA . GLU B 1 24 ? -1.402 -2.664 -39.25 1 34.09 24 GLU B CA 1
ATOM 2969 C C . GLU B 1 24 ? -0.455 -2.967 -38.094 1 34.09 24 GLU B C 1
ATOM 2971 O O . GLU B 1 24 ? 0.307 -3.936 -38.156 1 34.09 24 GLU B O 1
ATOM 2976 N N . GLU B 1 25 ? 0.267 -1.812 -37.562 1 33.75 25 GLU B N 1
ATOM 2977 C CA . GLU B 1 25 ? 1.438 -2.104 -36.75 1 33.75 25 GLU B CA 1
ATOM 2978 C C . GLU B 1 25 ? 1.034 -2.67 -35.375 1 33.75 25 GLU B C 1
ATOM 2980 O O . GLU B 1 25 ? 0.522 -1.942 -34.531 1 33.75 25 GLU B O 1
ATOM 2985 N N . GLN B 1 26 ? 0.368 -3.738 -35.281 1 35.38 26 GLN B N 1
ATOM 2986 C CA . GLN B 1 26 ? -0.018 -4.469 -34.062 1 35.38 26 GLN B CA 1
ATOM 2987 C C . GLN B 1 26 ? 1.036 -4.328 -32.969 1 35.38 26 GLN B C 1
ATOM 2989 O O . GLN B 1 26 ? 2.164 -4.805 -33.125 1 35.38 26 GLN B O 1
ATOM 2994 N N . LYS B 1 27 ? 1.086 -3.295 -32.312 1 41.03 27 LYS B N 1
ATOM 2995 C CA . LYS B 1 27 ? 2.035 -3.17 -31.219 1 41.03 27 LYS B CA 1
ATOM 2996 C C . LYS B 1 27 ? 2.299 -4.523 -30.562 1 41.03 27 LYS B C 1
ATOM 2998 O O . LYS B 1 27 ? 1.371 -5.176 -30.078 1 41.03 27 LYS B O 1
ATOM 3003 N N . PRO B 1 28 ? 3.408 -5.184 -30.891 1 42.34 28 PRO B N 1
ATOM 3004 C CA . PRO B 1 28 ? 3.602 -6.547 -30.391 1 42.34 28 PRO B CA 1
ATOM 3005 C C . PRO B 1 28 ? 3.193 -6.703 -28.938 1 42.34 28 PRO B C 1
ATOM 3007 O O . PRO B 1 28 ? 3.547 -5.867 -28.094 1 42.34 28 PRO B O 1
ATOM 3010 N N . ALA B 1 29 ? 2.012 -7.266 -28.672 1 50.72 29 ALA B N 1
ATOM 3011 C CA . ALA B 1 29 ? 1.52 -7.648 -27.359 1 50.72 29 ALA B CA 1
ATOM 3012 C C . ALA B 1 29 ? 2.662 -8.109 -26.453 1 50.72 29 ALA B C 1
ATOM 3014 O O . ALA B 1 29 ? 3.463 -8.961 -26.859 1 50.72 29 ALA B O 1
ATOM 3015 N N . LEU B 1 30 ? 3.09 -7.18 -25.516 1 67.31 30 LEU B N 1
ATOM 3016 C CA . LEU B 1 30 ? 4.125 -7.547 -24.562 1 67.31 30 LEU B CA 1
ATOM 3017 C C . LEU B 1 30 ? 4.039 -9.023 -24.203 1 67.31 30 LEU B C 1
ATOM 3019 O O . LEU B 1 30 ? 2.949 -9.547 -23.953 1 67.31 30 LEU B O 1
ATOM 3023 N N . SER B 1 31 ? 5.164 -9.594 -24.469 1 83.38 31 SER B N 1
ATOM 3024 C CA . SER B 1 31 ? 5.23 -10.977 -24 1 83.38 31 SER B CA 1
ATOM 3025 C C . SER B 1 31 ? 4.895 -11.078 -22.516 1 83.38 31 SER B C 1
ATOM 3027 O O . SER B 1 31 ? 4.934 -10.07 -21.797 1 83.38 31 SER B O 1
ATOM 3029 N N . THR B 1 32 ? 4.344 -12.062 -22.062 1 86.62 32 THR B N 1
ATOM 3030 C CA . THR B 1 32 ? 3.998 -12.258 -20.656 1 86.62 32 THR B CA 1
ATOM 3031 C C . THR B 1 32 ? 5.203 -11.984 -19.766 1 86.62 32 THR B C 1
ATOM 3033 O O . THR B 1 32 ? 5.062 -11.383 -18.688 1 86.62 32 THR B O 1
ATOM 3036 N N . ASN B 1 33 ? 6.352 -12.336 -20.234 1 87.94 33 ASN B N 1
ATOM 3037 C CA . ASN B 1 33 ? 7.566 -12.039 -19.484 1 87.94 33 ASN B CA 1
ATOM 3038 C C . ASN B 1 33 ? 7.781 -10.531 -19.344 1 87.94 33 ASN B C 1
ATOM 3040 O O . ASN B 1 33 ? 8.156 -10.055 -18.281 1 87.94 33 ASN B O 1
ATOM 3044 N N . GLU B 1 34 ? 7.586 -9.852 -20.406 1 90.56 34 GLU B N 1
ATOM 3045 C CA . GLU B 1 34 ? 7.711 -8.398 -20.359 1 90.56 34 GLU B CA 1
ATOM 3046 C C . GLU B 1 34 ? 6.684 -7.781 -19.422 1 90.56 34 GLU B C 1
ATOM 3048 O O . GLU B 1 34 ? 6.977 -6.809 -18.719 1 90.56 34 GLU B O 1
ATOM 3053 N N . ARG B 1 35 ? 5.52 -8.391 -19.422 1 91.12 35 ARG B N 1
ATOM 3054 C CA . ARG B 1 35 ? 4.473 -7.914 -18.531 1 91.12 35 ARG B CA 1
ATOM 3055 C C . ARG B 1 35 ? 4.867 -8.117 -17.062 1 91.12 35 ARG B C 1
ATOM 3057 O O . ARG B 1 35 ? 4.637 -7.238 -16.234 1 91.12 35 ARG B O 1
ATOM 3064 N N . LEU B 1 36 ? 5.434 -9.242 -16.766 1 94.44 36 LEU B N 1
ATOM 3065 C CA . LEU B 1 36 ? 5.879 -9.539 -15.414 1 94.44 36 LEU B CA 1
ATOM 3066 C C . LEU B 1 36 ? 6.988 -8.586 -14.984 1 94.44 36 LEU B C 1
ATOM 3068 O O . LEU B 1 36 ? 6.984 -8.094 -13.859 1 94.44 36 LEU B O 1
ATOM 3072 N N . MET B 1 37 ? 7.871 -8.305 -15.891 1 94.81 37 MET B N 1
ATOM 3073 C CA . MET B 1 37 ? 8.977 -7.391 -15.609 1 94.81 37 MET B CA 1
ATOM 3074 C C . MET B 1 37 ? 8.469 -5.969 -15.406 1 94.81 37 MET B C 1
ATOM 3076 O O . MET B 1 37 ? 8.938 -5.254 -14.523 1 94.81 37 MET B O 1
ATOM 3080 N N . ASN B 1 38 ? 7.551 -5.625 -16.266 1 93.56 38 ASN B N 1
ATOM 3081 C CA . ASN B 1 38 ? 6.957 -4.297 -16.141 1 93.56 38 ASN B CA 1
ATOM 3082 C C . ASN B 1 38 ? 6.223 -4.141 -14.812 1 93.56 38 ASN B C 1
ATOM 3084 O O . ASN B 1 38 ? 6.32 -3.098 -14.164 1 93.56 38 ASN B O 1
ATOM 3088 N N . TYR B 1 39 ? 5.504 -5.141 -14.5 1 93.81 39 TYR B N 1
ATOM 3089 C CA . TYR B 1 39 ? 4.828 -5.129 -13.211 1 93.81 39 TYR B CA 1
ATOM 3090 C C . TYR B 1 39 ? 5.82 -4.926 -12.078 1 93.81 39 TYR B C 1
ATOM 3092 O O . TYR B 1 39 ? 5.633 -4.051 -11.227 1 93.81 39 TYR B O 1
ATOM 3100 N N . ASN B 1 40 ? 6.82 -5.719 -12.094 1 96 40 ASN B N 1
ATOM 3101 C CA . ASN B 1 40 ? 7.805 -5.648 -11.016 1 96 40 ASN B CA 1
ATOM 3102 C C . ASN B 1 40 ? 8.508 -4.293 -10.992 1 96 40 ASN B C 1
ATOM 3104 O O . ASN B 1 40 ? 8.812 -3.766 -9.922 1 96 40 ASN B O 1
ATOM 3108 N N . GLY B 1 41 ? 8.812 -3.76 -12.156 1 96.88 41 GLY B N 1
ATOM 3109 C CA . GLY B 1 41 ? 9.422 -2.443 -12.258 1 96.88 41 GLY B CA 1
ATOM 3110 C C . GLY B 1 41 ? 8.562 -1.339 -11.68 1 96.88 41 GLY B C 1
ATOM 3111 O O . GLY B 1 41 ? 9.062 -0.482 -10.938 1 96.88 41 GLY B O 1
ATOM 3112 N N . ARG B 1 42 ? 7.32 -1.417 -12 1 96.38 42 ARG B N 1
ATOM 3113 C CA . ARG B 1 42 ? 6.387 -0.418 -11.492 1 96.38 42 ARG B CA 1
ATOM 3114 C C . ARG B 1 42 ? 6.238 -0.531 -9.977 1 96.38 42 ARG B C 1
ATOM 3116 O O . ARG B 1 42 ? 6.148 0.481 -9.281 1 96.38 42 ARG B O 1
ATOM 3123 N N . LEU B 1 43 ? 6.152 -1.755 -9.523 1 97.12 43 LEU B N 1
ATOM 3124 C CA . LEU B 1 43 ? 6.078 -1.979 -8.086 1 97.12 43 LEU B CA 1
ATOM 3125 C C . LEU B 1 43 ? 7.305 -1.409 -7.383 1 97.12 43 LEU B C 1
ATOM 3127 O O . LEU B 1 43 ? 7.184 -0.757 -6.344 1 97.12 43 LEU B O 1
ATOM 3131 N N . LYS B 1 44 ? 8.5 -1.615 -7.941 1 97.5 44 LYS B N 1
ATOM 3132 C CA . LYS B 1 44 ? 9.734 -1.078 -7.387 1 97.5 44 LYS B CA 1
ATOM 3133 C C . LYS B 1 44 ? 9.703 0.447 -7.332 1 97.5 44 LYS B C 1
ATOM 3135 O O . LYS B 1 44 ? 10.156 1.05 -6.355 1 97.5 44 LYS B O 1
ATOM 3140 N N . GLU B 1 45 ? 9.195 1.003 -8.336 1 97.44 45 GLU B N 1
ATOM 3141 C CA . GLU B 1 45 ? 9.078 2.457 -8.375 1 97.44 45 GLU B CA 1
ATOM 3142 C C . GLU B 1 45 ? 8.18 2.973 -7.258 1 97.44 45 GLU B C 1
ATOM 3144 O O . GLU B 1 45 ? 8.508 3.951 -6.586 1 97.44 45 GLU B O 1
ATOM 3149 N N . SER B 1 46 ? 7.098 2.334 -7.129 1 97.56 46 SER B N 1
ATOM 3150 C CA . SER B 1 46 ? 6.152 2.719 -6.086 1 97.56 46 SER B CA 1
ATOM 3151 C C . SER B 1 46 ? 6.758 2.539 -4.695 1 97.56 46 SER B C 1
ATOM 3153 O O . SER B 1 46 ? 6.578 3.387 -3.82 1 97.56 46 SER B O 1
ATOM 3155 N N . LEU B 1 47 ? 7.414 1.423 -4.523 1 98.25 47 LEU B N 1
ATOM 3156 C CA . LEU B 1 47 ? 8.07 1.158 -3.246 1 98.25 47 LEU B CA 1
ATOM 3157 C C . LEU B 1 47 ? 9.148 2.193 -2.963 1 98.25 47 LEU B C 1
ATOM 3159 O O . LEU B 1 47 ? 9.289 2.66 -1.83 1 98.25 47 LEU B O 1
ATOM 3163 N N . ASN B 1 48 ? 9.914 2.566 -3.951 1 98.12 48 ASN B N 1
ATOM 3164 C CA . ASN B 1 48 ? 10.953 3.576 -3.787 1 98.12 48 ASN B CA 1
ATOM 3165 C C . ASN B 1 48 ? 10.359 4.945 -3.459 1 98.12 48 ASN B C 1
ATOM 3167 O O . ASN B 1 48 ? 10.961 5.727 -2.723 1 98.12 48 ASN B O 1
ATOM 3171 N N . ASN B 1 49 ? 9.219 5.242 -4.055 1 98.12 49 ASN B N 1
ATOM 3172 C CA . ASN B 1 49 ? 8.5 6.457 -3.686 1 98.12 49 ASN B CA 1
ATOM 3173 C C . ASN B 1 49 ? 8.172 6.48 -2.195 1 98.12 49 ASN B C 1
ATOM 3175 O O . ASN B 1 49 ? 8.312 7.516 -1.542 1 98.12 49 ASN B O 1
ATOM 3179 N N . GLY B 1 50 ? 7.73 5.316 -1.718 1 98.25 50 GLY B N 1
ATOM 3180 C CA . GLY B 1 50 ? 7.469 5.203 -0.292 1 98.25 50 GLY B CA 1
ATOM 3181 C C . GLY B 1 50 ? 8.711 5.383 0.56 1 98.25 50 GLY B C 1
ATOM 3182 O O . GLY B 1 50 ? 8.664 6.031 1.607 1 98.25 50 GLY B O 1
ATOM 3183 N N . ILE B 1 51 ? 9.805 4.828 0.11 1 98.19 51 ILE B N 1
ATOM 3184 C CA . ILE B 1 51 ? 11.062 4.941 0.843 1 98.19 51 ILE B CA 1
ATOM 3185 C C . ILE B 1 51 ? 11.492 6.406 0.903 1 98.19 51 ILE B C 1
ATOM 3187 O O . ILE B 1 51 ? 11.914 6.891 1.954 1 98.19 51 ILE B O 1
ATOM 3191 N N . ARG B 1 52 ? 11.352 7.102 -0.177 1 98.19 52 ARG B N 1
ATOM 3192 C CA . ARG B 1 52 ? 11.688 8.523 -0.206 1 98.19 52 ARG B CA 1
ATOM 3193 C C . ARG B 1 52 ? 10.82 9.305 0.771 1 98.19 52 ARG B C 1
ATOM 3195 O O . ARG B 1 52 ? 11.305 10.203 1.462 1 98.19 52 ARG B O 1
ATOM 3202 N N . PHE B 1 53 ? 9.562 9 0.776 1 98.19 53 PHE B N 1
ATOM 3203 C CA . PHE B 1 53 ? 8.664 9.633 1.733 1 98.19 53 PHE B CA 1
ATOM 3204 C C . PHE B 1 53 ? 9.188 9.477 3.156 1 98.19 53 PHE B C 1
ATOM 3206 O O . PHE B 1 53 ? 9.227 10.438 3.92 1 98.19 53 PHE B O 1
ATOM 3213 N N . THR B 1 54 ? 9.555 8.234 3.535 1 98.25 54 THR B N 1
ATOM 3214 C CA . THR B 1 54 ? 9.992 7.969 4.902 1 98.25 54 THR B CA 1
ATOM 3215 C C . THR B 1 54 ? 11.258 8.758 5.227 1 98.25 54 THR B C 1
ATOM 3217 O O . THR B 1 54 ? 11.453 9.188 6.367 1 98.25 54 THR B O 1
ATOM 3220 N N . GLU B 1 55 ? 12.102 8.93 4.242 1 98.31 55 GLU B N 1
ATOM 3221 C CA . GLU B 1 55 ? 13.32 9.695 4.445 1 98.31 55 GLU B CA 1
ATOM 3222 C C . GLU B 1 55 ? 13.008 11.172 4.711 1 98.31 55 GLU B C 1
ATOM 3224 O O . GLU B 1 55 ? 13.594 11.781 5.605 1 98.31 55 GLU B O 1
ATOM 3229 N N . VAL B 1 56 ? 12.094 11.727 3.924 1 98.56 56 VAL B N 1
ATOM 3230 C CA . VAL B 1 56 ? 11.703 13.125 4.094 1 98.56 56 VAL B CA 1
ATOM 3231 C C . VAL B 1 56 ? 10.977 13.297 5.426 1 98.56 56 VAL B C 1
ATOM 3233 O O . VAL B 1 56 ? 11.188 14.289 6.133 1 98.56 56 VAL B O 1
ATOM 3236 N N . PHE B 1 57 ? 10.172 12.359 5.734 1 98.44 57 PHE B N 1
ATOM 3237 C CA . PHE B 1 57 ? 9.438 12.398 6.992 1 98.44 57 PHE B CA 1
ATOM 3238 C C . PHE B 1 57 ? 10.391 12.328 8.18 1 98.44 57 PHE B C 1
ATOM 3240 O O . PHE B 1 57 ? 10.211 13.039 9.172 1 98.44 57 PHE B O 1
ATOM 3247 N N . ASP B 1 58 ? 11.414 11.5 8.102 1 98.12 58 ASP B N 1
ATOM 3248 C CA . ASP B 1 58 ? 12.453 11.438 9.125 1 98.12 58 ASP B CA 1
ATOM 3249 C C . ASP B 1 58 ? 13.133 12.789 9.305 1 98.12 58 ASP B C 1
ATOM 3251 O O . ASP B 1 58 ? 13.414 13.203 10.438 1 98.12 58 ASP B O 1
ATOM 3255 N N . THR B 1 59 ? 13.391 13.383 8.242 1 98.38 59 THR B N 1
ATOM 3256 C CA . THR B 1 59 ? 14.031 14.695 8.281 1 98.38 59 THR B CA 1
ATOM 3257 C C . THR B 1 59 ? 13.133 15.711 8.984 1 98.38 59 THR B C 1
ATOM 3259 O O . THR B 1 59 ? 13.609 16.484 9.82 1 98.38 59 THR B O 1
ATOM 3262 N N . LEU B 1 60 ? 11.844 15.688 8.695 1 98.19 60 LEU B N 1
ATOM 3263 C CA . LEU B 1 60 ? 10.906 16.609 9.32 1 98.19 60 LEU B CA 1
ATOM 3264 C C . LEU B 1 60 ? 10.891 16.422 10.836 1 98.19 60 LEU B C 1
ATOM 3266 O O . LEU B 1 60 ? 10.836 17.391 11.586 1 98.19 60 LEU B O 1
ATOM 3270 N N . ILE B 1 61 ? 10.961 15.211 11.273 1 96.62 61 ILE B N 1
ATOM 3271 C CA . ILE B 1 61 ? 10.781 14.867 12.68 1 96.62 61 ILE B CA 1
ATOM 3272 C C . ILE B 1 61 ? 12.086 15.109 13.438 1 96.62 61 ILE B C 1
ATOM 3274 O O . ILE B 1 61 ? 12.07 15.508 14.602 1 96.62 61 ILE B O 1
ATOM 3278 N N . ASN B 1 62 ? 13.266 15.031 12.734 1 96.38 62 ASN B N 1
ATOM 3279 C CA . ASN B 1 62 ? 14.477 14.875 13.539 1 96.38 62 ASN B CA 1
ATOM 3280 C C . ASN B 1 62 ? 15.516 15.945 13.211 1 96.38 62 ASN B C 1
ATOM 3282 O O . ASN B 1 62 ? 16.438 16.172 13.992 1 96.38 62 ASN B O 1
ATOM 3286 N N . THR B 1 63 ? 15.445 16.562 12.062 1 98.06 63 THR B N 1
ATOM 3287 C CA . THR B 1 63 ? 16.547 17.422 11.633 1 98.06 63 THR B CA 1
ATOM 3288 C C . THR B 1 63 ? 16.766 18.562 12.625 1 98.06 63 THR B C 1
ATOM 3290 O O . THR B 1 63 ? 15.82 19 13.281 1 98.06 63 THR B O 1
ATOM 3293 N N . THR B 1 64 ? 17.969 19.031 12.734 1 97.75 64 THR B N 1
ATOM 3294 C CA . THR B 1 64 ? 18.281 20.203 13.539 1 97.75 64 THR B CA 1
ATOM 3295 C C . THR B 1 64 ? 18.625 21.406 12.641 1 97.75 64 THR B C 1
ATOM 3297 O O . THR B 1 64 ? 18.969 22.469 13.141 1 97.75 64 THR B O 1
ATOM 3300 N N . ASP B 1 65 ? 18.547 21.172 11.367 1 98.06 65 ASP B N 1
ATOM 3301 C CA . ASP B 1 65 ? 18.828 22.203 10.375 1 98.06 65 ASP B CA 1
ATOM 3302 C C . ASP B 1 65 ? 17.547 22.859 9.883 1 98.06 65 ASP B C 1
ATOM 3304 O O . ASP B 1 65 ? 16.656 22.188 9.336 1 98.06 65 ASP B O 1
ATOM 3308 N N . LEU B 1 66 ? 17.453 24.234 10.016 1 97.69 66 LEU B N 1
ATOM 3309 C CA . LEU B 1 66 ? 16.25 24.984 9.68 1 97.69 66 LEU B CA 1
ATOM 3310 C C . LEU B 1 66 ? 15.945 24.891 8.188 1 97.69 66 LEU B C 1
ATOM 3312 O O . LEU B 1 66 ? 14.773 24.844 7.793 1 97.69 66 LEU B O 1
ATOM 3316 N N . ASN B 1 67 ? 16.953 24.844 7.395 1 97.75 67 ASN B N 1
ATOM 3317 C CA . ASN B 1 67 ? 16.734 24.766 5.953 1 97.75 67 ASN B CA 1
ATOM 3318 C C . ASN B 1 67 ? 16.188 23.391 5.547 1 97.75 67 ASN B C 1
ATOM 3320 O O . ASN B 1 67 ? 15.297 23.297 4.711 1 97.75 67 ASN B O 1
ATOM 3324 N N . GLU B 1 68 ? 16.781 22.375 6.113 1 98.31 68 GLU B N 1
ATOM 3325 C CA . GLU B 1 68 ? 16.297 21.016 5.848 1 98.31 68 GLU B CA 1
ATOM 3326 C C . GLU B 1 68 ? 14.852 20.859 6.32 1 98.31 68 GLU B C 1
ATOM 3328 O O . GLU B 1 68 ? 14.062 20.156 5.684 1 98.31 68 GLU B O 1
ATOM 3333 N N . LEU B 1 69 ? 14.594 21.469 7.469 1 98.38 69 LEU B N 1
ATOM 3334 C CA . LEU B 1 69 ? 13.234 21.422 8 1 98.38 69 LEU B CA 1
ATOM 3335 C C . LEU B 1 69 ? 12.242 22.016 7.012 1 98.38 69 LEU B C 1
ATOM 3337 O O . LEU B 1 69 ? 11.211 21.406 6.719 1 98.38 69 LEU B O 1
ATOM 3341 N N . PHE B 1 70 ? 12.594 23.141 6.457 1 97.75 70 PHE B N 1
ATOM 3342 C CA . PHE B 1 70 ? 11.711 23.844 5.527 1 97.75 70 PHE B CA 1
ATOM 3343 C C . PHE B 1 70 ? 11.562 23.047 4.234 1 97.75 70 PHE B C 1
ATOM 3345 O O . PHE B 1 70 ? 10.453 22.922 3.707 1 97.75 70 PHE B O 1
ATOM 3352 N N . GLN B 1 71 ? 12.656 22.5 3.762 1 97.19 71 GLN B N 1
ATOM 3353 C CA . GLN B 1 71 ? 12.602 21.719 2.533 1 97.19 71 GLN B CA 1
ATOM 3354 C C . GLN B 1 71 ? 11.742 20.469 2.719 1 97.19 71 GLN B C 1
ATOM 3356 O O . GLN B 1 71 ? 11.031 20.062 1.801 1 97.19 71 GLN B O 1
ATOM 3361 N N . SER B 1 72 ? 11.828 19.859 3.857 1 97.88 72 SER B N 1
ATOM 3362 C CA . SER B 1 72 ? 11.055 18.656 4.133 1 97.88 72 SER B CA 1
ATOM 3363 C C . SER B 1 72 ? 9.555 18.938 4.105 1 97.88 72 SER B C 1
ATOM 3365 O O . SER B 1 72 ? 8.789 18.172 3.521 1 97.88 72 SER B O 1
ATOM 3367 N N . ILE B 1 73 ? 9.133 20.047 4.734 1 97 73 ILE B N 1
ATOM 3368 C CA . ILE B 1 73 ? 7.703 20.344 4.777 1 97 73 ILE B CA 1
ATOM 3369 C C . ILE B 1 73 ? 7.211 20.719 3.381 1 97 73 ILE B C 1
ATOM 3371 O O . ILE B 1 73 ? 6.086 20.391 3.002 1 97 73 ILE B O 1
ATOM 3375 N N . LYS B 1 74 ? 8.016 21.375 2.623 1 94.38 74 LYS B N 1
ATOM 3376 C CA . LYS B 1 74 ? 7.641 21.703 1.252 1 94.38 74 LYS B CA 1
ATOM 3377 C C . LYS B 1 74 ? 7.434 20.453 0.418 1 94.38 74 LYS B C 1
ATOM 3379 O O . LYS B 1 74 ? 6.477 20.359 -0.356 1 94.38 74 LYS B O 1
ATOM 3384 N N . THR B 1 75 ? 8.281 19.547 0.612 1 95.88 75 THR B N 1
ATOM 3385 C CA . THR B 1 75 ? 8.203 18.297 -0.128 1 95.88 75 THR B CA 1
ATOM 3386 C C . THR B 1 75 ? 6.98 17.5 0.301 1 95.88 75 THR B C 1
ATOM 3388 O O . THR B 1 75 ? 6.227 17 -0.542 1 95.88 75 THR B O 1
ATOM 3391 N N . LEU B 1 76 ? 6.738 17.391 1.621 1 96.5 76 LEU B N 1
ATOM 3392 C CA . LEU B 1 76 ? 5.656 16.562 2.152 1 96.5 76 LEU B CA 1
ATOM 3393 C C . LEU B 1 76 ? 4.297 17.188 1.823 1 96.5 76 LEU B C 1
ATOM 3395 O O . LEU B 1 76 ? 3.312 16.469 1.646 1 96.5 76 LEU B O 1
ATOM 3399 N N . ALA B 1 77 ? 4.293 18.484 1.714 1 91.62 77 ALA B N 1
ATOM 3400 C CA . ALA B 1 77 ? 3.041 19.188 1.44 1 91.62 77 ALA B CA 1
ATOM 3401 C C . ALA B 1 77 ? 2.467 18.781 0.086 1 91.62 77 ALA B C 1
ATOM 3403 O O . ALA B 1 77 ? 1.251 18.812 -0.115 1 91.62 77 ALA B O 1
ATOM 3404 N N . SER B 1 78 ? 3.26 18.312 -0.829 1 91.38 78 SER B N 1
ATOM 3405 C CA . SER B 1 78 ? 2.799 17.953 -2.164 1 91.38 78 SER B CA 1
ATOM 3406 C C . SER B 1 78 ? 3.049 16.469 -2.451 1 91.38 78 SER B C 1
ATOM 3408 O O . SER B 1 78 ? 2.943 16.031 -3.598 1 91.38 78 SER B O 1
ATOM 3410 N N . TYR B 1 79 ? 3.33 15.734 -1.48 1 94.5 79 TYR B N 1
ATOM 3411 C CA . TYR B 1 79 ? 3.742 14.352 -1.689 1 94.5 79 TYR B CA 1
ATOM 3412 C C . TYR B 1 79 ? 2.537 13.461 -1.965 1 94.5 79 TYR B C 1
ATOM 3414 O O . TYR B 1 79 ? 1.498 13.586 -1.312 1 94.5 79 TYR B O 1
ATOM 3422 N N . GLN B 1 80 ? 2.654 12.609 -2.924 1 94.56 80 GLN B N 1
ATOM 3423 C CA . GLN B 1 80 ? 1.626 11.617 -3.215 1 94.56 80 GLN B CA 1
ATOM 3424 C C . GLN B 1 80 ? 2.145 10.195 -2.977 1 94.56 80 GLN B C 1
ATOM 3426 O O . GLN B 1 80 ? 3.012 9.719 -3.709 1 94.56 80 GLN B O 1
ATOM 3431 N N . LEU B 1 81 ? 1.518 9.523 -2.016 1 94.62 81 LEU B N 1
ATOM 3432 C CA . LEU B 1 81 ? 1.985 8.195 -1.641 1 94.62 81 LEU B CA 1
ATOM 3433 C C . LEU B 1 81 ? 1.236 7.117 -2.416 1 94.62 81 LEU B C 1
ATOM 3435 O O . LEU B 1 81 ? 1.854 6.273 -3.072 1 94.62 81 LEU B O 1
ATOM 3439 N N . ASP B 1 82 ? -0.046 7.18 -2.391 1 95.94 82 ASP B N 1
ATOM 3440 C CA . ASP B 1 82 ? -0.874 6.129 -2.977 1 95.94 82 ASP B CA 1
ATOM 3441 C C . ASP B 1 82 ? -0.783 6.145 -4.5 1 95.94 82 ASP B C 1
ATOM 3443 O O . ASP B 1 82 ? -0.736 7.211 -5.113 1 95.94 82 ASP B O 1
ATOM 3447 N N . ASP B 1 83 ? -0.689 5.016 -5.051 1 95 83 ASP B N 1
ATOM 3448 C CA . ASP B 1 83 ? -0.829 4.844 -6.496 1 95 83 ASP B CA 1
ATOM 3449 C C . ASP B 1 83 ? -1.51 3.518 -6.828 1 95 83 ASP B C 1
ATOM 3451 O O . ASP B 1 83 ? -2.146 2.908 -5.965 1 95 83 ASP B O 1
ATOM 3455 N N . ASP B 1 84 ? -1.476 3.107 -8.109 1 93.75 84 ASP B N 1
ATOM 3456 C CA . ASP B 1 84 ? -2.201 1.925 -8.562 1 93.75 84 ASP B CA 1
ATOM 3457 C C . ASP B 1 84 ? -1.595 0.65 -7.98 1 93.75 84 ASP B C 1
ATOM 3459 O O . ASP B 1 84 ? -2.268 -0.379 -7.895 1 93.75 84 ASP B O 1
ATOM 3463 N N . TYR B 1 85 ? -0.34 0.715 -7.508 1 94.69 85 TYR B N 1
ATOM 3464 C CA . TYR B 1 85 ? 0.375 -0.493 -7.117 1 94.69 85 TYR B CA 1
ATOM 3465 C C . TYR B 1 85 ? 0.512 -0.577 -5.602 1 94.69 85 TYR B C 1
ATOM 3467 O O . TYR B 1 85 ? 0.715 -1.661 -5.047 1 94.69 85 TYR B O 1
ATOM 3475 N N . LEU B 1 86 ? 0.469 0.597 -4.953 1 96.31 86 LEU B N 1
ATOM 3476 C CA . LEU B 1 86 ? 0.667 0.651 -3.51 1 96.31 86 LEU B CA 1
ATOM 3477 C C . LEU B 1 86 ? -0.318 1.62 -2.861 1 96.31 86 LEU B C 1
ATOM 3479 O O . LEU B 1 86 ? -0.489 2.746 -3.334 1 96.31 86 LEU B O 1
ATOM 3483 N N . VAL B 1 87 ? -0.924 1.16 -1.792 1 96.81 87 VAL B N 1
ATOM 3484 C CA . VAL B 1 87 ? -1.84 1.987 -1.013 1 96.81 87 VAL B CA 1
ATOM 3485 C C . VAL B 1 87 ? -1.41 1.995 0.452 1 96.81 87 VAL B C 1
ATOM 3487 O O . VAL B 1 87 ? -1.016 0.961 0.996 1 96.81 87 VAL B O 1
ATOM 3490 N N . TYR B 1 88 ? -1.506 3.1 1.032 1 96.38 88 TYR B N 1
ATOM 3491 C CA . TYR B 1 88 ? -1.125 3.297 2.426 1 96.38 88 TYR B CA 1
ATOM 3492 C C . TYR B 1 88 ? -2.352 3.555 3.295 1 96.38 88 TYR B C 1
ATOM 3494 O O . TYR B 1 88 ? -2.836 4.684 3.377 1 96.38 88 TYR B O 1
ATOM 3502 N N . PRO B 1 89 ? -2.744 2.566 4.047 1 93.88 89 PRO B N 1
ATOM 3503 C CA . PRO B 1 89 ? -3.975 2.709 4.828 1 93.88 89 PRO B CA 1
ATOM 3504 C C . PRO B 1 89 ? -3.83 3.709 5.977 1 93.88 89 PRO B C 1
ATOM 3506 O O . PRO B 1 89 ? -4.805 4.363 6.352 1 93.88 89 PRO B O 1
ATOM 3509 N N . ILE B 1 90 ? -2.695 3.764 6.555 1 92.25 90 ILE B N 1
ATOM 3510 C CA . ILE B 1 90 ? -2.42 4.691 7.645 1 92.25 90 ILE B CA 1
ATOM 3511 C C . ILE B 1 90 ? -1.479 5.793 7.16 1 92.25 90 ILE B C 1
ATOM 3513 O O . ILE B 1 90 ? -0.328 5.527 6.809 1 92.25 90 ILE B O 1
ATOM 3517 N N . GLN B 1 91 ? -1.979 6.996 7.094 1 92.38 91 GLN B N 1
ATOM 3518 C CA . GLN B 1 91 ? -1.182 8.125 6.633 1 92.38 91 GLN B CA 1
ATOM 3519 C C . GLN B 1 91 ? -1.491 9.383 7.438 1 92.38 91 GLN B C 1
ATOM 3521 O O . GLN B 1 91 ? -2.635 9.602 7.844 1 92.38 91 GLN B O 1
ATOM 3526 N N . TYR B 1 92 ? -0.529 10.133 7.645 1 94.06 92 TYR B N 1
ATOM 3527 C CA . TYR B 1 92 ? -0.736 11.477 8.172 1 94.06 92 TYR B CA 1
ATOM 3528 C C . TYR B 1 92 ? -1.107 12.445 7.051 1 94.06 92 TYR B C 1
ATOM 3530 O O . TYR B 1 92 ? -0.656 12.289 5.914 1 94.06 92 TYR B O 1
ATOM 3538 N N . SER B 1 93 ? -1.95 13.43 7.441 1 93.94 93 SER B N 1
ATOM 3539 C CA . SER B 1 93 ? -2.404 14.406 6.461 1 93.94 93 SER B CA 1
ATOM 3540 C C . SER B 1 93 ? -1.4 15.547 6.309 1 93.94 93 SER B C 1
ATOM 3542 O O . SER B 1 93 ? -0.461 15.664 7.098 1 93.94 93 SER B O 1
ATOM 3544 N N . ARG B 1 94 ? -1.647 16.359 5.324 1 94.81 94 ARG B N 1
ATOM 3545 C CA . ARG B 1 94 ? -0.844 17.562 5.137 1 94.81 94 ARG B CA 1
ATOM 3546 C C . ARG B 1 94 ? -0.943 18.484 6.352 1 94.81 94 ARG B C 1
ATOM 3548 O O . ARG B 1 94 ? 0.052 19.094 6.766 1 94.81 94 ARG B O 1
ATOM 3555 N N . ALA B 1 95 ? -2.16 18.578 6.867 1 96 95 ALA B N 1
ATOM 3556 C CA . ALA B 1 95 ? -2.379 19.359 8.078 1 96 95 ALA B CA 1
ATOM 3557 C C . ALA B 1 95 ? -1.478 18.891 9.211 1 96 95 ALA B C 1
ATOM 3559 O O . ALA B 1 95 ? -0.946 19.703 9.977 1 96 95 ALA B O 1
ATOM 3560 N N . ASP B 1 96 ? -1.321 17.609 9.312 1 97 96 ASP B N 1
ATOM 3561 C CA . ASP B 1 96 ? -0.46 17.031 10.344 1 97 96 ASP B CA 1
ATOM 3562 C C . ASP B 1 96 ? 0.999 17.422 10.117 1 97 96 ASP B C 1
ATOM 3564 O O . ASP B 1 96 ? 1.719 17.719 11.078 1 97 96 ASP B O 1
ATOM 3568 N N . PHE B 1 97 ? 1.394 17.453 8.883 1 97.25 97 PHE B N 1
ATOM 3569 C CA . PHE B 1 97 ? 2.768 17.828 8.586 1 97.25 97 PHE B CA 1
ATOM 3570 C C . PHE B 1 97 ? 3.033 19.266 9.016 1 97.25 97 PHE B C 1
ATOM 3572 O O . PHE B 1 97 ? 4.102 19.578 9.547 1 97.25 97 PHE B O 1
ATOM 3579 N N . TYR B 1 98 ? 2.08 20.062 8.758 1 97.44 98 TYR B N 1
ATOM 3580 C CA . TYR B 1 98 ? 2.234 21.469 9.133 1 97.44 98 TYR B CA 1
ATOM 3581 C C . TYR B 1 98 ? 2.33 21.625 10.648 1 97.44 98 TYR B C 1
ATOM 3583 O O . TYR B 1 98 ? 3.082 22.453 11.148 1 97.44 98 TYR B O 1
ATOM 3591 N N . LEU B 1 99 ? 1.581 20.859 11.375 1 97.38 99 LEU B N 1
ATOM 3592 C CA . LEU B 1 99 ? 1.652 20.891 12.836 1 97.38 99 LEU B CA 1
ATOM 3593 C C . LEU B 1 99 ? 3.039 20.469 13.32 1 97.38 99 LEU B C 1
ATOM 3595 O O . LEU B 1 99 ? 3.605 21.109 14.211 1 97.38 99 LEU B O 1
ATOM 3599 N N . ILE B 1 100 ? 3.537 19.406 12.734 1 97.31 100 ILE B N 1
ATOM 3600 C CA . ILE B 1 100 ? 4.867 18.922 13.102 1 97.31 100 ILE B CA 1
ATOM 3601 C C . ILE B 1 100 ? 5.906 19.984 12.789 1 97.31 100 ILE B C 1
ATOM 3603 O O . ILE B 1 100 ? 6.793 20.266 13.602 1 97.31 100 ILE B O 1
ATOM 3607 N N . PHE B 1 101 ? 5.785 20.656 11.695 1 97.75 101 PHE B N 1
ATOM 3608 C CA . PHE B 1 101 ? 6.719 21.688 11.258 1 97.75 101 PHE B CA 1
ATOM 3609 C C . PHE B 1 101 ? 6.777 22.828 12.266 1 97.75 101 PHE B C 1
ATOM 3611 O O . PHE B 1 101 ? 7.863 23.234 12.688 1 97.75 101 PHE B O 1
ATOM 3618 N N . ILE B 1 102 ? 5.602 23.312 12.625 1 97.31 102 ILE B N 1
ATOM 3619 C CA . ILE B 1 102 ? 5.547 24.438 13.562 1 97.31 102 ILE B CA 1
ATOM 3620 C C . ILE B 1 102 ? 6.156 24.031 14.898 1 97.31 102 ILE B C 1
ATOM 3622 O O . ILE B 1 102 ? 6.91 24.797 15.508 1 97.31 102 ILE B O 1
ATOM 3626 N N . ASN B 1 103 ? 5.824 22.859 15.305 1 96.38 103 ASN B N 1
ATOM 3627 C CA . ASN B 1 103 ? 6.367 22.359 16.562 1 96.38 103 ASN B CA 1
ATOM 3628 C C . ASN B 1 103 ? 7.891 22.266 16.516 1 96.38 103 ASN B C 1
ATOM 3630 O O . ASN B 1 103 ? 8.57 22.688 17.453 1 96.38 103 ASN B O 1
ATOM 3634 N N . ARG B 1 104 ? 8.414 21.719 15.43 1 96.88 104 ARG B N 1
ATOM 3635 C CA . ARG B 1 104 ? 9.852 21.578 15.242 1 96.88 104 ARG B CA 1
ATOM 3636 C C . ARG B 1 104 ? 10.531 22.938 15.117 1 96.88 104 ARG B C 1
ATOM 3638 O O . ARG B 1 104 ? 11.609 23.141 15.672 1 96.88 104 ARG B O 1
ATOM 3645 N N . LEU B 1 105 ? 9.938 23.812 14.383 1 97.5 105 LEU B N 1
ATOM 3646 C CA . LEU B 1 105 ? 10.477 25.156 14.203 1 97.5 105 LEU B CA 1
ATOM 3647 C C . LEU B 1 105 ? 10.633 25.859 15.547 1 97.5 105 LEU B C 1
ATOM 3649 O O . LEU B 1 105 ? 11.688 26.438 15.828 1 97.5 105 LEU B O 1
ATOM 3653 N N . LEU B 1 106 ? 9.586 25.781 16.359 1 97.06 106 LEU B N 1
ATOM 3654 C CA . LEU B 1 106 ? 9.625 26.422 17.672 1 97.06 106 LEU B CA 1
ATOM 3655 C C . LEU B 1 106 ? 10.633 25.734 18.578 1 97.06 106 LEU B C 1
ATOM 3657 O O . LEU B 1 106 ? 11.359 26.391 19.328 1 97.06 106 LEU B O 1
ATOM 3661 N N . SER B 1 107 ? 10.688 24.406 18.484 1 95.12 107 SER B N 1
ATOM 3662 C CA . SER B 1 107 ? 11.633 23.656 19.281 1 95.12 107 SER B CA 1
ATOM 3663 C C . SER B 1 107 ? 13.078 24.016 18.938 1 95.12 107 SER B C 1
ATOM 3665 O O . SER B 1 107 ? 13.906 24.188 19.844 1 95.12 107 SER B O 1
ATOM 3667 N N . LEU B 1 108 ? 13.336 24.172 17.703 1 96.44 108 LEU B N 1
ATOM 3668 C CA . LEU B 1 108 ? 14.688 24.469 17.25 1 96.44 108 LEU B CA 1
ATOM 3669 C C . LEU B 1 108 ? 15.086 25.891 17.656 1 96.44 108 LEU B C 1
ATOM 3671 O O . LEU B 1 108 ? 16.281 26.219 17.641 1 96.44 108 LEU B O 1
ATOM 3675 N N . ASN B 1 109 ? 14.164 26.719 18.047 1 95.56 109 ASN B N 1
ATOM 3676 C CA . ASN B 1 109 ? 14.43 28.078 18.5 1 95.56 109 ASN B CA 1
ATOM 3677 C C . ASN B 1 109 ? 14.195 28.234 20 1 95.56 109 ASN B C 1
ATOM 3679 O O . ASN B 1 109 ? 14.109 29.359 20.5 1 95.56 109 ASN B O 1
ATOM 3683 N N . ASP B 1 110 ? 14.023 27.141 20.734 1 93.81 110 ASP B N 1
ATOM 3684 C CA . ASP B 1 110 ? 13.844 27.109 22.172 1 93.81 110 ASP B CA 1
ATOM 3685 C C . ASP B 1 110 ? 12.586 27.859 22.594 1 93.81 110 ASP B C 1
ATOM 3687 O O . ASP B 1 110 ? 12.602 28.625 23.562 1 93.81 110 ASP B O 1
ATOM 3691 N N . LYS B 1 111 ? 11.562 27.734 21.797 1 92.88 111 LYS B N 1
ATOM 3692 C CA . LYS B 1 111 ? 10.305 28.422 22.062 1 92.88 111 LYS B CA 1
ATOM 3693 C C . LYS B 1 111 ? 9.141 27.422 22.109 1 92.88 111 LYS B C 1
ATOM 3695 O O . LYS B 1 111 ? 8.023 27.766 21.719 1 92.88 111 LYS B O 1
ATOM 3700 N N . GLU B 1 112 ? 9.484 26.219 22.391 1 85.88 112 GLU B N 1
ATOM 3701 C CA . GLU B 1 112 ? 8.445 25.203 22.422 1 85.88 112 GLU B CA 1
ATOM 3702 C C . GLU B 1 112 ? 7.445 25.453 23.547 1 85.88 112 GLU B C 1
ATOM 3704 O O . GLU B 1 112 ? 7.816 25.5 24.719 1 85.88 112 GLU B O 1
ATOM 3709 N N . THR B 1 113 ? 6.18 25.641 23.172 1 82.56 113 THR B N 1
ATOM 3710 C CA . THR B 1 113 ? 5.145 25.984 24.141 1 82.56 113 THR B CA 1
ATOM 3711 C C . THR B 1 113 ? 3.984 25 24.062 1 82.56 113 THR B C 1
ATOM 3713 O O . THR B 1 113 ? 3.33 24.734 25.078 1 82.56 113 THR B O 1
ATOM 3716 N N . VAL B 1 114 ? 3.768 24.516 22.922 1 86.25 114 VAL B N 1
ATOM 3717 C CA . VAL B 1 114 ? 2.627 23.609 22.734 1 86.25 114 VAL B CA 1
ATOM 3718 C C . VAL B 1 114 ? 3.105 22.172 22.703 1 86.25 114 VAL B C 1
ATOM 3720 O O . VAL B 1 114 ? 4.27 21.891 22.391 1 86.25 114 VAL B O 1
ATOM 3723 N N . ILE B 1 115 ? 2.117 21.375 23.031 1 87.62 115 ILE B N 1
ATOM 3724 C CA . ILE B 1 115 ? 2.391 19.938 22.984 1 87.62 115 ILE B CA 1
ATOM 3725 C C . ILE B 1 115 ? 1.725 19.328 21.766 1 87.62 115 ILE B C 1
ATOM 3727 O O . ILE B 1 115 ? 0.537 19.547 21.516 1 87.62 115 ILE B O 1
ATOM 3731 N N . LEU B 1 116 ? 2.568 18.703 21.016 1 93.44 116 LEU B N 1
ATOM 3732 C CA . LEU B 1 116 ? 2.01 17.953 19.891 1 93.44 116 LEU B CA 1
ATOM 3733 C C . LEU B 1 116 ? 1.37 16.656 20.375 1 93.44 116 LEU B C 1
ATOM 3735 O O . LEU B 1 116 ? 2.033 15.828 21 1 93.44 116 LEU B O 1
ATOM 3739 N N . MET B 1 117 ? 0.049 16.516 20.047 1 91.56 117 MET B N 1
ATOM 3740 C CA . MET B 1 117 ? -0.707 15.352 20.516 1 91.56 117 MET B CA 1
ATOM 3741 C C . MET B 1 117 ? -1.272 14.562 19.328 1 91.56 117 MET B C 1
ATOM 3743 O O . MET B 1 117 ? -1.416 15.102 18.234 1 91.56 117 MET B O 1
ATOM 3747 N N . SER B 1 118 ? -1.475 13.312 19.656 1 90.44 118 SER B N 1
ATOM 3748 C CA . SER B 1 118 ? -2.105 12.445 18.672 1 90.44 118 SER B CA 1
ATOM 3749 C C . SER B 1 118 ? -3.461 11.945 19.156 1 90.44 118 SER B C 1
ATOM 3751 O O . SER B 1 118 ? -3.594 11.523 20.312 1 90.44 118 SER B O 1
ATOM 3753 N N . SER B 1 119 ? -4.426 12.047 18.297 1 86.44 119 SER B N 1
ATOM 3754 C CA . SER B 1 119 ? -5.746 11.492 18.578 1 86.44 119 SER B CA 1
ATOM 3755 C C . SER B 1 119 ? -5.922 10.117 17.938 1 86.44 119 SER B C 1
ATOM 3757 O O . SER B 1 119 ? -5.875 9.992 16.719 1 86.44 119 SER B O 1
ATOM 3759 N N . GLU B 1 120 ? -6.207 9.219 18.703 1 79.12 120 GLU B N 1
ATOM 3760 C CA . GLU B 1 120 ? -6.422 7.879 18.172 1 79.12 120 GLU B CA 1
ATOM 3761 C C . GLU B 1 120 ? -7.777 7.77 17.484 1 79.12 120 GLU B C 1
ATOM 3763 O O . GLU B 1 120 ? -7.91 7.082 16.469 1 79.12 120 GLU B O 1
ATOM 3768 N N . LYS B 1 121 ? -8.664 8.406 18.062 1 79.31 121 LYS B N 1
ATOM 3769 C CA . LYS B 1 121 ? -10.023 8.367 17.531 1 79.31 121 LYS B CA 1
ATOM 3770 C C . LYS B 1 121 ? -10.094 8.984 16.141 1 79.31 121 LYS B C 1
ATOM 3772 O O . LYS B 1 121 ? -10.672 8.398 15.219 1 79.31 121 LYS B O 1
ATOM 3777 N N . ASP B 1 122 ? -9.43 10.07 16 1 79.31 122 ASP B N 1
ATOM 3778 C CA . ASP B 1 122 ? -9.516 10.82 14.758 1 79.31 122 ASP B CA 1
ATOM 3779 C C . ASP B 1 122 ? -8.328 10.508 13.844 1 79.31 122 ASP B C 1
ATOM 3781 O O . ASP B 1 122 ? -8.305 10.906 12.68 1 79.31 122 ASP B O 1
ATOM 3785 N N . ARG B 1 123 ? -7.395 9.82 14.328 1 82.69 123 ARG B N 1
ATOM 3786 C CA . ARG B 1 123 ? -6.164 9.508 13.609 1 82.69 123 ARG B CA 1
ATOM 3787 C C . ARG B 1 123 ? -5.523 10.766 13.047 1 82.69 123 ARG B C 1
ATOM 3789 O O . ARG B 1 123 ? -5.195 10.828 11.859 1 82.69 123 ARG B O 1
ATOM 3796 N N . ALA B 1 124 ? -5.496 11.758 13.906 1 91.62 124 ALA B N 1
ATOM 3797 C CA . ALA B 1 124 ? -4.973 13.055 13.5 1 91.62 124 ALA B CA 1
ATOM 3798 C C . ALA B 1 124 ? -4.16 13.695 14.625 1 91.62 124 ALA B C 1
ATOM 3800 O O . ALA B 1 124 ? -4.273 13.297 15.789 1 91.62 124 ALA B O 1
ATOM 3801 N N . LEU B 1 125 ? -3.334 14.594 14.211 1 95.56 125 LEU B N 1
ATOM 3802 C CA . LEU B 1 125 ? -2.541 15.336 15.188 1 95.56 125 LEU B CA 1
ATOM 3803 C C . LEU B 1 125 ? -3.209 16.656 15.547 1 95.56 125 LEU B C 1
ATOM 3805 O O . LEU B 1 125 ? -4.031 17.172 14.781 1 95.56 125 LEU B O 1
ATOM 3809 N N . TYR B 1 126 ? -2.92 17.141 16.734 1 94.94 126 TYR B N 1
ATOM 3810 C CA . TYR B 1 126 ? -3.338 18.469 17.156 1 94.94 126 TYR B CA 1
ATOM 3811 C C . TYR B 1 126 ? -2.354 19.062 18.156 1 94.94 126 TYR B C 1
ATOM 3813 O O . TYR B 1 126 ? -1.579 18.344 18.781 1 94.94 126 TYR B O 1
ATOM 3821 N N . HIS B 1 127 ? -2.326 20.375 18.188 1 95 127 HIS B N 1
ATOM 3822 C CA . HIS B 1 127 ? -1.61 21.078 19.234 1 95 127 HIS B CA 1
ATOM 3823 C C . HIS B 1 127 ? -2.502 21.312 20.453 1 95 127 HIS B C 1
ATOM 3825 O O . HIS B 1 127 ? -3.682 21.641 20.312 1 95 127 HIS B O 1
ATOM 3831 N N . GLU B 1 128 ? -1.903 21.078 21.547 1 92.81 128 GLU B N 1
ATOM 3832 C CA . GLU B 1 128 ? -2.631 21.344 22.781 1 92.81 128 GLU B CA 1
ATOM 3833 C C . GLU B 1 128 ? -1.968 22.469 23.578 1 92.81 128 GLU B C 1
ATOM 3835 O O . GLU B 1 128 ? -0.758 22.438 23.812 1 92.81 128 GLU B O 1
ATOM 3840 N N . PHE B 1 129 ? -2.729 23.438 23.859 1 91.38 129 PHE B N 1
ATOM 3841 C CA . PHE B 1 129 ? -2.322 24.5 24.766 1 91.38 129 PHE B CA 1
ATOM 3842 C C . PHE B 1 129 ? -3.197 24.516 26 1 91.38 129 PHE B C 1
ATOM 3844 O O . PHE B 1 129 ? -4.281 25.109 26 1 91.38 129 PHE B O 1
ATOM 3851 N N . PRO B 1 130 ? -2.598 23.969 27.031 1 82.38 130 PRO B N 1
ATOM 3852 C CA . PRO B 1 130 ? -3.418 23.891 28.25 1 82.38 130 PRO B CA 1
ATOM 3853 C C . PRO B 1 130 ? -3.832 25.266 28.75 1 82.38 130 PRO B C 1
ATOM 3855 O O . PRO B 1 130 ? -3.01 26.188 28.797 1 82.38 130 PRO B O 1
ATOM 3858 N N . GLY B 1 131 ? -5.16 25.391 29.094 1 80.5 131 GLY B N 1
ATOM 3859 C CA . GLY B 1 131 ? -5.641 26.625 29.703 1 80.5 131 GLY B CA 1
ATOM 3860 C C . GLY B 1 131 ? -6.496 27.453 28.781 1 80.5 131 GLY B C 1
ATOM 3861 O O . GLY B 1 131 ? -7.227 28.344 29.234 1 80.5 131 GLY B O 1
ATOM 3862 N N . ILE B 1 132 ? -6.324 27.188 27.484 1 83.44 132 ILE B N 1
ATOM 3863 C CA . ILE B 1 132 ? -7.141 27.953 26.562 1 83.44 132 ILE B CA 1
ATOM 3864 C C . ILE B 1 132 ? -8.406 27.188 26.219 1 83.44 132 ILE B C 1
ATOM 3866 O O . ILE B 1 132 ? -8.344 26.031 25.797 1 83.44 132 ILE B O 1
ATOM 3870 N N . ASN B 1 133 ? -9.617 27.812 26.25 1 67.19 133 ASN B N 1
ATOM 3871 C CA . ASN B 1 133 ? -10.961 27.359 25.891 1 67.19 133 ASN B CA 1
ATOM 3872 C C . ASN B 1 133 ? -11.242 25.953 26.391 1 67.19 133 ASN B C 1
ATOM 3874 O O . ASN B 1 133 ? -11.844 25.141 25.688 1 67.19 133 ASN B O 1
ATOM 3878 N N . ALA B 1 134 ? -10.961 25.531 27.453 1 63.31 134 ALA B N 1
ATOM 3879 C CA . ALA B 1 134 ? -11.227 24.266 28.141 1 63.31 134 ALA B CA 1
ATOM 3880 C C . ALA B 1 134 ? -10.375 23.141 27.562 1 63.31 134 ALA B C 1
ATOM 3882 O O . ALA B 1 134 ? -9.742 22.391 28.297 1 63.31 134 ALA B O 1
ATOM 3883 N N . CYS B 1 135 ? -10.391 23.188 26.078 1 67.25 135 CYS B N 1
ATOM 3884 C CA . CYS B 1 135 ? -9.664 22.031 25.531 1 67.25 135 CYS B CA 1
ATOM 3885 C C . CYS B 1 135 ? -8.352 22.484 24.891 1 67.25 135 CYS B C 1
ATOM 3887 O O . CYS B 1 135 ? -7.367 21.75 24.906 1 67.25 135 CYS B O 1
ATOM 3889 N N . GLY B 1 136 ? -8.281 23.688 24.438 1 85.75 136 GLY B N 1
ATOM 3890 C CA . GLY B 1 136 ? -7.094 24.281 23.844 1 85.75 136 GLY B CA 1
ATOM 3891 C C . GLY B 1 136 ? -6.477 23.422 22.75 1 85.75 136 GLY B C 1
ATOM 3892 O O . GLY B 1 136 ? -5.273 23.156 22.781 1 85.75 136 GLY B O 1
ATOM 3893 N N . ARG B 1 137 ? -7.32 22.859 21.844 1 92.31 137 ARG B N 1
ATOM 3894 C CA . ARG B 1 137 ? -6.84 22.031 20.75 1 92.31 137 ARG B CA 1
ATOM 3895 C C . ARG B 1 137 ? -6.828 22.797 19.422 1 92.31 137 ARG B C 1
ATOM 3897 O O . ARG B 1 137 ? -7.828 23.422 19.062 1 92.31 137 ARG B O 1
ATOM 3904 N N . PHE B 1 138 ? -5.699 22.781 18.828 1 95.94 138 PHE B N 1
ATOM 3905 C CA . PHE B 1 138 ? -5.527 23.531 17.594 1 95.94 138 PHE B CA 1
ATOM 3906 C C . PHE B 1 138 ? -4.992 22.625 16.484 1 95.94 138 PHE B C 1
ATOM 3908 O O . PHE B 1 138 ? -4.195 21.719 16.734 1 95.94 138 PHE B O 1
ATOM 3915 N N . LYS B 1 139 ? -5.414 22.875 15.281 1 96.25 139 LYS B N 1
ATOM 3916 C CA . LYS B 1 139 ? -4.938 22.125 14.125 1 96.25 139 LYS B CA 1
ATOM 3917 C C . LYS B 1 139 ? -4.953 23 12.867 1 96.25 139 LYS B C 1
ATOM 3919 O O . LYS B 1 139 ? -5.434 24.125 12.891 1 96.25 139 LYS B O 1
ATOM 3924 N N . PHE B 1 140 ? -4.41 22.453 11.844 1 97.25 140 PHE B N 1
ATOM 3925 C CA . PHE B 1 140 ? -4.457 23.141 10.555 1 97.25 140 PHE B CA 1
ATOM 3926 C C . PHE B 1 140 ? -5.613 22.625 9.711 1 97.25 140 PHE B C 1
ATOM 3928 O O . PHE B 1 140 ? -5.938 21.438 9.75 1 97.25 140 PHE B O 1
ATOM 3935 N N . LYS B 1 141 ? -6.234 23.484 9.07 1 96.06 141 LYS B N 1
ATOM 3936 C CA . LYS B 1 141 ? -7.137 23.188 7.961 1 96.06 141 LYS B CA 1
ATOM 3937 C C . LYS B 1 141 ? -6.535 23.625 6.629 1 96.06 141 LYS B C 1
ATOM 3939 O O . LYS B 1 141 ? -6.309 24.812 6.406 1 96.06 141 LYS B O 1
ATOM 3944 N N . VAL B 1 142 ? -6.328 22.672 5.797 1 94.06 142 VAL B N 1
ATOM 3945 C CA . VAL B 1 142 ? -5.695 22.969 4.516 1 94.06 142 VAL B CA 1
ATOM 3946 C C . VAL B 1 142 ? -6.727 23.547 3.549 1 94.06 142 VAL B C 1
ATOM 3948 O O . VAL B 1 142 ? -7.875 23.094 3.521 1 94.06 142 VAL B O 1
ATOM 3951 N N . ASP B 1 143 ? -6.266 24.438 2.816 1 89.19 143 ASP B N 1
ATOM 3952 C CA . ASP B 1 143 ? -7.141 25.062 1.833 1 89.19 143 ASP B CA 1
ATOM 3953 C C . ASP B 1 143 ? -7.465 24.094 0.692 1 89.19 143 ASP B C 1
ATOM 3955 O O . ASP B 1 143 ? -6.578 23.406 0.189 1 89.19 143 ASP B O 1
ATOM 3959 N N . SER B 1 144 ? -8.711 24.031 0.312 1 84.44 144 SER B N 1
ATOM 3960 C CA . SER B 1 144 ? -9.156 23.109 -0.734 1 84.44 144 SER B CA 1
ATOM 3961 C C . SER B 1 144 ? -8.641 23.547 -2.104 1 84.44 144 SER B C 1
ATOM 3963 O O . SER B 1 144 ? -8.453 22.703 -2.994 1 84.44 144 SER B O 1
ATOM 3965 N N . ALA B 1 145 ? -8.422 24.828 -2.232 1 81 145 ALA B N 1
ATOM 3966 C CA . ALA B 1 145 ? -8 25.359 -3.523 1 81 145 ALA B CA 1
ATOM 3967 C C . ALA B 1 145 ? -6.492 25.219 -3.707 1 81 145 ALA B C 1
ATOM 3969 O O . ALA B 1 145 ? -6.004 25.125 -4.836 1 81 145 ALA B O 1
ATOM 3970 N N . ASP B 1 146 ? -5.785 25.297 -2.715 1 85.5 146 ASP B N 1
ATOM 3971 C CA . ASP B 1 146 ? -4.332 25.203 -2.748 1 85.5 146 ASP B CA 1
ATOM 3972 C C . ASP B 1 146 ? -3.791 24.5 -1.503 1 85.5 146 ASP B C 1
ATOM 3974 O O . ASP B 1 146 ? -3.861 25.047 -0.399 1 85.5 146 ASP B O 1
ATOM 3978 N N . GLU B 1 147 ? -3.082 23.469 -1.724 1 86.69 147 GLU B N 1
ATOM 3979 C CA . GLU B 1 147 ? -2.637 22.625 -0.631 1 86.69 147 GLU B CA 1
ATOM 3980 C C . GLU B 1 147 ? -1.451 23.234 0.107 1 86.69 147 GLU B C 1
ATOM 3982 O O . GLU B 1 147 ? -1.086 22.781 1.194 1 86.69 147 GLU B O 1
ATOM 3987 N N . GLN B 1 148 ? -0.871 24.297 -0.404 1 89.81 148 GLN B N 1
ATOM 3988 C CA . GLN B 1 148 ? 0.252 24.953 0.256 1 89.81 148 GLN B CA 1
ATOM 3989 C C . GLN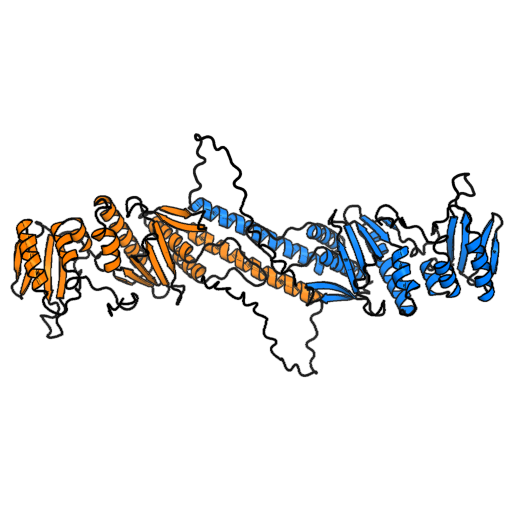 B 1 148 ? -0.229 26.047 1.192 1 89.81 148 GLN B C 1
ATOM 3991 O O . GLN B 1 148 ? 0.578 26.688 1.867 1 89.81 148 GLN B O 1
ATOM 3996 N N . ARG B 1 149 ? -1.553 26.203 1.28 1 91.38 149 ARG B N 1
ATOM 3997 C CA . ARG B 1 149 ? -2.189 27.188 2.148 1 91.38 149 ARG B CA 1
ATOM 3998 C C . ARG B 1 149 ? -2.984 26.516 3.258 1 91.38 149 ARG B C 1
ATOM 4000 O O . ARG B 1 149 ? -3.645 25.5 3.023 1 91.38 149 ARG B O 1
ATOM 4007 N N . ALA B 1 150 ? -2.797 27.125 4.414 1 95.31 150 ALA B N 1
ATOM 4008 C CA . ALA B 1 150 ? -3.48 26.484 5.535 1 95.31 150 ALA B CA 1
ATOM 4009 C C . ALA B 1 150 ? -3.912 27.5 6.578 1 95.31 150 ALA B C 1
ATOM 4011 O O . ALA B 1 150 ? -3.377 28.625 6.621 1 95.31 150 ALA B O 1
ATOM 4012 N N . PHE B 1 151 ? -4.938 27.125 7.32 1 96.25 151 PHE B N 1
ATOM 4013 C CA . PHE B 1 151 ? -5.453 27.922 8.43 1 96.25 151 PHE B CA 1
ATOM 4014 C C . PHE B 1 151 ? -5.234 27.203 9.758 1 96.25 151 PHE B C 1
ATOM 4016 O O . PHE B 1 151 ? -5.543 26.016 9.883 1 96.25 151 PHE B O 1
ATOM 4023 N N . TYR B 1 152 ? -4.621 27.922 10.625 1 97.12 152 TYR B N 1
ATOM 4024 C CA . TYR B 1 152 ? -4.516 27.406 11.977 1 97.12 152 TYR B CA 1
ATOM 4025 C C . TYR B 1 152 ? -5.789 27.672 12.773 1 97.12 152 TYR B C 1
ATOM 4027 O O . TYR B 1 152 ? -6.133 28.828 13.031 1 97.12 152 TYR B O 1
ATOM 4035 N N . ILE B 1 153 ? -6.484 26.578 13.195 1 96.31 153 ILE B N 1
ATOM 4036 C CA . ILE B 1 153 ? -7.84 26.781 13.703 1 96.31 153 ILE B CA 1
ATOM 4037 C C . ILE B 1 153 ? -7.969 26.156 15.094 1 96.31 153 ILE B C 1
ATOM 4039 O O . ILE B 1 153 ? -7.242 25.203 15.422 1 96.31 153 ILE B O 1
ATOM 4043 N N . ASP B 1 154 ? -8.852 26.703 15.828 1 94.62 154 ASP B N 1
ATOM 4044 C CA . ASP B 1 154 ? -9.344 26.047 17.031 1 94.62 154 ASP B CA 1
ATOM 4045 C C . ASP B 1 154 ? -10.312 24.906 16.672 1 94.62 154 ASP B C 1
ATOM 4047 O O . ASP B 1 154 ? -11.305 25.141 15.984 1 94.62 154 ASP B O 1
ATOM 4051 N N . GLU B 1 155 ? -10.039 23.812 17.172 1 91.25 155 GLU B N 1
ATOM 4052 C CA . GLU B 1 155 ? -10.781 22.625 16.766 1 91.25 155 GLU B CA 1
ATOM 4053 C C . GLU B 1 155 ? -12.242 22.719 17.188 1 91.25 155 GLU B C 1
ATOM 4055 O O . GLU B 1 155 ? -13.133 22.281 16.469 1 91.25 155 GLU B O 1
ATOM 4060 N N . ARG B 1 156 ? -12.508 23.172 18.266 1 88.69 156 ARG B N 1
ATOM 4061 C CA . ARG B 1 156 ? -13.844 23.188 18.844 1 88.69 156 ARG B CA 1
ATOM 4062 C C . ARG B 1 156 ? -14.734 24.203 18.125 1 88.69 156 ARG B C 1
ATOM 4064 O O . ARG B 1 156 ? -15.875 23.891 17.781 1 88.69 156 ARG B O 1
ATOM 4071 N N . THR B 1 157 ? -14.219 25.344 17.875 1 89.81 157 THR B N 1
ATOM 4072 C CA . THR B 1 157 ? -15.047 26.438 17.375 1 89.81 157 THR B CA 1
ATOM 4073 C C . THR B 1 157 ? -14.898 26.578 15.867 1 89.81 157 THR B C 1
ATOM 4075 O O . THR B 1 157 ? -15.766 27.156 15.211 1 89.81 157 THR B O 1
ATOM 4078 N N . GLY B 1 158 ? -13.773 26.219 15.375 1 92.19 158 GLY B N 1
ATOM 4079 C CA . GLY B 1 158 ? -13.508 26.406 13.953 1 92.19 158 GLY B CA 1
ATOM 4080 C C . GLY B 1 158 ? -12.945 27.766 13.617 1 92.19 158 GLY B C 1
ATOM 4081 O O . GLY B 1 158 ? -12.641 28.047 12.453 1 92.19 158 GLY B O 1
ATOM 4082 N N . LEU B 1 159 ? -12.664 28.578 14.617 1 92.69 159 LEU B N 1
ATOM 4083 C CA . LEU B 1 159 ? -12.094 29.906 14.391 1 92.69 159 LEU B CA 1
ATOM 4084 C C . LEU B 1 159 ? -10.641 29.797 13.93 1 92.69 159 LEU B C 1
ATOM 4086 O O . LEU B 1 159 ? -9.883 28.969 14.445 1 92.69 159 LEU B O 1
ATOM 4090 N N . SER B 1 160 ? -10.305 30.641 12.945 1 94.94 160 SER B N 1
ATOM 4091 C CA . SER B 1 160 ? -8.977 30.609 12.344 1 94.94 160 SER B CA 1
ATOM 4092 C C . SER B 1 160 ? -8.078 31.703 12.914 1 94.94 160 SER B C 1
ATOM 4094 O O . SER B 1 160 ? -8.312 32.906 12.688 1 94.94 160 SER B O 1
ATOM 4096 N N . LEU B 1 161 ? -7.039 31.297 13.477 1 95.81 161 LEU B N 1
ATOM 4097 C CA . LEU B 1 161 ? -6.176 32.25 14.156 1 95.81 161 LEU B CA 1
ATOM 4098 C C . LEU B 1 161 ? -5.211 32.906 13.172 1 95.81 161 LEU B C 1
ATOM 4100 O O . LEU B 1 161 ? -4.906 34.094 13.289 1 95.81 161 LEU B O 1
ATOM 4104 N N . PHE B 1 162 ? -4.754 32.156 12.273 1 96.38 162 PHE B N 1
ATOM 4105 C CA . PHE B 1 162 ? -3.908 32.75 11.25 1 96.38 162 PHE B CA 1
ATOM 4106 C C . PHE B 1 162 ? -3.914 31.891 9.984 1 96.38 162 PHE B C 1
ATOM 4108 O O . PHE B 1 162 ? -4.324 30.719 10.016 1 96.38 162 PHE B O 1
ATOM 4115 N N . TYR B 1 163 ? -3.559 32.562 8.961 1 94.69 163 TYR B N 1
ATOM 4116 C CA . TYR B 1 163 ? -3.346 31.969 7.641 1 94.69 163 TYR B CA 1
ATOM 4117 C C . TYR B 1 163 ? -1.86 31.906 7.305 1 94.69 163 TYR B C 1
ATOM 4119 O O . TYR B 1 163 ? -1.106 32.844 7.613 1 94.69 163 TYR B O 1
ATOM 4127 N N . ILE B 1 164 ? -1.452 30.797 6.691 1 95 164 ILE B N 1
ATOM 4128 C CA . ILE B 1 164 ? -0.059 30.688 6.277 1 95 164 ILE B CA 1
ATOM 4129 C C . ILE B 1 164 ? 0.012 30.109 4.859 1 95 164 ILE B C 1
ATOM 4131 O O . ILE B 1 164 ? -0.75 29.219 4.508 1 95 164 ILE B O 1
ATOM 4135 N N . ASP B 1 165 ? 0.777 30.719 4.062 1 92.94 165 ASP B N 1
ATOM 4136 C CA . ASP B 1 165 ? 1.085 30.25 2.717 1 92.94 165 ASP B CA 1
ATOM 4137 C C . ASP B 1 165 ? 2.537 29.797 2.613 1 92.94 165 ASP B C 1
ATOM 4139 O O . ASP B 1 165 ? 3.459 30.609 2.67 1 92.94 165 ASP B O 1
ATOM 4143 N N . PHE B 1 166 ? 2.723 28.594 2.355 1 91.06 166 PHE B N 1
ATOM 4144 C CA . PHE B 1 166 ? 4.062 28.016 2.352 1 91.06 166 PHE B CA 1
ATOM 4145 C C . PHE B 1 166 ? 4.754 28.266 1.017 1 91.06 166 PHE B C 1
ATOM 4147 O O . PHE B 1 166 ? 5.973 28.125 0.904 1 91.06 166 PHE B O 1
ATOM 4154 N N . SER B 1 167 ? 4.062 28.688 0.021 1 89.62 167 SER B N 1
ATOM 4155 C CA . SER B 1 167 ? 4.625 29 -1.289 1 89.62 167 SER B CA 1
ATOM 4156 C C . SER B 1 167 ? 5.094 30.453 -1.361 1 89.62 167 SER B C 1
ATOM 4158 O O . SER B 1 167 ? 6.27 30.719 -1.621 1 89.62 167 SER B O 1
ATOM 4160 N N . ASP B 1 168 ? 4.207 31.312 -1.003 1 91.06 168 ASP B N 1
ATOM 4161 C CA . ASP B 1 168 ? 4.5 32.75 -1.111 1 91.06 168 ASP B CA 1
ATOM 4162 C C . ASP B 1 168 ? 5.156 33.281 0.164 1 91.06 168 ASP B C 1
ATOM 4164 O O . ASP B 1 168 ? 5.613 34.406 0.206 1 91.06 168 ASP B O 1
ATOM 4168 N N . LYS B 1 169 ? 5.227 32.531 1.156 1 93.94 169 LYS B N 1
ATOM 4169 C CA . LYS B 1 169 ? 5.875 32.844 2.422 1 93.94 169 LYS B CA 1
ATOM 4170 C C . LYS B 1 169 ? 5.203 34.062 3.09 1 93.94 169 LYS B C 1
ATOM 4172 O O . LYS B 1 169 ? 5.867 35.031 3.441 1 93.94 169 LYS B O 1
ATOM 4177 N N . VAL B 1 170 ? 3.934 33.906 3.289 1 94.81 170 VAL B N 1
ATOM 4178 C CA . VAL B 1 170 ? 3.17 34.938 3.979 1 94.81 170 VAL B CA 1
ATOM 4179 C C . VAL B 1 170 ? 2.408 34.312 5.152 1 94.81 170 VAL B C 1
ATOM 4181 O O . VAL B 1 170 ? 1.978 33.156 5.082 1 94.81 170 VAL B O 1
ATOM 4184 N N . LEU B 1 171 ? 2.314 35.062 6.199 1 96.06 171 LEU B N 1
ATOM 4185 C CA . LEU B 1 171 ? 1.536 34.688 7.379 1 96.06 171 LEU B CA 1
ATOM 4186 C C . LEU B 1 171 ? 0.708 35.875 7.875 1 96.06 171 LEU B C 1
ATOM 4188 O O . LEU B 1 171 ? 1.252 36.938 8.164 1 96.06 171 LEU B O 1
ATOM 4192 N N . TYR B 1 172 ? -0.621 35.656 7.926 1 95.12 172 TYR B N 1
ATOM 4193 C CA . TYR B 1 172 ? -1.526 36.719 8.359 1 95.12 172 TYR B CA 1
ATOM 4194 C C . TYR B 1 172 ? -2.326 36.281 9.578 1 95.12 172 TYR B C 1
ATOM 4196 O O . TYR B 1 172 ? -3.066 35.312 9.531 1 95.12 172 TYR B O 1
ATOM 4204 N N . PHE B 1 173 ? -2.207 37.062 10.617 1 95.94 173 PHE B N 1
ATOM 4205 C CA . PHE B 1 173 ? -3.021 36.781 11.797 1 95.94 173 PHE B CA 1
ATOM 4206 C C . PHE B 1 173 ? -4.422 37.375 11.633 1 95.94 173 PHE B C 1
ATOM 4208 O O . PHE B 1 173 ? -4.594 38.438 11.031 1 95.94 173 PHE B O 1
ATOM 4215 N N . ASN B 1 174 ? -5.383 36.656 12.172 1 93.62 174 ASN B N 1
ATOM 4216 C CA . ASN B 1 174 ? -6.793 37.031 12.078 1 93.62 174 ASN B CA 1
ATOM 4217 C C . ASN B 1 174 ? -7.285 37.719 13.352 1 93.62 174 ASN B C 1
ATOM 4219 O O . ASN B 1 174 ? -7.758 37.031 14.273 1 93.62 174 ASN B O 1
ATOM 4223 N N . SER B 1 175 ? -7.312 38.969 13.305 1 93.44 175 SER B N 1
ATOM 4224 C CA . SER B 1 175 ? -7.652 39.75 14.5 1 93.44 175 SER B CA 1
ATOM 4225 C C . SER B 1 175 ? -9.055 39.406 15 1 93.44 175 SER B C 1
ATOM 4227 O O . SER B 1 175 ? -9.266 39.219 16.203 1 93.44 175 SER B O 1
ATOM 4229 N N . ARG B 1 176 ? -9.922 39.281 14.109 1 92.12 176 ARG B N 1
ATOM 4230 C CA . ARG B 1 176 ? -11.312 39.031 14.484 1 92.12 176 ARG B CA 1
ATOM 4231 C C . ARG B 1 176 ? -11.469 37.719 15.234 1 92.12 176 ARG B C 1
ATOM 4233 O O . ARG B 1 176 ? -12.031 37.688 16.328 1 92.12 176 ARG B O 1
ATOM 4240 N N . ASP B 1 177 ? -10.984 36.656 14.664 1 92.75 177 ASP B N 1
ATOM 4241 C CA . ASP B 1 177 ? -11.156 35.344 15.258 1 92.75 177 ASP B CA 1
ATOM 4242 C C . ASP B 1 177 ? -10.328 35.219 16.531 1 92.75 177 ASP B C 1
ATOM 4244 O O . ASP B 1 177 ? -10.734 34.531 17.484 1 92.75 177 ASP B O 1
ATOM 4248 N N . ILE B 1 178 ? -9.195 35.906 16.547 1 93.94 178 ILE B N 1
ATOM 4249 C CA . ILE B 1 178 ? -8.375 35.906 17.766 1 93.94 178 ILE B CA 1
ATOM 4250 C C . ILE B 1 178 ? -9.133 36.562 18.906 1 93.94 178 ILE B C 1
ATOM 4252 O O . ILE B 1 178 ? -9.195 36 20.016 1 93.94 178 ILE B O 1
ATOM 4256 N N . VAL B 1 179 ? -9.742 37.594 18.656 1 93.88 179 VAL B N 1
ATOM 4257 C CA . VAL B 1 179 ? -10.492 38.312 19.688 1 93.88 179 VAL B CA 1
ATOM 4258 C C . VAL B 1 179 ? -11.711 37.469 20.094 1 93.88 179 VAL B C 1
ATOM 4260 O O . VAL B 1 179 ? -12.016 37.375 21.297 1 93.88 179 VAL B O 1
ATOM 4263 N N . GLU B 1 180 ? -12.367 36.938 19.125 1 91.81 180 GLU B N 1
ATOM 4264 C CA . GLU B 1 180 ? -13.547 36.125 19.422 1 91.81 180 GLU B CA 1
ATOM 4265 C C . GLU B 1 180 ? -13.195 34.938 20.297 1 91.81 180 GLU B C 1
ATOM 4267 O O . GLU B 1 180 ? -13.906 34.625 21.25 1 91.81 180 GLU B O 1
ATOM 4272 N N . LEU B 1 181 ? -12.109 34.344 20.016 1 91.69 181 LEU B N 1
ATOM 4273 C CA . LEU B 1 181 ? -11.734 33.125 20.734 1 91.69 181 LEU B CA 1
ATOM 4274 C C . LEU B 1 181 ? -11.18 33.469 22.109 1 91.69 181 LEU B C 1
ATOM 4276 O O . LEU B 1 181 ? -11.508 32.781 23.094 1 91.69 181 LEU B O 1
ATOM 4280 N N . LEU B 1 182 ? -10.328 34.469 22.172 1 91.75 182 LEU B N 1
ATOM 4281 C CA . LEU B 1 182 ? -9.492 34.625 23.359 1 91.75 182 LEU B CA 1
ATOM 4282 C C . LEU B 1 182 ? -10.062 35.719 24.281 1 91.75 182 LEU B C 1
ATOM 4284 O O . LEU B 1 182 ? -9.867 35.656 25.484 1 91.75 182 LEU B O 1
ATOM 4288 N N . ILE B 1 183 ? -10.766 36.656 23.703 1 91.69 183 ILE B N 1
ATOM 4289 C CA . ILE B 1 183 ? -11.156 37.812 24.469 1 91.69 183 ILE B CA 1
ATOM 4290 C C . ILE B 1 183 ? -12.664 37.781 24.75 1 91.69 183 ILE B C 1
ATOM 4292 O O . ILE B 1 183 ? -13.094 38 25.891 1 91.69 183 ILE B O 1
ATOM 4296 N N . ALA B 1 184 ? -13.414 37.562 23.734 1 86.44 184 ALA B N 1
ATOM 4297 C CA . ALA B 1 184 ? -14.867 37.625 23.875 1 86.44 184 ALA B CA 1
ATOM 4298 C C . ALA B 1 184 ? -15.383 36.531 24.797 1 86.44 184 ALA B C 1
ATOM 4300 O O . ALA B 1 184 ? -16.359 36.719 25.516 1 86.44 184 ALA B O 1
ATOM 4301 N N . ASN B 1 185 ? -14.812 35.375 24.703 1 70.5 185 ASN B N 1
ATOM 4302 C CA . ASN B 1 185 ? -15.258 34.281 25.547 1 70.5 185 ASN B CA 1
ATOM 4303 C C . ASN B 1 185 ? -14.453 34.188 26.844 1 70.5 185 ASN B C 1
ATOM 4305 O O . ASN B 1 185 ? -14.109 33.094 27.297 1 70.5 185 ASN B O 1
ATOM 4309 N N . ASP B 1 186 ? -14.023 35.312 27.391 1 61 186 ASP B N 1
ATOM 4310 C CA . ASP B 1 186 ? -13.023 35.562 28.422 1 61 186 ASP B CA 1
ATOM 4311 C C . ASP B 1 186 ? -13.352 34.812 29.703 1 61 186 ASP B C 1
ATOM 4313 O O . ASP B 1 186 ? -12.445 34.406 30.438 1 61 186 ASP B O 1
ATOM 4317 N N . ALA B 1 187 ? -14.547 34.688 29.922 1 57.06 187 ALA B N 1
ATOM 4318 C CA . ALA B 1 187 ? -14.875 34.094 31.219 1 57.06 187 ALA B CA 1
ATOM 4319 C C . ALA B 1 187 ? -14.172 32.75 31.391 1 57.06 187 ALA B C 1
ATOM 4321 O O . ALA B 1 187 ? -13.977 32.281 32.531 1 57.06 187 ALA B O 1
ATOM 4322 N N . GLU B 1 188 ? -13.508 32.406 30.391 1 64.62 188 GLU B N 1
ATOM 4323 C CA . GLU B 1 188 ? -13.031 31.047 30.469 1 64.62 188 GLU B CA 1
ATOM 4324 C C . GLU B 1 188 ? -11.508 30.984 30.469 1 64.62 188 GLU B C 1
ATOM 4326 O O . GLU B 1 188 ? -10.914 29.953 30.797 1 64.62 188 GLU B O 1
ATOM 4331 N N . ASN B 1 189 ? -10.844 32.188 30.359 1 79.69 189 ASN B N 1
ATOM 4332 C CA . ASN B 1 189 ? -9.391 32.125 30.219 1 79.69 189 ASN B CA 1
ATOM 4333 C C . ASN B 1 189 ? -8.68 32.969 31.266 1 79.69 189 ASN B C 1
ATOM 4335 O O . ASN B 1 189 ? -9.055 34.125 31.484 1 79.69 189 ASN B O 1
ATOM 4339 N N . ASP B 1 190 ? -7.75 32.344 31.844 1 85.31 190 ASP B N 1
ATOM 4340 C CA . ASP B 1 190 ? -6.891 33.094 32.75 1 85.31 190 ASP B CA 1
ATOM 4341 C C . ASP B 1 190 ? -5.965 34.031 31.984 1 85.31 190 ASP B C 1
ATOM 4343 O O . ASP B 1 190 ? -5.457 33.688 30.922 1 85.31 190 ASP B O 1
ATOM 4347 N N . LYS B 1 191 ? -5.77 35.25 32.562 1 88.19 191 LYS B N 1
ATOM 4348 C CA . LYS B 1 191 ? -4.945 36.25 31.906 1 88.19 191 LYS B CA 1
ATOM 4349 C C . LYS B 1 191 ? -3.545 35.719 31.609 1 88.19 191 LYS B C 1
ATOM 4351 O O . LYS B 1 191 ? -2.975 36.031 30.562 1 88.19 191 LYS B O 1
ATOM 4356 N N . GLU B 1 192 ? -3.055 34.969 32.531 1 88.75 192 GLU B N 1
ATOM 4357 C CA . GLU B 1 192 ? -1.712 34.438 32.344 1 88.75 192 GLU B CA 1
ATOM 4358 C C . GLU B 1 192 ? -1.658 33.5 31.141 1 88.75 192 GLU B C 1
ATOM 4360 O O . GLU B 1 192 ? -0.694 33.531 30.375 1 88.75 192 GLU B O 1
ATOM 4365 N N . ASP B 1 193 ? -2.672 32.688 31.031 1 90 193 ASP B N 1
ATOM 4366 C CA . ASP B 1 193 ? -2.744 31.766 29.906 1 90 193 ASP B CA 1
ATOM 4367 C C . ASP B 1 193 ? -2.893 32.531 28.594 1 90 193 ASP B C 1
ATOM 4369 O O . ASP B 1 193 ? -2.326 32.125 27.578 1 90 193 ASP B O 1
ATOM 4373 N N . LEU B 1 194 ? -3.617 33.594 28.656 1 92.12 194 LEU B N 1
ATOM 4374 C CA . LEU B 1 194 ? -3.811 34.406 27.453 1 92.12 194 LEU B CA 1
ATOM 4375 C C . LEU B 1 194 ? -2.492 35 27 1 92.12 194 LEU B C 1
ATOM 4377 O O . LEU B 1 194 ? -2.188 35 25.797 1 92.12 194 LEU B O 1
ATOM 4381 N N . ILE B 1 195 ? -1.751 35.438 27.922 1 91.38 195 ILE B N 1
ATOM 4382 C CA . ILE B 1 195 ? -0.47 36.062 27.609 1 91.38 195 ILE B CA 1
ATOM 4383 C C . ILE B 1 195 ? 0.489 35.031 27.047 1 91.38 195 ILE B C 1
ATOM 4385 O O . ILE B 1 195 ? 1.195 35.281 26.078 1 91.38 195 ILE B O 1
ATOM 4389 N N . ARG B 1 196 ? 0.499 33.875 27.641 1 92 196 ARG B N 1
ATOM 4390 C CA . ARG B 1 196 ? 1.356 32.812 27.172 1 92 196 ARG B CA 1
ATOM 4391 C C . ARG B 1 196 ? 0.973 32.375 25.75 1 92 196 ARG B C 1
ATOM 4393 O O . ARG B 1 196 ? 1.843 32.094 24.922 1 92 196 ARG B O 1
ATOM 4400 N N . PHE B 1 197 ? -0.285 32.344 25.562 1 93.81 197 PHE B N 1
ATOM 4401 C CA . PHE B 1 197 ? -0.758 31.922 24.234 1 93.81 197 PHE B CA 1
ATOM 4402 C C . PHE B 1 197 ? -0.416 32.969 23.188 1 93.81 197 PHE B C 1
ATOM 4404 O O . PHE B 1 197 ? -0.042 32.625 22.062 1 93.81 197 PHE B O 1
ATOM 4411 N N . GLU B 1 198 ? -0.615 34.219 23.531 1 94 198 GLU B N 1
ATOM 4412 C CA . GLU B 1 198 ? -0.206 35.281 22.641 1 94 198 GLU B CA 1
ATOM 4413 C C . GLU B 1 198 ? 1.269 35.156 22.266 1 94 198 GLU B C 1
ATOM 4415 O O . GLU B 1 198 ? 1.634 35.312 21.094 1 94 198 GLU B O 1
ATOM 4420 N N . LYS B 1 199 ? 2.082 34.938 23.266 1 94.19 199 LYS B N 1
ATOM 4421 C CA . LYS B 1 199 ? 3.514 34.781 23.031 1 94.19 199 LYS B CA 1
ATOM 4422 C C . LYS B 1 199 ? 3.787 33.594 22.078 1 94.19 199 LYS B C 1
ATOM 4424 O O . LYS B 1 199 ? 4.695 33.688 21.25 1 94.19 199 LYS B O 1
ATOM 4429 N N . TYR B 1 200 ? 3.057 32.625 22.234 1 95.5 200 TYR B N 1
ATOM 4430 C CA . TYR B 1 200 ? 3.162 31.453 21.359 1 95.5 200 TYR B CA 1
ATOM 4431 C C . TYR B 1 200 ? 2.873 31.844 19.906 1 95.5 200 TYR B C 1
ATOM 4433 O O . TYR B 1 200 ? 3.664 31.547 19.016 1 95.5 200 TYR B O 1
ATOM 4441 N N . LEU B 1 201 ? 1.787 32.531 19.672 1 97 201 LEU B N 1
ATOM 4442 C CA . LEU B 1 201 ? 1.404 32.969 18.328 1 97 201 LEU B CA 1
ATOM 4443 C C . LEU B 1 201 ? 2.459 33.875 17.734 1 97 201 LEU B C 1
ATOM 4445 O O . LEU B 1 201 ? 2.865 33.719 16.578 1 97 201 LEU B O 1
ATOM 4449 N N . VAL B 1 202 ? 2.9 34.812 18.516 1 96.81 202 VAL B N 1
ATOM 4450 C CA . VAL B 1 202 ? 3.896 35.75 18.062 1 96.81 202 VAL B CA 1
ATOM 4451 C C . VAL B 1 202 ? 5.195 35.031 17.703 1 96.81 202 VAL B C 1
ATOM 4453 O O . VAL B 1 202 ? 5.844 35.344 16.703 1 96.81 202 VAL B O 1
ATOM 4456 N N . SER B 1 203 ? 5.551 34.062 18.516 1 97.19 203 SER B N 1
ATOM 4457 C CA . SER B 1 203 ? 6.77 33.312 18.281 1 97.19 203 SER B CA 1
ATOM 4458 C C . SER B 1 203 ? 6.715 32.562 16.938 1 97.19 203 SER B C 1
ATOM 4460 O O . SER B 1 203 ? 7.727 32.469 16.25 1 97.19 203 SER B O 1
ATOM 4462 N N . ILE B 1 204 ? 5.57 32.062 16.625 1 97.75 204 ILE B N 1
ATOM 4463 C CA . ILE B 1 204 ? 5.414 31.391 15.344 1 97.75 204 ILE B CA 1
ATOM 4464 C C . ILE B 1 204 ? 5.746 32.344 14.211 1 97.75 204 ILE B C 1
ATOM 4466 O O . ILE B 1 204 ? 6.555 32.031 13.336 1 97.75 204 ILE B O 1
ATOM 4470 N N . GLY B 1 205 ? 5.125 33.531 14.281 1 97.69 205 GLY B N 1
ATOM 4471 C CA . GLY B 1 205 ? 5.367 34.531 13.266 1 97.69 205 GLY B CA 1
ATOM 4472 C C . GLY B 1 205 ? 6.816 34.969 13.188 1 97.69 205 GLY B C 1
ATOM 4473 O O . GLY B 1 205 ? 7.387 35.094 12.102 1 97.69 205 GLY B O 1
ATOM 4474 N N . GLU B 1 206 ? 7.434 35.219 14.32 1 97.19 206 GLU B N 1
ATOM 4475 C CA . GLU B 1 206 ? 8.82 35.656 14.375 1 97.19 206 GLU B CA 1
ATOM 4476 C C . GLU B 1 206 ? 9.766 34.594 13.812 1 97.19 206 GLU B C 1
ATOM 4478 O O . GLU B 1 206 ? 10.719 34.906 13.094 1 97.19 206 GLU B O 1
ATOM 4483 N N . CYS B 1 207 ? 9.508 33.344 14.125 1 97.75 207 CYS B N 1
ATOM 4484 C CA . CYS B 1 207 ? 10.383 32.281 13.703 1 97.75 207 CYS B CA 1
ATOM 4485 C C . CYS B 1 207 ? 10.352 32.094 12.188 1 97.75 207 CYS B C 1
ATOM 4487 O O . CYS B 1 207 ? 11.391 31.922 11.555 1 97.75 207 CYS B O 1
ATOM 4489 N N . VAL B 1 208 ? 9.148 32.156 11.609 1 97.94 208 VAL B N 1
ATOM 4490 C CA . VAL B 1 208 ? 9.078 31.953 10.164 1 97.94 208 VAL B CA 1
ATOM 4491 C C . VAL B 1 208 ? 9.656 33.156 9.453 1 97.94 208 VAL B C 1
ATOM 4493 O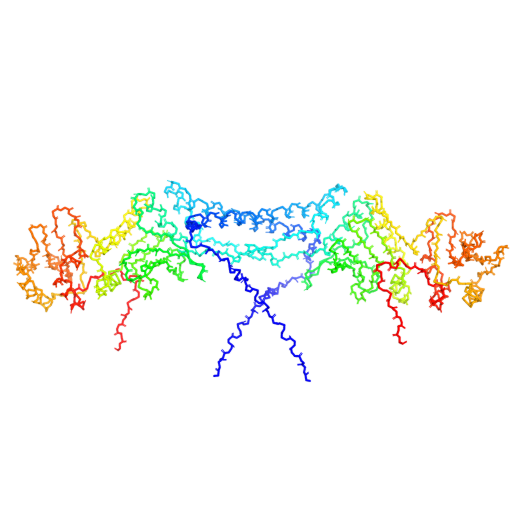 O . VAL B 1 208 ? 10.258 33.031 8.383 1 97.94 208 VAL B O 1
ATOM 4496 N N . GLU B 1 209 ? 9.492 34.344 10.023 1 97.56 209 GLU B N 1
ATOM 4497 C CA . GLU B 1 209 ? 10.062 35.562 9.461 1 97.56 209 GLU B CA 1
ATOM 4498 C C . GLU B 1 209 ? 11.586 35.5 9.477 1 97.56 209 GLU B C 1
ATOM 4500 O O . GLU B 1 209 ? 12.234 35.781 8.453 1 97.56 209 GLU B O 1
ATOM 4505 N N . GLN B 1 210 ? 12.148 35.156 10.531 1 97.25 210 GLN B N 1
ATOM 4506 C CA . GLN B 1 210 ? 13.594 35.188 10.719 1 97.25 210 GLN B CA 1
ATOM 4507 C C . GLN B 1 210 ? 14.266 34.031 9.969 1 97.25 210 GLN B C 1
ATOM 4509 O O . GLN B 1 210 ? 15.297 34.219 9.328 1 97.25 210 GLN B O 1
ATOM 4514 N N . ALA B 1 211 ? 13.648 32.875 10.039 1 97.06 211 ALA B N 1
ATOM 4515 C CA . ALA B 1 211 ? 14.289 31.688 9.508 1 97.06 211 ALA B CA 1
ATOM 4516 C C . ALA B 1 211 ? 14.109 31.594 7.992 1 97.06 211 ALA B C 1
ATOM 4518 O O . ALA B 1 211 ? 14.992 31.125 7.281 1 97.06 211 ALA B O 1
ATOM 4519 N N . TYR B 1 212 ? 13 32.062 7.551 1 97.38 212 TYR B N 1
ATOM 4520 C CA . TYR B 1 212 ? 12.68 31.719 6.164 1 97.38 212 TYR B CA 1
ATOM 4521 C C . TYR B 1 212 ? 12.289 32.969 5.383 1 97.38 212 TYR B C 1
ATOM 4523 O O . TYR B 1 212 ? 11.961 32.875 4.195 1 97.38 212 TYR B O 1
ATOM 4531 N N . GLY B 1 213 ? 12.211 34.094 6.016 1 97 213 GLY B N 1
ATOM 4532 C CA . GLY B 1 213 ? 11.945 35.344 5.324 1 97 213 GLY B CA 1
ATOM 4533 C C . GLY B 1 213 ? 10.477 35.562 5.016 1 97 213 GLY B C 1
ATOM 4534 O O . GLY B 1 213 ? 10.125 36.188 4.02 1 97 213 GLY B O 1
ATOM 4535 N N . TYR B 1 214 ? 9.57 35.062 5.812 1 97.25 214 TYR B N 1
ATOM 4536 C CA . TYR B 1 214 ? 8.133 35.25 5.641 1 97.25 214 TYR B CA 1
ATOM 4537 C C . TYR B 1 214 ? 7.77 36.719 5.852 1 97.25 214 TYR B C 1
ATOM 4539 O O . TYR B 1 214 ? 8.344 37.406 6.715 1 97.25 214 TYR B O 1
ATOM 4547 N N . GLU B 1 215 ? 6.887 37.156 5.02 1 96.19 215 GLU B N 1
ATOM 4548 C CA . GLU B 1 215 ? 6.172 38.406 5.352 1 96.19 215 GLU B CA 1
ATOM 4549 C C . GLU B 1 215 ? 5.055 38.125 6.359 1 96.19 215 GLU B C 1
ATOM 4551 O O . GLU B 1 215 ? 4.09 37.438 6.051 1 96.19 215 GLU B O 1
ATOM 4556 N N . VAL B 1 216 ? 5.199 38.719 7.527 1 95.88 216 VAL B N 1
ATOM 4557 C CA . VAL B 1 216 ? 4.242 38.406 8.586 1 95.88 216 VAL B CA 1
ATOM 4558 C C . VAL B 1 216 ? 3.465 39.688 8.953 1 95.88 216 VAL B C 1
ATOM 4560 O O . VAL B 1 216 ? 4.059 40.719 9.242 1 95.88 216 VAL B O 1
ATOM 4563 N N . ASP B 1 217 ? 2.162 39.562 8.883 1 94.88 217 ASP B N 1
ATOM 4564 C CA . ASP B 1 217 ? 1.287 40.594 9.461 1 94.88 217 ASP B CA 1
ATOM 4565 C C . ASP B 1 217 ? 0.792 40.188 10.844 1 94.88 217 ASP B C 1
ATOM 4567 O O . ASP B 1 217 ? -0.197 39.438 10.961 1 94.88 217 ASP B O 1
ATOM 4571 N N . PHE B 1 218 ? 1.373 40.75 11.852 1 95.56 218 PHE B N 1
ATOM 4572 C CA . PHE B 1 218 ? 1.051 40.375 13.227 1 95.56 218 PHE B CA 1
ATOM 4573 C C . PHE B 1 218 ? -0.281 41 13.648 1 95.56 218 PHE B C 1
ATOM 4575 O O . PHE B 1 218 ? -0.863 40.594 14.656 1 95.56 218 PHE B O 1
ATOM 4582 N N . ASN B 1 219 ? -0.721 41.938 12.898 1 93.81 219 ASN B N 1
ATOM 4583 C CA . ASN B 1 219 ? -2.006 42.562 13.172 1 93.81 219 ASN B CA 1
ATOM 4584 C C . ASN B 1 219 ? -2.102 43.031 14.617 1 93.81 219 ASN B C 1
ATOM 4586 O O . ASN B 1 219 ? -1.208 43.719 15.109 1 93.81 219 ASN B O 1
ATOM 4590 N N . LEU B 1 220 ? -3.086 42.656 15.367 1 95.62 220 LEU B N 1
ATOM 4591 C CA . LEU B 1 220 ? -3.316 43.188 16.703 1 95.62 220 LEU B CA 1
ATOM 4592 C C . LEU B 1 220 ? -2.26 42.688 17.688 1 95.62 220 LEU B C 1
ATOM 4594 O O . LEU B 1 220 ? -2.135 43.188 18.797 1 95.62 220 LEU B O 1
ATOM 4598 N N . LEU B 1 221 ? -1.426 41.719 17.266 1 96.5 221 LEU B N 1
ATOM 4599 C CA . LEU B 1 221 ? -0.399 41.156 18.125 1 96.5 221 LEU B CA 1
A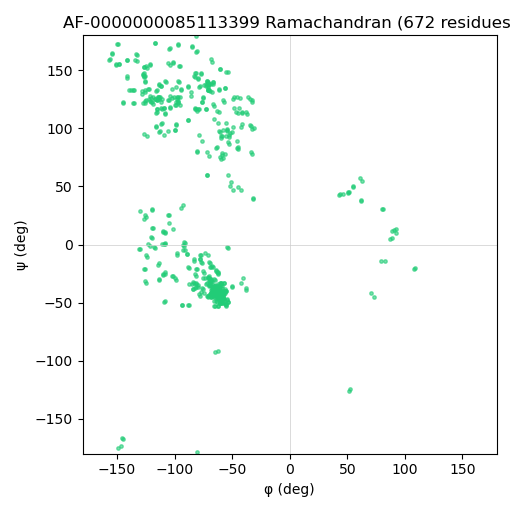TOM 4600 C C . LEU B 1 221 ? 0.914 41.906 18 1 96.5 221 LEU B C 1
ATOM 4602 O O . LEU B 1 221 ? 1.858 41.688 18.75 1 96.5 221 LEU B O 1
ATOM 4606 N N . ASN B 1 222 ? 0.984 42.844 17.125 1 95.06 222 ASN B N 1
ATOM 4607 C CA . ASN B 1 222 ? 2.209 43.594 16.828 1 95.06 222 ASN B CA 1
ATOM 4608 C C . ASN B 1 222 ? 2.561 44.562 17.953 1 95.06 222 ASN B C 1
ATOM 4610 O O . ASN B 1 222 ? 1.82 45.5 18.203 1 95.06 222 ASN B O 1
ATOM 4614 N N . ALA B 1 223 ? 3.666 44.344 18.562 1 94.38 223 ALA B N 1
ATOM 4615 C CA . ALA B 1 223 ? 4.07 45.219 19.672 1 94.38 223 ALA B CA 1
ATOM 4616 C C . ALA B 1 223 ? 5.242 46.125 19.266 1 94.38 223 ALA B C 1
ATOM 4618 O O . ALA B 1 223 ? 5.801 46.844 20.094 1 94.38 223 ALA B O 1
ATOM 4619 N N . ARG B 1 224 ? 5.512 46.125 18.047 1 91.56 224 ARG B N 1
ATOM 4620 C CA . ARG B 1 224 ? 6.645 46.906 17.594 1 91.56 224 ARG B CA 1
ATOM 4621 C C . ARG B 1 224 ? 6.367 48.406 17.75 1 91.56 224 ARG B C 1
ATOM 4623 O O . ARG B 1 224 ? 5.211 48.844 17.75 1 91.56 224 ARG B O 1
ATOM 4630 N N . ARG B 1 225 ? 7.41 49.188 17.781 1 87.81 225 ARG B N 1
ATOM 4631 C CA . ARG B 1 225 ? 7.348 50.625 18.078 1 87.81 225 ARG B CA 1
ATOM 4632 C C . ARG B 1 225 ? 6.48 51.344 17.062 1 87.81 225 ARG B C 1
ATOM 4634 O O . ARG B 1 225 ? 5.746 52.281 17.422 1 87.81 225 ARG B O 1
ATOM 4641 N N . ASN B 1 226 ? 6.488 51 15.922 1 85.5 226 ASN B N 1
ATOM 4642 C CA . ASN B 1 226 ? 5.766 51.719 14.875 1 85.5 226 ASN B CA 1
ATOM 4643 C C . ASN B 1 226 ? 4.504 50.969 14.453 1 85.5 226 ASN B C 1
ATOM 4645 O O . ASN B 1 226 ? 3.975 51.219 13.367 1 85.5 226 ASN B O 1
ATOM 4649 N N . ALA B 1 227 ? 4.039 50.188 15.414 1 91.44 227 ALA B N 1
ATOM 4650 C CA . ALA B 1 227 ? 2.842 49.438 15.062 1 91.44 227 ALA B CA 1
ATOM 4651 C C . ALA B 1 227 ? 1.625 50.344 14.953 1 91.44 227 ALA B C 1
ATOM 4653 O O . ALA B 1 227 ? 1.432 51.219 15.789 1 91.44 227 ALA B O 1
ATOM 4654 N N . VAL B 1 228 ? 0.93 50.125 13.867 1 91.56 228 VAL B N 1
ATOM 4655 C CA . VAL B 1 228 ? -0.318 50.844 13.625 1 91.56 228 VAL B CA 1
ATOM 4656 C C . VAL B 1 228 ? -1.454 49.844 13.422 1 91.56 228 VAL B C 1
ATOM 4658 O O . VAL B 1 228 ? -1.29 48.844 12.719 1 91.56 228 VAL B O 1
ATOM 4661 N N . TYR B 1 229 ? -2.578 50.125 14.102 1 94.81 229 TYR B N 1
ATOM 4662 C CA . TYR B 1 229 ? -3.738 49.25 13.992 1 94.81 229 TYR B CA 1
ATOM 4663 C C . TYR B 1 229 ? -4.891 49.969 13.281 1 94.81 229 TYR B C 1
ATOM 4665 O O . TYR B 1 229 ? -5.672 50.688 13.914 1 94.81 229 TYR B O 1
ATOM 4673 N N . PRO B 1 230 ? -5.02 49.719 11.961 1 91.94 230 PRO B N 1
ATOM 4674 C CA . PRO B 1 230 ? -6.125 50.375 11.25 1 91.94 230 PRO B CA 1
ATOM 4675 C C . PRO B 1 230 ? -7.492 49.844 11.688 1 91.94 230 PRO B C 1
ATOM 4677 O O . PRO B 1 230 ? -7.668 48.656 11.891 1 91.94 230 PRO B O 1
ATOM 4680 N N . ILE B 1 231 ? -8.398 50.75 11.836 1 93.19 231 ILE B N 1
ATOM 4681 C CA . ILE B 1 231 ? -9.734 50.344 12.266 1 93.19 231 ILE B CA 1
ATOM 4682 C C . ILE B 1 231 ? -10.688 50.375 11.07 1 93.19 231 ILE B C 1
ATOM 4684 O O . ILE B 1 231 ? -10.344 50.906 10.008 1 93.19 231 ILE B O 1
ATOM 4688 N N . VAL B 1 232 ? -11.859 49.844 11.227 1 89.38 232 VAL B N 1
ATOM 4689 C CA . VAL B 1 232 ? -12.805 49.656 10.133 1 89.38 232 VAL B CA 1
ATOM 4690 C C . VAL B 1 232 ? -13.438 50.969 9.758 1 89.38 232 VAL B C 1
ATOM 4692 O O . VAL B 1 232 ? -13.758 51.219 8.586 1 89.38 232 VAL B O 1
ATOM 4695 N N . SER B 1 233 ? -13.539 51.844 10.695 1 87.88 233 SER B N 1
ATOM 4696 C CA . SER B 1 233 ? -14.188 53.125 10.422 1 87.88 233 SER B CA 1
ATOM 4697 C C . SER B 1 233 ? -13.328 54 9.516 1 87.88 233 SER B C 1
ATOM 4699 O O . SER B 1 233 ? -12.141 54.219 9.781 1 87.88 233 SER B O 1
ATOM 4701 N N . GLU B 1 234 ? -13.961 54.531 8.539 1 83.06 234 GLU B N 1
ATOM 4702 C CA . GLU B 1 234 ? -13.258 55.438 7.621 1 83.06 234 GLU B CA 1
ATOM 4703 C C . GLU B 1 234 ? -13.273 56.875 8.125 1 83.06 234 GLU B C 1
ATOM 4705 O O . GLU B 1 234 ? -12.469 57.688 7.688 1 83.06 234 GLU B O 1
ATOM 4710 N N . THR B 1 235 ? -14.219 57.094 9 1 85.12 235 THR B N 1
ATOM 4711 C CA . THR B 1 235 ? -14.344 58.406 9.594 1 85.12 235 THR B CA 1
ATOM 4712 C C . THR B 1 235 ? -14.117 58.344 11.102 1 85.12 235 THR B C 1
ATOM 4714 O O . THR B 1 235 ? -13.977 57.25 11.672 1 85.12 235 THR B O 1
ATOM 4717 N N . GLU B 1 236 ? -14.086 59.531 11.633 1 88.38 236 GLU B N 1
ATOM 4718 C CA . GLU B 1 236 ? -13.906 59.562 13.078 1 88.38 236 GLU B CA 1
ATOM 4719 C C . GLU B 1 236 ? -15 58.781 13.797 1 88.38 236 GLU B C 1
ATOM 4721 O O . GLU B 1 236 ? -16.188 59.031 13.602 1 88.38 236 GLU B O 1
ATOM 4726 N N . PRO B 1 237 ? -14.57 57.844 14.586 1 93 237 PRO B N 1
ATOM 4727 C CA . PRO B 1 237 ? -15.57 57.094 15.344 1 93 237 PRO B CA 1
ATOM 4728 C C . PRO B 1 237 ? -16.047 57.844 16.594 1 93 237 PRO B C 1
ATOM 4730 O O . PRO B 1 237 ? -15.781 57.406 17.719 1 93 237 PRO B O 1
ATOM 4733 N N . GLU B 1 238 ? -16.906 58.719 16.438 1 92.75 238 GLU B N 1
ATOM 4734 C CA . GLU B 1 238 ? -17.297 59.656 17.484 1 92.75 238 GLU B CA 1
ATOM 4735 C C . GLU B 1 238 ? -17.969 58.938 18.641 1 92.75 238 GLU B C 1
ATOM 4737 O O . GLU B 1 238 ? -17.625 59.188 19.812 1 92.75 238 GLU B O 1
ATOM 4742 N N . VAL B 1 239 ? -18.844 58.156 18.281 1 94.88 239 VAL B N 1
ATOM 4743 C CA . VAL B 1 239 ? -19.594 57.438 19.297 1 94.88 239 VAL B CA 1
ATOM 4744 C C . VAL B 1 239 ? -18.656 56.562 20.125 1 94.88 239 VAL B C 1
ATOM 4746 O O . VAL B 1 239 ? -18.75 56.531 21.359 1 94.88 239 VAL B O 1
ATOM 4749 N N . ALA B 1 240 ? -17.766 55.906 19.5 1 96.44 240 ALA B N 1
ATOM 4750 C CA . ALA B 1 240 ? -16.812 55.031 20.188 1 96.44 240 ALA B CA 1
ATOM 4751 C C . ALA B 1 240 ? -15.859 55.844 21.062 1 96.44 240 ALA B C 1
ATOM 4753 O O . ALA B 1 240 ? -15.492 55.438 22.156 1 96.44 240 ALA B O 1
ATOM 4754 N N . LEU B 1 241 ? -15.461 56.969 20.594 1 95.5 241 LEU B N 1
ATOM 4755 C CA . LEU B 1 241 ? -14.547 57.844 21.359 1 95.5 241 LEU B CA 1
ATOM 4756 C C . LEU B 1 241 ? -15.234 58.375 22.609 1 95.5 241 LEU B C 1
ATOM 4758 O O . LEU B 1 241 ? -14.625 58.469 23.672 1 95.5 241 LEU B O 1
ATOM 4762 N N . ASP B 1 242 ? -16.453 58.719 22.406 1 95.56 242 ASP B N 1
ATOM 4763 C CA . ASP B 1 242 ? -17.234 59.188 23.562 1 95.56 242 ASP B CA 1
ATOM 4764 C C . ASP B 1 242 ? -17.328 58.094 24.625 1 95.56 242 ASP B C 1
ATOM 4766 O O . ASP B 1 242 ? -17.156 58.375 25.812 1 95.56 242 ASP B O 1
ATOM 4770 N N . ARG B 1 243 ? -17.594 57 24.188 1 96.69 243 ARG B N 1
ATOM 4771 C CA . ARG B 1 243 ? -17.703 55.875 25.125 1 96.69 243 ARG B CA 1
ATOM 4772 C C . ARG B 1 243 ? -16.359 55.594 25.781 1 96.69 243 ARG B C 1
ATOM 4774 O O . ARG B 1 243 ? -16.297 55.219 26.953 1 96.69 243 ARG B O 1
ATOM 4781 N N . LEU B 1 244 ? -15.297 55.688 24.984 1 96.88 244 LEU B N 1
ATOM 4782 C CA . LEU B 1 244 ? -13.961 55.5 25.547 1 96.88 244 LEU B CA 1
ATOM 4783 C C . LEU B 1 244 ? -13.656 56.531 26.625 1 96.88 244 LEU B C 1
ATOM 4785 O O . LEU B 1 244 ? -13.047 56.188 27.641 1 96.88 244 LEU B O 1
ATOM 4789 N N . PHE B 1 245 ? -14.094 57.719 26.328 1 95 245 PHE B N 1
ATOM 4790 C CA . PHE B 1 245 ? -13.906 58.781 27.281 1 95 245 PHE B CA 1
ATOM 4791 C C . PHE B 1 245 ? -14.602 58.469 28.609 1 95 245 PHE B C 1
ATOM 4793 O O . PHE B 1 245 ? -14 58.594 29.672 1 95 245 PHE B O 1
ATOM 4800 N N . ILE B 1 246 ? -15.797 58.062 28.469 1 96 246 ILE B N 1
ATOM 4801 C CA . ILE B 1 246 ? -16.609 57.781 29.641 1 96 246 ILE B CA 1
ATOM 4802 C C . ILE B 1 246 ? -16.016 56.594 30.391 1 96 246 ILE B C 1
ATOM 4804 O O . ILE B 1 246 ? -15.75 56.688 31.594 1 96 246 ILE B O 1
ATOM 4808 N N . MET B 1 247 ? -15.766 55.469 29.797 1 95.81 247 MET B N 1
ATOM 4809 C CA . MET B 1 247 ? -15.273 54.25 30.406 1 95.81 247 MET B CA 1
ATOM 4810 C C . MET B 1 247 ? -13.867 54.438 30.969 1 95.81 247 MET B C 1
ATOM 4812 O O . MET B 1 247 ? -13.539 53.906 32.031 1 95.81 247 MET B O 1
ATOM 4816 N N . GLY B 1 248 ? -13.078 55.156 30.156 1 95.25 248 GLY B N 1
ATOM 4817 C CA . GLY B 1 248 ? -11.742 55.469 30.625 1 95.25 248 GLY B CA 1
ATOM 4818 C C . GLY B 1 248 ? -11.734 56.281 31.906 1 95.25 248 GLY B C 1
ATOM 4819 O O . GLY B 1 248 ? -10.984 56 32.844 1 95.25 248 GLY B O 1
ATOM 4820 N N . SER B 1 249 ? -12.602 57.25 31.938 1 94 249 SER B N 1
ATOM 4821 C CA . SER B 1 249 ? -12.703 58.094 33.125 1 94 249 SER B CA 1
ATOM 4822 C C . SER B 1 249 ? -13.102 57.312 34.344 1 94 249 SER B C 1
ATOM 4824 O O . SER B 1 249 ? -12.562 57.531 35.438 1 94 249 SER B O 1
ATOM 4826 N N . GLU B 1 250 ? -13.945 56.469 34.188 1 95 250 GLU B N 1
ATOM 4827 C CA . GLU B 1 250 ? -14.391 55.625 35.281 1 95 250 GLU B CA 1
ATOM 4828 C C . GLU B 1 250 ? -13.266 54.719 35.781 1 95 250 GLU B C 1
ATOM 4830 O O . GLU B 1 250 ? -13.203 54.375 36.969 1 95 250 GLU B O 1
ATOM 4835 N N . ALA B 1 251 ? -12.398 54.375 34.875 1 93.56 251 ALA B N 1
ATOM 4836 C CA . ALA B 1 251 ? -11.297 53.469 35.219 1 93.56 251 ALA B CA 1
ATOM 4837 C C . ALA B 1 251 ? -10.062 54.25 35.656 1 93.56 251 ALA B C 1
ATOM 4839 O O . ALA B 1 251 ? -9.016 53.688 35.938 1 93.56 251 ALA B O 1
ATOM 4840 N N . GLY B 1 252 ? -10.188 55.594 35.625 1 92.69 252 GLY B N 1
ATOM 4841 C CA . GLY B 1 252 ? -9.086 56.438 36.062 1 92.69 252 GLY B CA 1
ATOM 4842 C C . GLY B 1 252 ? -8.141 56.812 34.938 1 92.69 252 GLY B C 1
ATOM 4843 O O . GLY B 1 252 ? -7.031 57.281 35.188 1 92.69 252 GLY B O 1
ATOM 4844 N N . CYS B 1 253 ? -8.562 56.562 33.75 1 93.81 253 CYS B N 1
ATOM 4845 C CA . CYS B 1 253 ? -7.785 56.906 32.562 1 93.81 253 CYS B CA 1
ATOM 4846 C C . CYS B 1 253 ? -8.461 58.031 31.766 1 93.81 253 CYS B C 1
ATOM 4848 O O . CYS B 1 253 ? -9.586 57.844 31.281 1 93.81 253 CYS B O 1
ATOM 4850 N N . MET B 1 254 ? -7.785 59.062 31.562 1 91.31 254 MET B N 1
ATOM 4851 C CA . MET B 1 254 ? -8.398 60.188 30.906 1 91.31 254 MET B CA 1
ATOM 4852 C C . MET B 1 254 ? -8.039 60.219 29.422 1 91.31 254 MET B C 1
ATOM 4854 O O . MET B 1 254 ? -6.883 60 29.062 1 91.31 254 MET B O 1
ATOM 4858 N N . LEU B 1 255 ? -9.047 60.469 28.672 1 93.69 255 LEU B N 1
ATOM 4859 C CA . LEU B 1 255 ? -8.875 60.656 27.25 1 93.69 255 LEU B CA 1
ATOM 4860 C C . LEU B 1 255 ? -8.797 62.156 26.922 1 93.69 255 LEU B C 1
ATOM 4862 O O . LEU B 1 255 ? -9.672 62.938 27.328 1 93.69 255 LEU B O 1
ATOM 4866 N N . LYS B 1 256 ? -7.746 62.5 26.219 1 93.88 256 LYS B N 1
ATOM 4867 C CA . LYS B 1 256 ? -7.547 63.906 25.875 1 93.88 256 LYS B CA 1
ATOM 4868 C C . LYS B 1 256 ? -7.406 64.062 24.359 1 93.88 256 LYS B C 1
ATOM 4870 O O . LYS B 1 256 ? -7 63.156 23.656 1 93.88 256 LYS B O 1
ATOM 4875 N N . SER B 1 257 ? -7.773 65.25 23.906 1 91.19 257 SER B N 1
ATOM 4876 C CA . SER B 1 257 ? -7.59 65.625 22.5 1 91.19 257 SER B CA 1
ATOM 4877 C C . SER B 1 257 ? -6.199 66.188 22.25 1 91.19 257 SER B C 1
ATOM 4879 O O . SER B 1 257 ? -5.738 67.062 22.984 1 91.19 257 SER B O 1
ATOM 4881 N N . GLY B 1 258 ? -5.582 65.625 21.281 1 88.94 258 GLY B N 1
ATOM 4882 C CA . GLY B 1 258 ? -4.289 66.188 20.875 1 88.94 258 GLY B CA 1
ATOM 4883 C C . GLY B 1 258 ? -4.398 67.375 20 1 88.94 258 GLY B C 1
ATOM 4884 O O . GLY B 1 258 ? -5.504 67.812 19.656 1 88.94 258 GLY B O 1
ATOM 4885 N N . MET B 1 259 ? -3.268 67.812 19.641 1 85 259 MET B N 1
ATOM 4886 C CA . MET B 1 259 ? -3.168 69.062 18.891 1 85 259 MET B CA 1
ATOM 4887 C C . MET B 1 259 ? -3.713 68.938 17.469 1 85 259 MET B C 1
ATOM 4889 O O . MET B 1 259 ? -4.242 69.875 16.891 1 85 259 MET B O 1
ATOM 4893 N N . ASN B 1 260 ? -3.588 67.875 16.969 1 83.62 260 ASN B N 1
ATOM 4894 C CA . ASN B 1 260 ? -4.004 67.625 15.602 1 83.62 260 ASN B CA 1
ATOM 4895 C C . ASN B 1 260 ? -5.309 66.812 15.539 1 83.62 260 ASN B C 1
ATOM 4897 O O . ASN B 1 260 ? -5.605 66.188 14.539 1 83.62 260 ASN B O 1
ATOM 4901 N N . GLY B 1 261 ? -6 66.812 16.609 1 83.56 261 GLY B N 1
ATOM 4902 C CA . GLY B 1 261 ? -7.285 66.125 16.625 1 83.56 261 GLY B CA 1
ATOM 4903 C C . GLY B 1 261 ? -7.188 64.625 17.031 1 83.56 261 GLY B C 1
ATOM 4904 O O . GLY B 1 261 ? -8.164 63.906 16.953 1 83.56 261 GLY B O 1
ATOM 4905 N N . GLU B 1 262 ? -6.039 64.312 17.5 1 90.88 262 GLU B N 1
ATOM 4906 C CA . GLU B 1 262 ? -5.852 62.906 17.984 1 90.88 262 GLU B CA 1
ATOM 4907 C C . GLU B 1 262 ? -6.496 62.719 19.344 1 90.88 262 GLU B C 1
ATOM 4909 O O . GLU B 1 262 ? -6.656 63.688 20.109 1 90.88 262 GLU B O 1
ATOM 4914 N N . ALA B 1 263 ? -6.977 61.562 19.562 1 94 263 ALA B N 1
ATOM 4915 C CA . ALA B 1 263 ? -7.41 61.188 20.906 1 94 263 ALA B CA 1
ATOM 4916 C C . ALA B 1 263 ? -6.305 60.406 21.625 1 94 263 ALA B C 1
ATOM 4918 O O . ALA B 1 263 ? -5.82 59.406 21.141 1 94 263 ALA B O 1
ATOM 4919 N N . ILE B 1 264 ? -5.879 60.938 22.766 1 95.94 264 ILE B N 1
ATOM 4920 C CA . ILE B 1 264 ? -4.734 60.406 23.484 1 95.94 264 ILE B CA 1
ATOM 4921 C C . ILE B 1 264 ? -5.168 59.969 24.875 1 95.94 264 ILE B C 1
ATOM 4923 O O . ILE B 1 264 ? -5.793 60.719 25.609 1 95.94 264 ILE B O 1
ATOM 4927 N N . MET B 1 265 ? -4.855 58.688 25.188 1 96.19 265 MET B N 1
ATOM 4928 C CA . MET B 1 265 ? -5.16 58.156 26.516 1 96.19 265 MET B CA 1
ATOM 4929 C C . MET B 1 265 ? -3.91 57.594 27.172 1 96.19 265 MET B C 1
ATOM 4931 O O . MET B 1 265 ? -3.254 56.719 26.594 1 96.19 265 MET B O 1
ATOM 4935 N N . ASN B 1 266 ? -3.609 58.094 28.375 1 94.19 266 ASN B N 1
ATOM 4936 C CA . ASN B 1 266 ? -2.557 57.469 29.172 1 94.19 266 ASN B CA 1
ATOM 4937 C C . ASN B 1 266 ? -3.102 56.344 30.047 1 94.19 266 ASN B C 1
ATOM 4939 O O . ASN B 1 266 ? -3.764 56.594 31.047 1 94.19 266 ASN B O 1
ATOM 4943 N N . LEU B 1 267 ? -2.787 55.125 29.641 1 94.25 267 LEU B N 1
ATOM 4944 C CA . LEU B 1 267 ? -3.268 53.969 30.375 1 94.25 267 LEU B CA 1
ATOM 4945 C C . LEU B 1 267 ? -2.412 53.719 31.609 1 94.25 267 LEU B C 1
ATOM 4947 O O . LEU B 1 267 ? -2.896 53.188 32.594 1 94.25 267 LEU B O 1
ATOM 4951 N N . SER B 1 268 ? -1.21 53.969 31.531 1 90.12 268 SER B N 1
ATOM 4952 C CA . SER B 1 268 ? -0.239 53.938 32.625 1 90.12 268 SER B CA 1
ATOM 4953 C C . SER B 1 268 ? 0.869 54.969 32.375 1 90.12 268 SER B C 1
ATOM 4955 O O . SER B 1 268 ? 0.81 55.75 31.438 1 90.12 268 SER B O 1
ATOM 4957 N N . ASP B 1 269 ? 1.858 54.906 33.312 1 86.12 269 ASP B N 1
ATOM 4958 C CA . ASP B 1 269 ? 2.971 55.844 33.156 1 86.12 269 ASP B CA 1
ATOM 4959 C C . ASP B 1 269 ? 3.793 55.531 31.906 1 86.12 269 ASP B C 1
ATOM 4961 O O . ASP B 1 269 ? 4.449 56.406 31.359 1 86.12 269 ASP B O 1
ATOM 4965 N N . SER B 1 270 ? 3.641 54.375 31.469 1 90.25 270 SER B N 1
ATOM 4966 C CA . SER B 1 270 ? 4.543 53.969 30.391 1 90.25 270 SER B CA 1
ATOM 4967 C C . SER B 1 270 ? 3.77 53.562 29.141 1 90.25 270 SER B C 1
ATOM 4969 O O . SER B 1 270 ? 4.367 53.219 28.109 1 90.25 270 SER B O 1
ATOM 4971 N N . VAL B 1 271 ? 2.422 53.594 29.172 1 93.94 271 VAL B N 1
ATOM 4972 C CA . VAL B 1 271 ? 1.634 53.094 28.047 1 93.94 271 VAL B CA 1
ATOM 4973 C C . VAL B 1 271 ? 0.657 54.188 27.594 1 93.94 271 VAL B C 1
ATOM 4975 O O . VAL B 1 271 ? -0.152 54.688 28.391 1 93.94 271 VAL B O 1
ATOM 4978 N N . VAL B 1 272 ? 0.755 54.594 26.328 1 95 272 VAL B N 1
ATOM 4979 C CA . VAL B 1 272 ? -0.105 55.625 25.781 1 95 272 VAL B CA 1
ATOM 4980 C C . VAL B 1 272 ? -0.869 55.062 24.578 1 95 272 VAL B C 1
ATOM 4982 O O . VAL B 1 272 ? -0.27 54.531 23.656 1 95 272 VAL B O 1
ATOM 4985 N N . LEU B 1 273 ? -2.158 55.219 24.625 1 96.31 273 LEU B N 1
ATOM 4986 C CA . LEU B 1 273 ? -3.047 54.875 23.516 1 96.31 273 LEU B CA 1
ATOM 4987 C C . LEU B 1 273 ? -3.434 56.125 22.734 1 96.31 273 LEU B C 1
ATOM 4989 O O . LEU B 1 273 ? -3.836 57.125 23.312 1 96.31 273 LEU B O 1
ATOM 4993 N N . THR B 1 274 ? -3.213 56.062 21.391 1 95.12 274 THR B N 1
ATOM 4994 C CA . THR B 1 274 ? -3.57 57.219 20.562 1 95.12 274 THR B CA 1
ATOM 4995 C C . THR B 1 274 ? -4.441 56.75 19.391 1 95.12 274 THR B C 1
ATOM 4997 O O . THR B 1 274 ? -4.145 55.781 18.719 1 95.12 274 THR B O 1
ATOM 5000 N N . LEU B 1 275 ? -5.551 57.438 19.156 1 94.5 275 LEU B N 1
ATOM 5001 C CA . LEU B 1 275 ? -6.391 57.25 17.969 1 94.5 275 LEU B CA 1
ATOM 5002 C C . LEU B 1 275 ? -6.352 58.531 17.109 1 94.5 275 LEU B C 1
ATOM 5004 O O . LEU B 1 275 ? -6.5 59.625 17.609 1 94.5 275 LEU B O 1
ATOM 5008 N N . PHE B 1 276 ? -6.023 58.312 15.867 1 91.56 276 PHE B N 1
ATOM 5009 C CA . PHE B 1 276 ? -5.922 59.5 15.016 1 91.56 276 PHE B CA 1
ATOM 5010 C C . PHE B 1 276 ? -6.164 59.125 13.555 1 91.56 276 PHE B C 1
ATOM 5012 O O . PHE B 1 276 ? -6.227 57.938 13.211 1 91.56 276 PHE B O 1
ATOM 5019 N N . ASP B 1 277 ? -6.402 60.094 12.758 1 89.19 277 ASP B N 1
ATOM 5020 C CA . ASP B 1 277 ? -6.496 59.938 11.312 1 89.19 277 ASP B CA 1
ATOM 5021 C C . ASP B 1 277 ? -5.109 59.938 10.672 1 89.19 277 ASP B C 1
ATOM 5023 O O . ASP B 1 277 ? -4.375 60.906 10.727 1 89.19 277 ASP B O 1
ATOM 5027 N N . GLU B 1 278 ? -4.801 58.844 10.094 1 82.75 278 GLU B N 1
ATOM 5028 C CA . GLU B 1 278 ? -3.465 58.656 9.531 1 82.75 278 GLU B CA 1
ATOM 5029 C C . GLU B 1 278 ? -3.232 59.594 8.352 1 82.75 278 GLU B C 1
ATOM 5031 O O . GLU B 1 278 ? -2.092 59.938 8.039 1 82.75 278 GLU B O 1
ATOM 5036 N N . ASN B 1 279 ? -4.266 59.812 7.574 1 70.5 279 ASN B N 1
ATOM 5037 C CA . ASN B 1 279 ? -4.148 60.656 6.379 1 70.5 279 ASN B CA 1
ATOM 5038 C C . ASN B 1 279 ? -4.152 62.125 6.734 1 70.5 279 ASN B C 1
ATOM 5040 O O . ASN B 1 279 ? -4.121 62.969 5.844 1 70.5 279 ASN B O 1
ATOM 5044 N N . LEU B 1 280 ? -4.484 62.469 7.883 1 59.75 280 LEU B N 1
ATOM 5045 C CA . LEU B 1 280 ? -4.527 63.875 8.148 1 59.75 280 LEU B CA 1
ATOM 5046 C C . LEU B 1 280 ? -3.371 64.625 7.449 1 59.75 280 LEU B C 1
ATOM 5048 O O . LEU B 1 280 ? -3.514 65.75 7.02 1 59.75 280 LEU B O 1
ATOM 5052 N N . ALA B 1 281 ? -2.221 64.125 7.355 1 47.5 281 ALA B N 1
ATOM 5053 C CA . ALA B 1 281 ? -1.243 65 6.711 1 47.5 281 ALA B CA 1
ATOM 5054 C C . ALA B 1 281 ? -1.468 65.062 5.203 1 47.5 281 ALA B C 1
ATOM 5056 O O . ALA B 1 281 ? -0.993 66 4.535 1 47.5 281 ALA B O 1
ATOM 5057 N N . GLY B 1 282 ? -2.086 64.125 4.422 1 47.06 282 GLY B N 1
ATOM 5058 C CA . GLY B 1 282 ? -1.907 64.188 2.979 1 47.06 282 GLY B CA 1
ATOM 5059 C C . GLY B 1 282 ? -3.217 64.125 2.215 1 47.06 282 GLY B C 1
ATOM 5060 O O . GLY B 1 282 ? -3.225 64 0.989 1 47.06 282 GLY B O 1
ATOM 5061 N N . GLY B 1 283 ? -4.422 64.562 2.676 1 49.03 283 GLY B N 1
ATOM 5062 C CA . GLY B 1 283 ? -5.598 64.812 1.86 1 49.03 283 GLY B CA 1
ATOM 5063 C C . GLY B 1 283 ? -6.367 63.562 1.491 1 49.03 283 GLY B C 1
ATOM 5064 O O . GLY B 1 283 ? -7.355 63.656 0.756 1 49.03 283 GLY B O 1
ATOM 5065 N N . ASN B 1 284 ? -5.898 62.406 1.625 1 54.78 284 ASN B N 1
ATOM 5066 C CA . ASN B 1 284 ? -6.594 61.219 1.155 1 54.78 284 ASN B CA 1
ATOM 5067 C C . ASN B 1 284 ? -7.672 60.781 2.141 1 54.78 284 ASN B C 1
ATOM 5069 O O . ASN B 1 284 ? -7.777 61.312 3.238 1 54.78 284 ASN B O 1
ATOM 5073 N N . SER B 1 285 ? -8.586 59.875 1.719 1 59.59 285 SER B N 1
ATOM 5074 C CA . SER B 1 285 ? -9.703 59.375 2.506 1 59.59 285 SER B CA 1
ATOM 5075 C C . SER B 1 285 ? -9.258 59 3.92 1 59.59 285 SER B C 1
ATOM 5077 O O . SER B 1 285 ? -8.188 58.438 4.109 1 59.59 285 SER B O 1
ATOM 5079 N N . PRO B 1 286 ? -9.961 59.562 4.895 1 61.78 286 PRO B N 1
ATOM 5080 C CA . PRO B 1 286 ? -9.609 59.281 6.289 1 61.78 286 PRO B CA 1
ATOM 5081 C C . PRO B 1 286 ? -9.43 57.812 6.574 1 61.78 286 PRO B C 1
ATOM 5083 O O . PRO B 1 286 ? -10.188 56.969 6.059 1 61.78 286 PRO B O 1
ATOM 5086 N N . LYS B 1 287 ? -8.328 57.562 7.121 1 82.75 287 LYS B N 1
ATOM 5087 C CA . LYS B 1 287 ? -8.023 56.219 7.594 1 82.75 287 LYS B CA 1
ATOM 5088 C C . LYS B 1 287 ? -7.598 56.25 9.062 1 82.75 287 LYS B C 1
ATOM 5090 O O . LYS B 1 287 ? -6.422 56.438 9.367 1 82.75 287 LYS B O 1
ATOM 5095 N N . TRP B 1 288 ? -8.656 56 9.992 1 89.69 288 TRP B N 1
ATOM 5096 C CA . TRP B 1 288 ? -8.383 56.062 11.422 1 89.69 288 TRP B CA 1
ATOM 5097 C C . TRP B 1 288 ? -7.609 54.844 11.891 1 89.69 288 TRP B C 1
ATOM 5099 O O . TRP B 1 288 ? -7.863 53.719 11.422 1 89.69 288 TRP B O 1
ATOM 5109 N N . VAL B 1 289 ? -6.656 55.188 12.727 1 92.81 289 VAL B N 1
ATOM 5110 C CA . VAL B 1 289 ? -5.793 54.125 13.234 1 92.81 289 VAL B CA 1
ATOM 5111 C C . VAL B 1 289 ? -5.621 54.281 14.742 1 92.81 289 VAL B C 1
ATOM 5113 O O . VAL B 1 289 ? -5.934 55.344 15.312 1 92.81 289 VAL B O 1
ATOM 5116 N N . ILE B 1 290 ? -5.258 53.188 15.359 1 94.69 290 ILE B N 1
ATOM 5117 C CA . ILE B 1 290 ? -4.883 53.156 16.766 1 94.69 290 ILE B CA 1
ATOM 5118 C C . ILE B 1 290 ? -3.396 52.844 16.906 1 94.69 290 ILE B C 1
ATOM 5120 O O . ILE B 1 290 ? -2.863 52.031 16.156 1 94.69 290 ILE B O 1
ATOM 5124 N N . THR B 1 291 ? -2.721 53.531 17.75 1 95 291 THR B N 1
ATOM 5125 C CA . THR B 1 291 ? -1.34 53.188 18.062 1 95 291 THR B CA 1
ATOM 5126 C C . THR B 1 291 ? -1.158 53.031 19.578 1 95 291 THR B C 1
ATOM 5128 O O . THR B 1 291 ? -1.892 53.656 20.359 1 95 291 THR B O 1
ATOM 5131 N N . VAL B 1 292 ? -0.283 52.156 19.875 1 95.25 292 VAL B N 1
ATOM 5132 C CA . VAL B 1 292 ? 0.104 51.938 21.266 1 95.25 292 VAL B CA 1
ATOM 5133 C C . VAL B 1 292 ? 1.598 52.188 21.422 1 95.25 292 VAL B C 1
ATOM 5135 O O . VAL B 1 292 ? 2.422 51.594 20.719 1 95.25 292 VAL B O 1
ATOM 5138 N N . LYS B 1 293 ? 1.883 53.094 22.297 1 92.81 293 LYS B N 1
ATOM 5139 C CA . LYS B 1 293 ? 3.285 53.406 22.578 1 92.81 293 LYS B CA 1
ATOM 5140 C C . LYS B 1 293 ? 3.65 53.031 24.016 1 92.81 293 LYS B C 1
ATOM 5142 O O . LYS B 1 293 ? 2.936 53.406 24.953 1 92.81 293 LYS B O 1
ATOM 5147 N N . ASP B 1 294 ? 4.691 52.219 24.125 1 92.25 294 ASP B N 1
ATOM 5148 C CA . ASP B 1 294 ? 5.254 51.875 25.422 1 92.25 294 ASP B CA 1
ATOM 5149 C C . ASP B 1 294 ? 6.777 52 25.406 1 92.25 294 ASP B C 1
ATOM 5151 O O . ASP B 1 294 ? 7.391 52.031 24.344 1 92.25 294 ASP B O 1
ATOM 5155 N N . ASP B 1 295 ? 7.359 52.031 26.562 1 89.25 295 ASP B N 1
ATOM 5156 C CA . ASP B 1 295 ? 8.789 52.312 26.672 1 89.25 295 ASP B CA 1
ATOM 5157 C C . ASP B 1 295 ? 9.609 51.125 26.141 1 89.25 295 ASP B C 1
ATOM 5159 O O . ASP B 1 295 ? 10.695 51.344 25.578 1 89.25 295 ASP B O 1
ATOM 5163 N N . GLU B 1 296 ? 9.148 49.969 26.203 1 91 296 GLU B N 1
ATOM 5164 C CA . GLU B 1 296 ? 9.945 48.781 25.906 1 91 296 GLU B CA 1
ATOM 5165 C C . GLU B 1 296 ? 9.469 48.125 24.625 1 91 296 GLU B C 1
ATOM 5167 O O . GLU B 1 296 ? 10.031 47.094 24.203 1 91 296 GLU B O 1
ATOM 5172 N N . ASP B 1 297 ? 8.492 48.656 23.984 1 90.38 297 ASP B N 1
ATOM 5173 C CA . ASP B 1 297 ? 7.941 48.062 22.75 1 90.38 297 ASP B CA 1
ATOM 5174 C C . ASP B 1 297 ? 7.52 46.625 22.969 1 90.38 297 ASP B C 1
ATOM 5176 O O . ASP B 1 297 ? 7.93 45.719 22.219 1 90.38 297 ASP B O 1
ATOM 5180 N N . LYS B 1 298 ? 6.785 46.438 24 1 91.5 298 LYS B N 1
ATOM 5181 C CA . LYS B 1 298 ? 6.406 45.062 24.375 1 91.5 298 LYS B CA 1
ATOM 5182 C C . LYS B 1 298 ? 4.891 44.906 24.469 1 91.5 298 LYS B C 1
ATOM 5184 O O . LYS B 1 298 ? 4.367 43.812 24.547 1 91.5 298 LYS B O 1
ATOM 5189 N N . ILE B 1 299 ? 4.246 46 24.422 1 93.94 299 ILE B N 1
ATOM 5190 C CA . ILE B 1 299 ? 2.805 45.969 24.641 1 93.94 299 ILE B CA 1
ATOM 5191 C C . ILE B 1 299 ? 2.072 46.125 23.312 1 93.94 299 ILE B C 1
ATOM 5193 O O . ILE B 1 299 ? 2.223 47.156 22.641 1 93.94 299 ILE B O 1
ATOM 5197 N N . SER B 1 300 ? 1.334 45.156 22.969 1 95.81 300 SER B N 1
ATOM 5198 C CA . SER B 1 300 ? 0.517 45.188 21.766 1 95.81 300 SER B CA 1
ATOM 5199 C C . SER B 1 300 ? -0.921 45.594 22.078 1 95.81 300 SER B C 1
ATOM 5201 O O . SER B 1 300 ? -1.287 45.719 23.25 1 95.81 300 SER B O 1
ATOM 5203 N N . PHE B 1 301 ? -1.673 45.812 21 1 96.5 301 PHE B N 1
ATOM 5204 C CA . PHE B 1 301 ? -3.096 46.062 21.172 1 96.5 301 PHE B CA 1
ATOM 5205 C C . PHE B 1 301 ? -3.766 44.938 21.938 1 96.5 301 PHE B C 1
ATOM 5207 O O . PHE B 1 301 ? -4.602 45.188 22.812 1 96.5 301 PHE B O 1
ATOM 5214 N N . PHE B 1 302 ? -3.408 43.75 21.625 1 96.69 302 PHE B N 1
ATOM 5215 C CA . PHE B 1 302 ? -3.945 42.562 22.312 1 96.69 302 PHE B CA 1
ATOM 5216 C C . PHE B 1 302 ? -3.635 42.625 23.797 1 96.69 302 PHE B C 1
ATOM 5218 O O . PHE B 1 302 ? -4.484 42.281 24.625 1 96.69 302 PHE B O 1
ATOM 5225 N N . ASP B 1 303 ? -2.484 43 24.125 1 95.56 303 ASP B N 1
ATOM 5226 C CA . ASP B 1 303 ? -2.096 43.125 25.531 1 95.56 303 ASP B CA 1
ATOM 5227 C C . ASP B 1 303 ? -3.02 44.094 26.281 1 95.56 303 ASP B C 1
ATOM 5229 O O . ASP B 1 303 ? -3.352 43.875 27.438 1 95.56 303 ASP B O 1
ATOM 5233 N N . LEU B 1 304 ? -3.338 45.125 25.625 1 95.75 304 LEU B N 1
ATOM 5234 C CA . LEU B 1 304 ? -4.238 46.062 26.25 1 95.75 304 LEU B CA 1
ATOM 5235 C C . LEU B 1 304 ? -5.598 45.438 26.531 1 95.75 304 LEU B C 1
ATOM 5237 O O . LEU B 1 304 ? -6.188 45.688 27.578 1 95.75 304 LEU B O 1
ATOM 5241 N N . LEU B 1 305 ? -6.055 44.719 25.562 1 95.56 305 LEU B N 1
ATOM 5242 C CA . LEU B 1 305 ? -7.34 44.031 25.719 1 95.56 305 LEU B CA 1
ATOM 5243 C C . LEU B 1 305 ? -7.297 43.062 26.891 1 95.56 305 LEU B C 1
ATOM 5245 O O . LEU B 1 305 ? -8.305 42.875 27.578 1 95.56 305 LEU B O 1
ATOM 5249 N N . VAL B 1 306 ? -6.195 42.469 27.141 1 93.81 306 VAL B N 1
ATOM 5250 C CA . VAL B 1 306 ? -6.055 41.469 28.203 1 93.81 306 VAL B CA 1
ATOM 5251 C C . VAL B 1 306 ? -5.855 42.188 29.547 1 93.81 306 VAL B C 1
ATOM 5253 O O . VAL B 1 306 ? -6.418 41.75 30.562 1 93.81 306 VAL B O 1
ATOM 5256 N N . ARG B 1 307 ? -5.156 43.25 29.594 1 91.62 307 ARG B N 1
ATOM 5257 C CA . ARG B 1 307 ? -4.707 43.906 30.844 1 91.62 307 ARG B CA 1
ATOM 5258 C C . ARG B 1 307 ? -5.77 44.844 31.391 1 91.62 307 ARG B C 1
ATOM 5260 O O . ARG B 1 307 ? -5.875 45.031 32.594 1 91.62 307 ARG B O 1
ATOM 5267 N N . TYR B 1 308 ? -6.496 45.469 30.469 1 93.38 308 TYR B N 1
ATOM 5268 C CA . TYR B 1 308 ? -7.441 46.5 30.891 1 93.38 308 TYR B CA 1
ATOM 5269 C C . TYR B 1 308 ? -8.875 46.094 30.562 1 93.38 308 TYR B C 1
ATOM 5271 O O . TYR B 1 308 ? -9.32 46.219 29.438 1 93.38 308 TYR B O 1
ATOM 5279 N N . ASP B 1 309 ? -9.688 45.844 31.609 1 92.38 309 ASP B N 1
ATOM 5280 C CA . ASP B 1 309 ? -11.039 45.344 31.438 1 92.38 309 ASP B CA 1
ATOM 5281 C C . ASP B 1 309 ? -11.938 46.375 30.766 1 92.38 309 ASP B C 1
ATOM 5283 O O . ASP B 1 309 ? -12.75 46.031 29.906 1 92.38 309 ASP B O 1
ATOM 5287 N N . PHE B 1 310 ? -11.766 47.594 31.172 1 94.81 310 PHE B N 1
ATOM 5288 C CA . PHE B 1 310 ? -12.625 48.594 30.578 1 94.81 310 PHE B CA 1
ATOM 5289 C C . PHE B 1 310 ? -12.352 48.719 29.094 1 94.81 310 PHE B C 1
ATOM 5291 O O . PHE B 1 310 ? -13.273 49 28.297 1 94.81 310 PHE B O 1
ATOM 5298 N N . PHE B 1 311 ? -11.109 48.625 28.75 1 95.88 311 PHE B N 1
ATOM 5299 C CA . PHE B 1 311 ? -10.727 48.719 27.344 1 95.88 311 PHE B CA 1
ATOM 5300 C C . PHE B 1 311 ? -11.273 47.562 26.547 1 95.88 311 PHE B C 1
ATOM 5302 O O . PHE B 1 311 ? -11.734 47.75 25.406 1 95.88 311 PHE B O 1
ATOM 5309 N N . LYS B 1 312 ? -11.188 46.406 27.094 1 95.19 312 LYS B N 1
ATOM 5310 C CA . LYS B 1 312 ? -11.789 45.219 26.5 1 95.19 312 LYS B CA 1
ATOM 5311 C C . LYS B 1 312 ? -13.281 45.438 26.25 1 95.19 312 LYS B C 1
ATOM 5313 O O . LYS B 1 312 ? -13.766 45.156 25.141 1 95.19 312 LYS B O 1
ATOM 5318 N N . ASP B 1 313 ? -13.977 45.844 27.266 1 94.88 313 ASP B N 1
ATOM 5319 C CA . ASP B 1 313 ? -15.406 46.094 27.141 1 94.88 313 ASP B CA 1
ATOM 5320 C C . ASP B 1 313 ? -15.703 47.125 26.062 1 94.88 313 ASP B C 1
ATOM 5322 O O . ASP B 1 313 ? -16.625 46.969 25.266 1 94.88 313 ASP B O 1
ATOM 5326 N N . TRP B 1 314 ? -14.93 48.156 26.125 1 96.88 314 TRP B N 1
ATOM 5327 C CA . TRP B 1 314 ? -15.094 49.219 25.125 1 96.88 314 TRP B CA 1
ATOM 5328 C C . TRP B 1 314 ? -14.938 48.688 23.719 1 96.88 314 TRP B C 1
ATOM 5330 O O . TRP B 1 314 ? -15.766 48.969 22.844 1 96.88 314 TRP B O 1
ATOM 5340 N N . TYR B 1 315 ? -13.875 47.938 23.516 1 96.94 315 TYR B N 1
ATOM 5341 C CA . TYR B 1 315 ? -13.594 47.406 22.188 1 96.94 315 TYR B CA 1
ATOM 5342 C C . TYR B 1 315 ? -14.719 46.5 21.719 1 96.94 315 TYR B C 1
ATOM 5344 O O . TYR B 1 315 ? -15.203 46.625 20.594 1 96.94 315 TYR B O 1
ATOM 5352 N N . LEU B 1 316 ? -15.211 45.594 22.547 1 95.5 316 LEU B N 1
ATOM 5353 C CA . LEU B 1 316 ? -16.219 44.594 22.203 1 95.5 316 LEU B CA 1
ATOM 5354 C C . LEU B 1 316 ? -17.562 45.281 21.938 1 95.5 316 LEU B C 1
ATOM 5356 O O . LEU B 1 316 ? -18.344 44.812 21.094 1 95.5 316 LEU B O 1
ATOM 5360 N N . GLU B 1 317 ? -17.781 46.344 22.547 1 95.75 317 GLU B N 1
ATOM 5361 C CA . GLU B 1 317 ? -19.062 47.062 22.391 1 95.75 317 GLU B CA 1
ATOM 5362 C C . GLU B 1 317 ? -19.062 47.906 21.125 1 95.75 317 GLU B C 1
ATOM 5364 O O . GLU B 1 317 ? -20.125 48.312 20.641 1 95.75 317 GLU B O 1
ATOM 5369 N N . ASN B 1 318 ? -17.891 48.219 20.641 1 96.75 318 ASN B N 1
ATOM 5370 C CA . ASN B 1 318 ? -17.812 49.125 19.516 1 96.75 318 ASN B CA 1
ATOM 5371 C C . ASN B 1 318 ? -17.156 48.5 18.297 1 96.75 318 ASN B C 1
ATOM 5373 O O . ASN B 1 318 ? -16.531 49.188 17.5 1 96.75 318 ASN B O 1
ATOM 5377 N N . LEU B 1 319 ? -17.297 47.25 18.141 1 94.5 319 LEU B N 1
ATOM 5378 C CA . LEU B 1 319 ? -16.625 46.5 17.078 1 94.5 319 LEU B CA 1
ATOM 5379 C C . LEU B 1 319 ? -17.031 47.031 15.703 1 94.5 319 LEU B C 1
ATOM 5381 O O . LEU B 1 319 ? -16.203 47.062 14.781 1 94.5 319 LEU B O 1
ATOM 5385 N N . GLN B 1 320 ? -18.156 47.469 15.555 1 92.56 320 GLN B N 1
ATOM 5386 C CA . GLN B 1 320 ? -18.672 47.938 14.273 1 92.56 320 GLN B CA 1
ATOM 5387 C C . GLN B 1 320 ? -17.859 49.125 13.766 1 92.56 320 GLN B C 1
ATOM 5389 O O . GLN B 1 320 ? -17.75 49.344 12.555 1 92.56 320 GLN B O 1
ATOM 5394 N N . SER B 1 321 ? -17.25 49.812 14.75 1 93.81 321 SER B N 1
ATOM 5395 C CA . SER B 1 321 ? -16.562 51.031 14.359 1 93.81 321 SER B CA 1
ATOM 5396 C C . SER B 1 321 ? -15.047 50.906 14.555 1 93.81 321 SER B C 1
ATOM 5398 O O . SER B 1 321 ? -14.266 51.531 13.812 1 93.81 321 SER B O 1
ATOM 5400 N N . VAL B 1 322 ? -14.602 50.125 15.516 1 95.44 322 VAL B N 1
ATOM 5401 C CA . VAL B 1 322 ? -13.195 50.219 15.891 1 95.44 322 VAL B CA 1
ATOM 5402 C C . VAL B 1 322 ? -12.508 48.875 15.68 1 95.44 322 VAL B C 1
ATOM 5404 O O . VAL B 1 322 ? -11.328 48.719 16.016 1 95.44 322 VAL B O 1
ATOM 5407 N N . GLU B 1 323 ? -13.234 47.938 15.109 1 94.19 323 GLU B N 1
ATOM 5408 C CA . GLU B 1 323 ? -12.586 46.656 14.867 1 94.19 323 GLU B CA 1
ATOM 5409 C C . GLU B 1 323 ? -11.32 46.812 14.031 1 94.19 323 GLU B C 1
ATOM 5411 O O . GLU B 1 323 ? -11.297 47.594 13.07 1 94.19 323 GLU B O 1
ATOM 5416 N N . ILE B 1 324 ? -10.266 46.125 14.492 1 93.5 324 ILE B N 1
ATOM 5417 C CA . ILE B 1 324 ? -9.016 46.156 13.75 1 93.5 324 ILE B CA 1
ATOM 5418 C C . ILE B 1 324 ? -9.172 45.438 12.414 1 93.5 324 ILE B C 1
ATOM 5420 O O . ILE B 1 324 ? -9.648 44.312 12.375 1 93.5 324 ILE B O 1
ATOM 5424 N N . ARG B 1 325 ? -8.711 46.125 11.336 1 87 325 ARG B N 1
ATOM 5425 C CA . ARG B 1 325 ? -8.867 45.562 9.992 1 87 325 ARG B CA 1
ATOM 5426 C C . ARG B 1 325 ? -7.965 44.375 9.781 1 87 325 ARG B C 1
ATOM 5428 O O . ARG B 1 325 ? -6.812 44.375 10.227 1 87 325 ARG B O 1
ATOM 5435 N N . ARG B 1 326 ? -8.602 43.375 9.07 1 79.06 326 ARG B N 1
ATOM 5436 C CA . ARG B 1 326 ? -7.828 42.188 8.688 1 79.06 326 ARG B CA 1
ATOM 5437 C C . ARG B 1 326 ? -7.496 42.219 7.199 1 79.06 326 ARG B C 1
ATOM 5439 O O . ARG B 1 326 ? -8.141 42.938 6.43 1 79.06 326 ARG B O 1
ATOM 5446 N N . ALA B 1 327 ? -6.414 41.5 6.879 1 66.19 327 ALA B N 1
ATOM 5447 C CA . ALA B 1 327 ? -6.074 41.406 5.465 1 66.19 327 ALA B CA 1
ATOM 5448 C C . ALA B 1 327 ? -7.18 40.688 4.68 1 66.19 327 ALA B C 1
ATOM 5450 O O . ALA B 1 327 ? -7.668 39.656 5.098 1 66.19 327 ALA B O 1
ATOM 5451 N N . ARG B 1 328 ? -7.918 41.344 3.725 1 57.59 328 ARG B N 1
ATOM 5452 C CA . ARG B 1 328 ? -9.117 40.938 3.004 1 57.59 328 ARG B CA 1
ATOM 5453 C C . ARG B 1 328 ? -8.859 39.688 2.154 1 57.59 328 ARG B C 1
ATOM 5455 O O . ARG B 1 328 ? -9.758 38.875 1.946 1 57.59 328 ARG B O 1
ATOM 5462 N N . CYS B 1 329 ? -7.785 39.562 1.611 1 54.22 329 CYS B N 1
ATOM 5463 C CA . CYS B 1 329 ? -7.664 38.656 0.493 1 54.22 329 CYS B CA 1
ATOM 5464 C C . CYS B 1 329 ? -7.934 37.219 0.94 1 54.22 329 CYS B C 1
ATOM 5466 O O . CYS B 1 329 ? -8.383 36.375 0.146 1 54.22 329 CYS B O 1
ATOM 5468 N N . PHE B 1 330 ? -7.785 36.938 2.174 1 57.41 330 PHE B N 1
ATOM 5469 C CA . PHE B 1 330 ? -7.781 35.5 2.479 1 57.41 330 PHE B CA 1
ATOM 5470 C C . PHE B 1 330 ? -9 35.125 3.307 1 57.41 330 PHE B C 1
ATOM 5472 O O . PHE B 1 330 ? -9.383 33.969 3.363 1 57.41 330 PHE B O 1
ATOM 5479 N N . TRP B 1 331 ? -9.672 36.156 3.898 1 56.75 331 TRP B N 1
ATOM 5480 C CA . TRP B 1 331 ? -10.75 35.812 4.82 1 56.75 331 TRP B CA 1
ATOM 5481 C C . TRP B 1 331 ? -12.109 36.156 4.227 1 56.75 331 TRP B C 1
ATOM 5483 O O . TRP B 1 331 ? -12.266 37.219 3.619 1 56.75 331 TRP B O 1
ATOM 5493 N N . LYS B 1 332 ? -12.828 35.25 3.576 1 50.81 332 LYS B N 1
ATOM 5494 C CA . LYS B 1 332 ? -14.141 35.562 3.014 1 50.81 332 LYS B CA 1
ATOM 5495 C C . LYS B 1 332 ? -14.922 36.5 3.922 1 50.81 332 LYS B C 1
ATOM 5497 O O . LYS B 1 332 ? -14.906 36.344 5.145 1 50.81 332 LYS B O 1
ATOM 5502 N N . GLU B 1 333 ? -15.148 37.719 3.473 1 43.69 333 GLU B N 1
ATOM 5503 C CA . GLU B 1 333 ? -16.047 38.656 4.156 1 43.69 333 GLU B CA 1
ATOM 5504 C C . GLU B 1 333 ? -17.406 38.031 4.406 1 43.69 333 GLU B C 1
ATOM 5506 O O . GLU B 1 333 ? -18.016 37.438 3.498 1 43.69 333 GLU B O 1
ATOM 5511 N N . ASP B 1 334 ? -17.766 37.406 5.465 1 39.31 334 ASP B N 1
ATOM 5512 C CA . ASP B 1 334 ? -19.203 37.25 5.691 1 39.31 334 ASP B CA 1
ATOM 5513 C C . ASP B 1 334 ? -19.938 38.562 5.43 1 39.31 334 ASP B C 1
ATOM 5515 O O . ASP B 1 334 ? -19.703 39.562 6.125 1 39.31 334 ASP B O 1
ATOM 5519 N N . ASP B 1 335 ? -20.297 38.938 4.273 1 35 335 ASP B N 1
ATOM 5520 C CA . ASP B 1 335 ? -21.297 40 4.094 1 35 335 ASP B CA 1
ATOM 5521 C C . ASP B 1 335 ? -22.531 39.719 4.953 1 35 335 ASP B C 1
ATOM 5523 O O . ASP B 1 335 ? -23.047 38.625 4.98 1 35 335 ASP B O 1
ATOM 5527 N N . GLY B 1 336 ? -22.719 40.312 6.055 1 31.42 336 GLY B N 1
ATOM 5528 C CA . GLY B 1 336 ? -24.031 40.562 6.656 1 31.42 336 GLY B CA 1
ATOM 5529 C C . GLY B 1 336 ? -25.125 40.781 5.629 1 31.42 336 GLY B C 1
ATOM 5530 O O . GLY B 1 336 ? -25.906 41.719 5.754 1 31.42 336 GLY B O 1
ATOM 5531 N N . GLU B 1 337 ? -25.328 40.219 4.531 1 25.44 337 GLU B N 1
ATOM 5532 C CA . GLU B 1 337 ? -26.625 40.375 3.865 1 25.44 337 GLU B CA 1
ATOM 5533 C C . GLU B 1 337 ? -27.719 39.625 4.613 1 25.44 337 GLU B C 1
ATOM 5535 O O . GLU B 1 337 ? -27.688 38.406 4.707 1 25.44 337 GLU B O 1
ATOM 5540 N N . ALA B 1 338 ? -28.297 40 5.727 1 19.52 338 ALA B N 1
ATOM 5541 C CA . ALA B 1 338 ? -29.75 39.938 5.695 1 19.52 338 ALA B CA 1
ATOM 5542 C C . ALA B 1 338 ? -30.312 41.094 4.844 1 19.52 338 ALA B C 1
ATOM 5544 O O . ALA B 1 338 ? -29.812 42.188 4.871 1 19.52 338 ALA B O 1
#

Secondary structure (DSSP, 8-state):
----------------------SSS------HHHHHHHHHHHHHHHHHHHHHHHHHHHHHHH---HHHHHHHHHHHHT-----SS-B-SS---HHHHHHHHHHHHHHHTT---SEEEEETTTTEEEEE-TTSTTT-EEEEEE-SS-TTEEEEEETTT--EEEEEETTTTEEEE-HHHHIIIIIITGGG--HHHHHHHHHHHHHHHHHHHHHH--EEE-GGG--STT-EEEBS-SS--HHHHHHHHHHHHHTT--EEE-TTS-EEEE-SSSEEEEEEEGGGGT-SS--EEEEEEESSS---HHHHHHH-HHHHHHHHHTHHHHPBPP-TTTS-------/----------------------SSS------HHHHHHHHHHHHHHHHHHHHHHHHHHHHHHH---HHHHHHHHHHHHT-----SS-B-SS---HHHHHHHHHHHHHHHTT---SEEEEETTTTEEEEE-TTSTTT-EEEEEE-SS-TTEEEEEETTT--EEEEEETTTTEEEE-HHHHIIIIIITGGG--HHHHHHHHHHHHHHHHHHHHHH--EEE-GGG--STT--EEBS-SS--HHHHHHHHHHHHHTT--EEE-TTS-EEEE-SSSEEEEEEEGGGGT-SS--EEEEEEESSS---HHHHHHH-HHHHHHHHHTHHHHPBP--TTTS-------

Solvent-accessible surface area (backbone atoms only — not comparable to full-atom values): 37786 Å² total; per-residue (Å²): 134,82,80,76,79,72,75,72,80,75,75,80,66,80,76,78,74,80,70,79,69,63,87,72,80,62,70,78,73,70,48,46,67,52,48,52,51,48,50,46,51,51,44,50,51,51,42,51,53,49,52,51,47,48,54,39,51,47,36,45,77,62,56,89,46,72,65,58,34,50,52,26,50,59,50,55,51,70,59,77,78,64,54,84,50,37,38,54,79,64,65,79,52,58,37,39,50,52,53,49,46,53,50,45,55,28,45,76,66,75,56,64,76,64,43,68,42,70,38,77,88,73,61,41,58,33,36,36,37,85,56,37,77,88,66,22,42,31,36,50,46,58,38,90,89,40,68,56,27,35,28,40,22,34,64,89,79,61,42,43,42,28,38,40,30,71,79,82,32,38,34,41,39,29,42,64,38,41,39,51,64,61,53,72,51,30,95,58,43,51,66,68,45,50,52,53,48,50,50,48,56,50,47,54,50,51,48,43,28,72,74,70,62,29,50,65,43,51,58,48,64,39,22,48,74,83,37,71,43,44,28,62,25,51,53,84,52,57,70,55,50,52,50,44,37,54,48,27,46,74,71,75,22,56,62,40,75,44,93,84,68,24,41,36,28,50,78,48,98,54,33,37,39,36,38,35,54,69,26,71,84,70,81,52,78,50,41,29,29,37,35,48,47,44,86,77,40,71,53,18,60,49,49,45,44,68,74,32,64,61,54,32,51,49,50,69,73,32,39,91,42,57,32,59,63,56,75,62,91,78,48,81,75,79,70,82,74,124,132,81,81,75,79,72,75,74,79,76,73,80,64,79,75,77,72,77,70,76,69,63,88,70,81,64,70,76,72,70,49,45,66,51,48,53,50,48,50,46,51,52,45,51,51,52,41,48,52,49,50,51,48,47,54,39,51,48,36,45,77,62,56,89,45,71,65,56,34,50,52,24,50,60,51,55,50,71,59,77,79,62,55,84,50,36,36,54,78,64,66,81,52,57,37,39,50,52,51,49,46,54,50,44,56,28,47,76,65,75,56,64,78,61,43,68,42,72,38,77,89,74,63,42,56,32,35,36,38,86,55,38,78,87,64,24,42,30,36,49,46,60,37,90,88,41,68,55,28,34,28,38,21,35,64,88,79,60,42,43,43,29,38,40,30,73,78,80,32,37,35,42,39,28,44,64,38,40,39,51,62,61,52,69,52,30,95,58,45,51,65,68,46,50,51,53,48,49,52,50,56,51,46,54,50,51,48,43,27,72,74,70,62,30,51,63,44,52,57,48,63,38,21,48,76,82,38,72,42,45,28,61,26,52,53,85,52,58,70,53,50,52,50,45,36,54,47,28,46,76,72,73,22,55,62,41,75,44,93,85,69,24,40,38,28,50,77,48,99,54,33,37,41,36,38,35,53,68,26,71,86,72,81,52,78,52,41,28,29,36,35,48,46,44,86,77,40,70,53,20,61,49,50,45,44,69,73,32,64,60,55,31,52,50,49,69,74,30,41,88,41,57,32,58,62,58,76,62,90,78,48,79,74,79,71,78,78,122

Foldseek 3Di:
DPPPPPPPPPPDDPDPPPPPPDPPPPPPDPDVVSVVVVLVVVLVVLVVLVVVLVVLVCCCQDPLDLVSVLVSLVDNLPRDRDDPNDDDPQDADNFQSVVSSLQSLCVSVVNRQWDWDADPVVSYIWTAQPQFPNTRTWIWDADPVDSQKIFIADPPPGQGQWIAGSPQQEIFGDQVSLCVRPQVVPVRGDLVSSVSVLVSVVSSQVSSCVSPNHHYDSAQSFLAQPDKFWFPALDDPVVLVVLCQVLCVVVVWHWDADPLRKIWIDPDPFKIKIWDFPCVVPPDGTTIIIDIGGDVSRAGNVNCLSVPVSVVVSCVVPRVHGPGDTDPPPDPPPPPPD/DDPPPPPPPPPPDPDPPPPPPDPPPPVPDPDVVSVVVVLVVVLVVLVVLVVVLVVLVCCCQDPLDLVSVLVSLVDNLPRDNDDPNDDDPQDADNFQSVVSSLQSLCVSVVNRQWDWDADPVVSYIWTAQPFFPNTRTWIWDADPVDSQKIFIADPPPRQGQWIAGSVQQEIFGDQVSLCVRPQVVPVRGDLVSSVSVLSSVVSSQVSSCVSPNHHYDSAQSFLAAPDKFWFPAQDDPVVLVVLCQVLCVVVVWHWDADDLRKIWIDPDPFKIKIWDFPCVVPPDGTTIIIDIGGDVSRAGNVNCLSPPVSVVVSCVVPNVHGPGDTDDPPDPPPPPPD

pLDDT: mean 84.36, std 21.32, range [19.17, 98.56]

Organism: Ligilactobacillus ruminis (strain ATCC 27782 / RF3) (NCBI:txid1069534)